Protein 8BYK (pdb70)

Organism: NCBI:txid1196322

Structure (mmCIF, N/CA/C/O backbone):
data_8BYK
#
_entry.id   8BYK
#
_cell.length_a   54.140
_cell.length_b   66.119
_cell.length_c   117.258
_cell.angle_alpha   90.000
_cell.angle_beta   90.000
_cell.angle_gamma   90.000
#
_symmetry.space_group_name_H-M   'P 21 21 21'
#
loop_
_entity.id
_entity.type
_entity.pdbx_description
1 polymer 'Lanthionine synthetase C-like protein'
2 non-polymer 'ZINC ION'
3 non-polymer 'SODIUM ION'
4 non-polymer (4S)-2-METHYL-2,4-PENTANEDIOL
5 non-polymer 'ACETATE ION'
6 non-polymer 'CHLORIDE ION'
7 water water
#
loop_
_atom_site.group_PDB
_atom_site.id
_atom_site.type_symbol
_atom_site.label_atom_id
_atom_site.label_alt_id
_atom_site.label_comp_id
_atom_site.label_asym_id
_atom_site.label_entity_id
_atom_site.label_seq_id
_atom_site.pdbx_PDB_ins_code
_atom_site.Cartn_x
_atom_site.Cartn_y
_atom_site.Cartn_z
_atom_site.occupancy
_atom_site.B_iso_or_equiv
_atom_site.auth_seq_id
_atom_site.auth_comp_id
_atom_site.auth_asym_id
_atom_site.auth_atom_id
_atom_site.pdbx_PDB_model_num
ATOM 1 N N . SER A 1 1 ? -15.93600 -7.57500 3.77400 1.000 63.77080 -2 SER A N 1
ATOM 2 C CA . SER A 1 1 ? -15.68000 -8.78700 4.60200 1.000 55.21978 -2 SER A CA 1
ATOM 3 C C . SER A 1 1 ? -14.42700 -8.51900 5.42300 1.000 64.34719 -2 SER A C 1
ATOM 4 O O . SER A 1 1 ? -13.35600 -8.11700 4.86900 1.000 54.20387 -2 SER A O 1
ATOM 6 N N . HIS A 1 2 ? -14.54900 -8.71800 6.74700 1.000 67.71601 -1 HIS A N 1
ATOM 7 C CA . HIS A 1 2 ? -13.33200 -8.80600 7.62500 1.000 40.33642 -1 HIS A CA 1
ATOM 8 C C . HIS A 1 2 ? -12.41000 -9.92200 6.99800 1.000 53.93541 -1 HIS A C 1
ATOM 9 O O . HIS A 1 2 ? -11.16200 -9.79300 6.98100 1.000 52.34049 -1 HIS A O 1
ATOM 11 N N . MET A 1 3 ? -13.04700 -10.97000 6.44100 1.000 58.07538 0 MET A N 1
ATOM 12 C CA . MET A 1 3 ? -12.37600 -12.14800 5.73600 1.000 55.64615 0 MET A CA 1
ATOM 13 C C . MET A 1 3 ? -11.63800 -11.89400 4.36600 1.000 64.83146 0 MET A C 1
ATOM 14 O O . MET A 1 3 ? -10.61200 -12.49800 4.14000 1.000 77.14346 0 MET A O 1
ATOM 16 N N . MET A 1 4 ? -12.12400 -11.03500 3.45900 1.000 63.68658 1 MET A N 1
ATOM 17 C CA . MET A 1 4 ? -11.41800 -10.77200 2.19300 1.000 57.40951 1 MET A CA 1
ATOM 18 C C . MET A 1 4 ? -10.17200 -9.93400 2.58900 1.000 57.72271 1 MET A C 1
ATOM 19 O O . MET A 1 4 ? -9.07600 -10.07600 1.99800 1.000 47.01880 1 MET A O 1
ATOM 21 N N . ARG A 1 5 ? -10.31700 -9.10900 3.64700 1.000 52.56157 2 ARG A N 1
ATOM 22 C CA . ARG A 1 5 ? -9.23500 -8.22800 4.06000 1.000 49.14010 2 ARG A CA 1
ATOM 23 C C . ARG A 1 5 ? -8.14500 -9.14700 4.56000 1.000 50.47447 2 ARG A C 1
ATOM 24 O O . ARG A 1 5 ? -6.92600 -9.00500 4.19100 1.000 44.13950 2 ARG A O 1
ATOM 32 N N . ASN A 1 6 ? -8.56400 -10.10400 5.39500 1.000 44.41848 3 ASN A N 1
ATOM 33 C CA . ASN A 1 6 ? -7.53700 -10.94900 6.00300 1.000 39.42315 3 ASN A CA 1
ATOM 34 C C . ASN A 1 6 ? -6.71900 -11.70600 4.98100 1.000 39.96795 3 ASN A C 1
ATOM 35 O O . ASN A 1 6 ? -5.46900 -11.85500 5.11600 1.000 37.64925 3 ASN A O 1
ATOM 40 N N . ARG A 1 7 ? -7.41900 -12.24100 3.99400 1.000 49.94283 4 ARG A N 1
ATOM 41 C CA . ARG A 1 7 ? -6.74800 -13.04100 2.97900 1.000 49.06115 4 ARG A CA 1
ATOM 42 C C . ARG A 1 7 ? -5.78900 -12.17600 2.13100 1.000 43.75261 4 ARG A C 1
ATOM 43 O O . ARG A 1 7 ? -4.69500 -12.59800 1.72000 1.000 42.18401 4 ARG A O 1
ATOM 51 N N . SER A 1 8 ? -6.20900 -10.95400 1.87000 1.000 34.71206 5 SER A N 1
ATOM 52 C CA . SER A 1 8 ? -5.40700 -10.09400 1.06500 1.000 38.87835 5 SER A CA 1
ATOM 53 C C . SER A 1 8 ? -4.14800 -9.73300 1.83000 1.000 39.91794 5 SER A C 1
ATOM 54 O O . SER A 1 8 ? -3.10800 -9.67900 1.25100 1.000 35.24107 5 SER A O 1
ATOM 57 N N . VAL A 1 9 ? -4.26100 -9.45400 3.13300 1.000 29.44564 6 VAL A N 1
ATOM 58 C CA . VAL A 1 9 ? -3.07200 -9.13700 3.92400 1.000 29.39563 6 VAL A CA 1
ATOM 59 C C . VAL A 1 9 ? -2.16800 -10.35900 3.83300 1.000 26.77426 6 VAL A C 1
ATOM 60 O O . VAL A 1 9 ? -0.95900 -10.21700 3.62000 1.000 31.15900 6 VAL A O 1
ATOM 64 N N . ARG A 1 10 ? -2.73600 -11.54500 4.03700 1.000 29.97728 7 ARG A N 1
ATOM 65 C CA . ARG A 1 10 ? -1.89200 -12.71000 4.10000 1.000 32.00384 7 ARG A CA 1
ATOM 66 C C . ARG A 1 10 ? -1.12500 -12.88900 2.80900 1.000 30.73526 7 ARG A C 1
ATOM 67 O O . ARG A 1 10 ? 0.02400 -13.11900 2.87200 1.000 32.37757 7 ARG A O 1
ATOM 75 N N . ASN A 1 11 ? -1.78200 -12.75000 1.65700 1.000 32.23018 8 ASN A N 1
ATOM 76 C CA . ASN A 1 11 ? -1.16500 -12.96900 0.29500 1.000 32.40389 8 ASN A CA 1
ATOM 77 C C . ASN A 1 11 ? -0.06800 -11.92700 0.04200 1.000 36.43595 8 ASN A C 1
ATOM 78 O O . ASN A 1 11 ? 0.98200 -12.23000 -0.54700 1.000 35.67270 8 ASN A O 1
ATOM 83 N N . ILE A 1 12 ? -0.33100 -10.68200 0.44600 1.000 32.87499 9 ILE A N 1
ATOM 84 C CA . ILE A 1 12 ? 0.63100 -9.62400 0.25200 1.000 33.15924 9 ILE A CA 1
ATOM 85 C C . ILE A 1 12 ? 1.87300 -9.88800 1.06800 1.000 30.95898 9 ILE A C 1
ATOM 86 O O . ILE A 1 12 ? 2.92500 -9.78800 0.51900 1.000 30.13519 9 ILE A O 1
ATOM 91 N N . VAL A 1 13 ? 1.72900 -10.19400 2.39300 1.000 23.71863 10 VAL A N 1
ATOM 92 C CA . VAL A 1 13 ? 2.89500 -10.33800 3.23500 1.000 30.48260 10 VAL A CA 1
ATOM 93 C C . VAL A 1 13 ? 3.69200 -11.55100 2.83000 1.000 27.99809 10 VAL A C 1
ATOM 94 O O . VAL A 1 13 ? 4.89400 -11.54200 2.88000 1.000 31.63274 10 VAL A O 1
ATOM 98 N N . TRP A 1 14 ? 3.00400 -12.57700 2.39200 1.000 30.92213 11 TRP A N 1
ATOM 99 C CA . TRP A 1 14 ? 3.66900 -13.77200 1.91500 1.000 30.45628 11 TRP A CA 1
ATOM 100 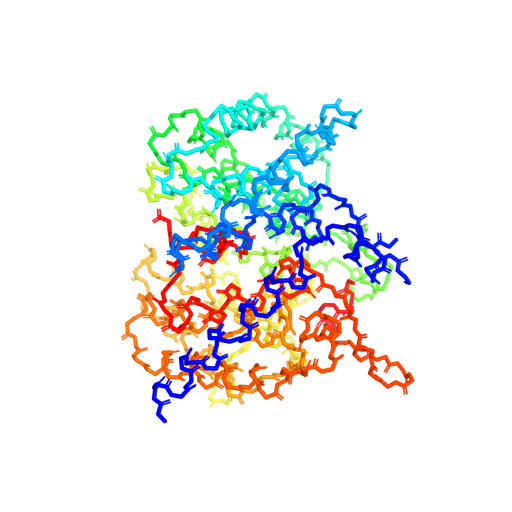C C . TRP A 1 14 ? 4.49700 -13.47900 0.69600 1.000 31.21953 11 TRP A C 1
ATOM 101 O O . TRP A 1 14 ? 5.65300 -13.88200 0.62500 1.000 37.80453 11 TRP A O 1
ATOM 112 N N . ASP A 1 15 ? 3.95500 -12.69700 -0.20500 1.000 35.94115 12 ASP A N 1
ATOM 113 C CA . ASP A 1 15 ? 4.64300 -12.40000 -1.43400 1.000 37.35711 12 ASP A CA 1
ATOM 114 C C . ASP A 1 15 ? 5.89200 -11.54500 -1.18300 1.000 40.06007 12 ASP A C 1
ATOM 115 O O . ASP A 1 15 ? 6.97200 -11.81700 -1.72700 1.000 38.76517 12 ASP A O 1
ATOM 120 N N . ILE A 1 16 ? 5.74100 -10.54300 -0.31100 1.000 32.23281 13 ILE A N 1
ATOM 121 C CA . ILE A 1 16 ? 6.88400 -9.68200 0.02400 1.000 30.64315 13 ILE A CA 1
ATOM 122 C C . ILE A 1 16 ? 7.90600 -10.46800 0.85000 1.000 28.90083 13 ILE A C 1
ATOM 123 O O . ILE A 1 16 ? 9.09700 -10.31000 0.64100 1.000 29.74567 13 ILE A O 1
ATOM 128 N N . GLY A 1 17 ? 7.44500 -11.28200 1.78300 1.000 25.58201 14 GLY A N 1
ATOM 129 C CA . GLY A 1 17 ? 8.34600 -12.18400 2.52200 1.000 27.39539 14 GLY A CA 1
ATOM 130 C C . GLY A 1 17 ? 9.26400 -12.98100 1.58200 1.000 29.33510 14 GLY A C 1
ATOM 131 O O . GLY A 1 17 ? 10.52100 -13.15900 1.84300 1.000 28.94031 14 GLY A O 1
ATOM 132 N N . GLU A 1 18 ? 8.68000 -13.48600 0.48500 1.000 32.87236 15 GLU A N 1
ATOM 133 C CA . GLU A 1 18 ? 9.39300 -14.23300 -0.54900 1.000 34.25411 15 GLU A CA 1
ATOM 134 C C . GLU A 1 18 ? 10.35200 -13.32600 -1.24700 1.000 36.39121 15 GLU A C 1
ATOM 135 O O . GLU A 1 18 ? 11.50700 -13.66500 -1.43300 1.000 39.25997 15 GLU A O 1
ATOM 141 N N . LYS A 1 19 ? 9.88400 -12.15900 -1.62700 1.000 34.64363 16 LYS A N 1
ATOM 142 C CA . LYS A 1 19 ? 10.72200 -11.25700 -2.38600 1.000 36.38857 16 LYS A CA 1
ATOM 143 C C . LYS A 1 19 ? 11.96200 -10.79400 -1.61800 1.000 40.88911 16 LYS A C 1
ATOM 144 O O . LYS A 1 19 ? 13.00400 -10.58700 -2.23200 1.000 48.14788 16 LYS A O 1
ATOM 150 N N . LEU A 1 20 ? 11.84400 -10.65900 -0.28600 1.000 32.21439 17 LEU A N 1
ATOM 151 C CA . LEU A 1 20 ? 12.95900 -10.23100 0.58100 1.000 26.79795 17 LEU A CA 1
ATOM 152 C C . LEU A 1 20 ? 13.89800 -11.36700 1.03800 1.000 31.73275 17 LEU A C 1
ATOM 153 O O . LEU A 1 20 ? 14.85100 -11.09000 1.77600 1.000 35.12790 17 LEU A O 1
ATOM 158 N N . SER A 1 21 ? 13.64700 -12.60200 0.64600 1.000 26.40843 18 SER A N 1
ATOM 159 C CA . SER A 1 21 ? 14.33600 -13.73900 1.19500 1.000 34.96472 18 SER A CA 1
ATOM 160 C C . SER A 1 21 ? 15.80000 -13.90300 0.67600 1.000 37.59135 18 SER A C 1
ATOM 161 O O . SER A 1 21 ? 16.68100 -14.48000 1.36600 1.000 50.17707 18 SER A O 1
ATOM 164 N N . ASP A 1 22 ? 16.06800 -13.36000 -0.49100 1.000 30.20362 19 ASP A N 1
ATOM 165 C CA . ASP A 1 22 ? 17.36300 -13.47000 -1.21300 1.000 42.91830 19 ASP A CA 1
ATOM 166 C C . ASP A 1 22 ? 18.09300 -12.14400 -1.02300 1.000 41.62341 19 ASP A C 1
ATOM 167 O O . ASP A 1 22 ? 17.85300 -11.18600 -1.77400 1.000 40.00216 19 ASP A O 1
ATOM 172 N N . TYR A 1 23 ? 18.99000 -12.10800 -0.02400 1.000 38.47303 20 TYR A N 1
ATOM 173 C CA . TYR A 1 23 ? 19.74700 -10.88500 0.32000 1.000 33.76194 20 TYR A CA 1
ATOM 174 C C . TYR A 1 23 ? 20.50300 -10.29700 -0.93500 1.000 32.49863 20 TYR A C 1
ATOM 175 O O . TYR A 1 23 ? 20.51700 -9.10200 -1.12600 1.000 37.18341 20 TYR A O 1
ATOM 184 N N . GLU A 1 24 ? 21.13100 -11.12000 -1.79100 1.000 42.06820 21 GLU A N 1
ATOM 185 C CA . GLU A 1 24 ? 21.80300 -10.56700 -2.99300 1.000 41.40233 21 GLU A CA 1
ATOM 186 C C . GLU A 1 24 ? 20.80200 -9.77200 -3.94700 1.000 49.68490 21 GLU A C 1
ATOM 187 O O . GLU A 1 24 ? 21.15700 -8.68000 -4.38400 1.000 50.10864 21 GLU A O 1
ATOM 193 N N . LYS A 1 25 ? 19.57300 -10.27400 -4.20400 1.000 51.22719 22 LYS A N 1
ATOM 194 C CA . LYS A 1 25 ? 18.54500 -9.54000 -5.03600 1.000 55.54613 22 LYS A CA 1
ATOM 195 C C . LYS A 1 25 ? 18.06700 -8.24900 -4.31800 1.000 39.37577 22 LYS A C 1
ATOM 196 O O . LYS A 1 25 ? 17.81500 -7.19500 -4.93100 1.000 48.27684 22 LYS A O 1
ATOM 198 N N . VAL A 1 26 ? 17.92800 -8.35400 -2.99100 1.000 36.03327 23 VAL A N 1
ATOM 199 C CA . VAL A 1 26 ? 17.53400 -7.22800 -2.13300 1.000 38.56515 23 VAL A CA 1
ATOM 200 C C . VAL A 1 26 ? 18.60000 -6.16100 -2.27600 1.000 43.77367 23 VAL A C 1
ATOM 201 O O . VAL A 1 26 ? 18.29900 -5.01400 -2.55200 1.000 44.16319 23 VAL A O 1
ATOM 205 N N . LYS A 1 27 ? 19.85900 -6.54100 -2.09300 1.000 44.97908 24 LYS A N 1
ATOM 206 C CA . LYS A 1 27 ? 20.92800 -5.57200 -2.25300 1.000 45.45808 24 LYS A CA 1
ATOM 207 C C . LYS A 1 27 ? 20.92300 -4.90300 -3.61400 1.000 41.81291 24 LYS A C 1
ATOM 208 O O . LYS A 1 27 ? 21.13100 -3.70700 -3.65400 1.000 43.08411 24 LYS A O 1
ATOM 214 N N . GLU A 1 28 ? 20.70400 -5.67000 -4.68400 1.000 42.87356 25 GLU A N 1
ATOM 215 C CA . GLU A 1 28 ? 20.67500 -5.15900 -6.10900 1.000 44.93433 25 GLU A CA 1
ATOM 216 C C . GLU A 1 28 ? 19.60000 -4.06000 -6.19800 1.000 58.52281 25 GLU A C 1
ATOM 217 O O . GLU A 1 28 ? 19.84300 -2.95800 -6.71400 1.000 63.89713 25 GLU A O 1
ATOM 219 N N . ILE A 1 29 ? 18.43600 -4.33300 -5.63900 1.000 54.49864 26 ILE A N 1
ATOM 220 C CA . ILE A 1 29 ? 17.34100 -3.37700 -5.71300 1.000 54.11438 26 ILE A CA 1
ATOM 221 C C . ILE A 1 29 ? 17.69500 -2.10500 -4.88300 1.000 47.05301 26 ILE A C 1
ATOM 222 O O . ILE A 1 29 ? 17.74100 -0.95900 -5.39900 1.000 49.01640 26 ILE A O 1
ATOM 227 N N . VAL A 1 30 ? 17.95900 -2.34400 -3.59500 1.000 38.69674 27 VAL A N 1
ATOM 228 C CA . VAL A 1 30 ? 18.18900 -1.30300 -2.57800 1.000 42.15769 27 VAL A CA 1
ATOM 229 C C . VAL A 1 30 ? 19.40100 -0.39500 -2.90600 1.000 59.83875 27 VAL A C 1
ATOM 230 O O . VAL A 1 30 ? 19.27800 0.82200 -2.79200 1.000 57.50426 27 VAL A O 1
ATOM 234 N N . ASN A 1 31 ? 20.56400 -0.95600 -3.26600 1.000 72.30077 28 ASN A N 1
ATOM 235 C CA . ASN A 1 31 ? 21.76400 -0.09300 -3.50400 1.000 69.37674 28 ASN A CA 1
ATOM 236 C C . ASN A 1 31 ? 21.85300 0.52000 -4.92600 1.000 73.51671 28 ASN A C 1
ATOM 237 O O . ASN A 1 31 ? 22.89000 1.04800 -5.33000 1.000 94.24025 28 ASN A O 1
ATOM 242 N N . ASN A 1 32 ? 20.74700 0.48600 -5.65200 1.000 78.72523 29 ASN A N 1
ATOM 243 C CA . ASN A 1 32 ? 20.68000 0.96900 -7.00800 1.000 81.32291 29 ASN A CA 1
ATOM 244 C C . ASN A 1 32 ? 20.43600 2.52300 -7.21600 1.000 87.76842 29 ASN A C 1
ATOM 245 O O . ASN A 1 32 ? 20.15100 3.31700 -6.30100 1.000 88.73959 29 ASN A O 1
ATOM 250 N N . ASN A 1 45 ? 24.36900 5.29300 0.27200 1.000 102.15435 42 ASN A N 1
ATOM 251 C CA . ASN A 1 45 ? 22.96200 5.49200 0.54700 1.000 69.53728 42 ASN A CA 1
ATOM 252 C C . ASN A 1 45 ? 22.66100 5.04400 2.01200 1.000 55.02239 42 ASN A C 1
ATOM 253 O O . ASN A 1 45 ? 23.58900 4.53600 2.69600 1.000 77.85670 42 ASN A O 1
ATOM 258 N N . PRO A 1 46 ? 21.39000 5.23000 2.50000 1.000 71.67702 43 PRO A N 1
ATOM 259 C CA . PRO A 1 46 ? 20.96600 4.91900 3.94200 1.000 63.25758 43 PRO A CA 1
ATOM 260 C C . PRO A 1 46 ? 21.30300 3.47500 4.53600 1.000 72.63766 43 PRO A C 1
ATOM 261 O O . PRO A 1 46 ? 21.29100 3.24100 5.81300 1.000 59.92824 43 PRO A O 1
ATOM 265 N N . PHE A 1 47 ? 21.59200 2.54500 3.61100 1.000 69.30568 44 PHE A N 1
ATOM 266 C CA . PHE A 1 47 ? 21.90800 1.11900 3.92000 1.000 61.66792 44 PHE A CA 1
ATOM 267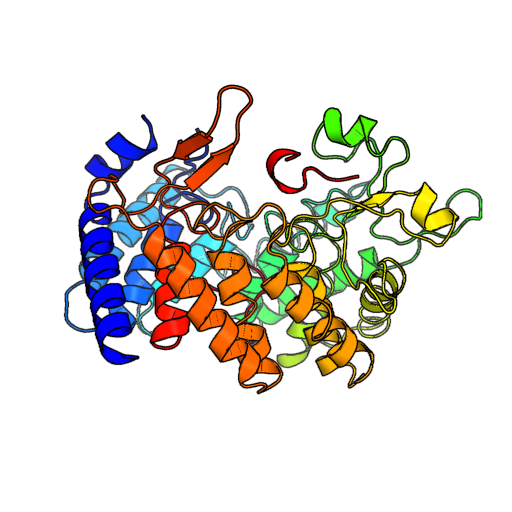 C C . PHE A 1 47 ? 23.22500 0.97900 4.75500 1.000 69.68993 44 PHE A C 1
ATOM 268 O O . PHE A 1 47 ? 24.33500 0.84900 4.21100 1.000 83.70740 44 PHE A O 1
ATOM 276 N N . ASN A 1 48 ? 23.07300 1.06900 6.08100 1.000 56.26201 45 ASN A N 1
ATOM 277 C CA . ASN A 1 48 ? 24.04500 0.53200 7.04400 1.000 44.39216 45 ASN A CA 1
ATOM 278 C C . ASN A 1 48 ? 23.42100 -0.83700 7.26000 1.000 31.28796 45 ASN A C 1
ATOM 279 O O . ASN A 1 48 ? 22.28800 -0.97400 7.76200 1.000 29.84305 45 ASN A O 1
ATOM 284 N N . GLU A 1 49 ? 24.14300 -1.86300 6.86900 1.000 34.08040 46 GLU A N 1
ATOM 285 C CA . GLU A 1 49 ? 23.61600 -3.21100 6.95700 1.000 28.50342 46 GLU A CA 1
ATOM 286 C C . GLU A 1 49 ? 23.29300 -3.68000 8.36400 1.000 23.21068 46 GLU A C 1
ATOM 287 O O . GLU A 1 49 ? 22.56700 -4.67300 8.53200 1.000 28.49815 46 GLU A O 1
ATOM 293 N N . LEU A 1 50 ? 23.88500 -3.04700 9.36900 1.000 23.71600 47 LEU A N 1
ATOM 294 C CA . LEU A 1 50 ? 23.59900 -3.41800 10.75000 1.000 21.05779 47 LEU A CA 1
ATOM 295 C C . LEU A 1 50 ? 22.59800 -2.50000 11.42200 1.000 20.69722 47 LEU A C 1
ATOM 296 O O . LEU A 1 50 ? 22.40700 -2.56600 12.67800 1.000 21.24202 47 LEU A O 1
ATOM 301 N N . SER A 1 51 ? 21.95600 -1.62400 10.66200 1.000 18.95754 48 SER A N 1
ATOM 302 C CA . SER A 1 51 ? 20.90000 -0.71700 11.24700 1.000 18.82857 48 SER A CA 1
ATOM 303 C C . SER A 1 51 ? 19.55600 -1.35900 11.22000 1.000 17.99163 48 SER A C 1
ATOM 304 O O . SER A 1 51 ? 19.12500 -1.96600 10.23600 1.000 18.07585 48 SER A O 1
ATOM 307 N N . LEU A 1 52 ? 18.86500 -1.20400 12.32700 1.000 15.59661 49 LEU A N 1
ATOM 308 C CA . LEU A 1 52 ? 17.43100 -1.55600 12.33000 1.000 16.53093 49 LEU A CA 1
ATOM 309 C C . LEU A 1 52 ? 16.68900 -0.65000 11.38200 1.000 16.32827 49 LEU A C 1
ATOM 310 O O . LEU A 1 52 ? 15.64600 -1.02400 10.82400 1.000 17.76792 49 LEU A O 1
ATOM 315 N N . SER A 1 53 ? 17.10300 0.61600 11.28500 1.000 15.97034 50 SER A N 1
ATOM 316 C CA . SER A 1 53 ? 16.38500 1.55000 10.42900 1.000 17.61790 50 SER A CA 1
ATOM 317 C C . SER A 1 53 ? 16.20900 1.07200 8.96300 1.000 22.00264 50 SER A C 1
ATOM 318 O O . SER A 1 53 ? 15.11300 1.07000 8.41800 1.000 22.44216 50 SER A O 1
ATOM 321 N N . HIS A 1 54 ? 17.31200 0.50000 8.39000 1.000 18.79962 51 HIS A N 1
ATOM 322 C CA . HIS A 1 54 ? 17.42100 0.20000 6.97000 1.000 21.49995 51 HIS A CA 1
ATOM 323 C C . HIS A 1 54 ? 18.01100 -1.15300 6.59700 1.000 24.34239 51 HIS A C 1
ATOM 324 O O . HIS A 1 54 ? 18.02400 -1.46200 5.40200 1.000 30.19836 51 HIS A O 1
ATOM 331 N N . GLY A 1 55 ? 18.55100 -1.89400 7.53500 1.000 22.06054 52 GLY A N 1
ATOM 332 C CA . GLY A 1 55 ? 19.40800 -3.00900 7.24700 1.000 22.62377 52 GLY A CA 1
ATOM 333 C C . GLY A 1 55 ? 18.91500 -4.34600 7.68700 1.000 21.41046 52 GLY A C 1
ATOM 334 O O . GLY A 1 55 ? 17.72400 -4.58500 7.89600 1.000 21.43152 52 GLY A O 1
ATOM 335 N N . ILE A 1 56 ? 19.85600 -5.24800 7.89200 1.000 22.77115 53 ILE A N 1
ATOM 336 C CA . ILE A 1 56 ? 19.52200 -6.64500 8.16800 1.000 21.92368 53 ILE A CA 1
ATOM 337 C C . ILE A 1 56 ? 18.69600 -6.86200 9.46500 1.000 18.94438 53 ILE A C 1
ATOM 338 O O . ILE 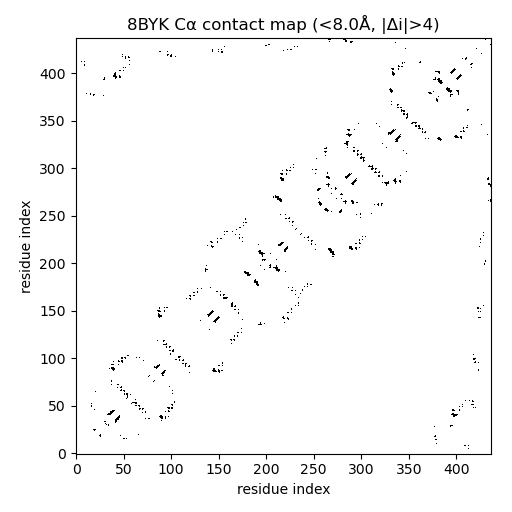A 1 56 ? 17.78500 -7.70000 9.47500 1.000 17.92583 53 ILE A O 1
ATOM 343 N N . PRO A 1 57 ? 18.91400 -6.06200 10.52700 1.000 16.93624 54 PRO A N 1
ATOM 344 C CA . PRO A 1 57 ? 18.06300 -6.25800 11.69100 1.000 15.67820 54 PRO A CA 1
ATOM 345 C C . PRO A 1 57 ? 16.54600 -6.06800 11.36000 1.000 16.04140 54 PRO A C 1
ATOM 346 O O . PRO A 1 57 ? 15.74600 -6.82200 11.92100 1.000 16.65463 54 PRO A O 1
ATOM 350 N N . ALA A 1 58 ? 16.21800 -5.18400 10.41100 1.000 15.56502 55 ALA A N 1
ATOM 351 C CA . ALA A 1 58 ? 14.79900 -5.01400 10.06600 1.000 15.99665 55 ALA A CA 1
ATOM 352 C C . ALA A 1 58 ? 14.29800 -6.30600 9.45900 1.000 17.30207 55 ALA A C 1
ATOM 353 O O . ALA A 1 58 ? 13.12200 -6.72000 9.71800 1.000 16.90466 55 ALA A O 1
ATOM 355 N N . LEU A 1 59 ? 15.09900 -6.94400 8.60500 1.000 17.68896 56 LEU A N 1
ATOM 356 C CA . LEU A 1 59 ? 14.67700 -8.21900 8.03300 1.000 20.63932 56 LEU A CA 1
ATOM 357 C C . LEU A 1 59 ? 14.55100 -9.35500 9.03600 1.000 21.21044 56 LEU A C 1
ATOM 358 O O . LEU A 1 59 ? 13.61700 -10.14400 8.92700 1.000 19.43391 56 LEU A O 1
ATOM 363 N N . CYS A 1 60 ? 15.38800 -9.36700 10.09200 1.000 16.89150 57 CYS A N 1
ATOM 364 C CA . CYS A 1 60 ? 15.25400 -10.31800 11.14100 1.000 16.98362 57 CYS A CA 1
ATOM 365 C C . CYS A 1 60 ? 13.90100 -10.11000 11.88200 1.000 17.93373 57 CYS A C 1
ATOM 366 O O . CYS A 1 60 ? 13.21400 -11.11500 12.18200 1.000 17.24154 57 CYS A O 1
ATOM 369 N N . VAL A 1 61 ? 13.57800 -8.86400 12.14900 1.000 15.62029 58 VAL A N 1
ATOM 370 C CA . VAL A 1 61 ? 12.27000 -8.58300 12.75000 1.000 14.73598 58 VAL A CA 1
ATOM 371 C C . VAL A 1 61 ? 11.10800 -9.10700 11.84200 1.000 14.82020 58 VAL A C 1
ATOM 372 O O . VAL A 1 61 ? 10.15600 -9.78400 12.33900 1.000 17.14153 58 VAL A O 1
ATOM 376 N N . LEU A 1 62 ? 11.19900 -8.81800 10.57500 1.000 16.20984 59 LEU A N 1
ATOM 377 C CA . LEU A 1 62 ? 10.23200 -9.26400 9.64900 1.000 17.40735 59 LEU A CA 1
ATOM 378 C C . LEU A 1 62 ? 9.98000 -10.75800 9.72600 1.000 17.24944 59 LEU A C 1
ATOM 379 O O . LEU A 1 62 ? 8.79400 -11.22800 9.84600 1.000 19.02597 59 LEU A O 1
ATOM 384 N N . TYR A 1 63 ? 11.05200 -11.49800 9.56300 1.000 17.49420 60 TYR A N 1
ATOM 385 C CA . TYR A 1 63 ? 10.86300 -12.93700 9.53500 1.000 17.23891 60 TYR A CA 1
ATOM 386 C C . TYR A 1 63 ? 10.44900 -13.53200 10.82100 1.000 16.51251 60 TYR A C 1
ATOM 387 O O . TYR A 1 63 ? 9.78700 -14.58100 10.84100 1.000 20.62879 60 TYR A O 1
ATOM 396 N N . GLY A 1 64 ? 10.80400 -12.93400 11.92900 1.000 16.02297 61 GLY A N 1
ATOM 397 C CA . GLY A 1 64 ? 10.35100 -13.32800 13.26100 1.000 16.28090 61 GLY A CA 1
ATOM 398 C C . GLY A 1 64 ? 8.82000 -13.16800 13.37200 1.000 15.19656 61 GLY A C 1
ATOM 399 O O . GLY A 1 64 ? 8.13600 -14.11000 13.77800 1.000 16.94677 61 GLY A O 1
ATOM 400 N N . GLU A 1 65 ? 8.39800 -11.98100 12.99600 1.000 16.60462 62 GLU A N 1
ATOM 401 C CA . GLU A 1 65 ? 6.92300 -11.74200 13.01000 1.000 16.08088 62 GLU A CA 1
ATOM 402 C C . GLU A 1 65 ? 6.22600 -12.74800 12.10600 1.000 16.07298 62 GLU A C 1
ATOM 403 O O . GLU A 1 65 ? 5.19400 -13.34700 12.46600 1.000 17.13890 62 GLU A O 1
ATOM 409 N N . LEU A 1 66 ? 6.69200 -12.91800 10.86600 1.000 18.74435 63 LEU A N 1
ATOM 410 C CA . LEU A 1 66 ? 6.12200 -13.88300 9.96500 1.000 20.60773 63 LEU A CA 1
ATOM 411 C C . LEU A 1 66 ? 6.10200 -15.28500 10.47800 1.000 20.28138 63 LEU A C 1
ATOM 412 O O . LEU A 1 66 ? 5.07000 -15.98700 10.35500 1.000 23.26858 63 LEU A O 1
ATOM 417 N N . ASN A 1 67 ? 7.17900 -15.73800 11.10400 1.000 19.78132 64 ASN A N 1
ATOM 418 C CA . ASN A 1 67 ? 7.19700 -17.09100 11.65200 1.000 21.49468 64 ASN A CA 1
ATOM 419 C C . ASN A 1 67 ? 6.16700 -17.24400 12.77500 1.000 22.64219 64 ASN A C 1
ATOM 420 O O . ASN A 1 67 ? 5.60900 -18.35000 12.92400 1.000 25.68729 64 ASN A O 1
ATOM 425 N N . GLU A 1 68 ? 6.00300 -16.21500 13.59200 1.000 20.04977 65 GLU A N 1
ATOM 426 C CA . GLU A 1 68 ? 5.03000 -16.32100 14.67500 1.000 17.93110 65 GLU A CA 1
ATOM 427 C C . GLU A 1 68 ? 3.60500 -16.21900 14.17600 1.000 21.58153 65 GLU A C 1
ATOM 428 O O . GLU A 1 68 ? 2.70800 -16.84900 14.74400 1.000 21.88683 65 GLU A O 1
ATOM 434 N N . GLN A 1 69 ? 3.39800 -15.42000 13.14300 1.000 19.32863 66 GLN A N 1
ATOM 435 C CA . GLN A 1 69 ? 2.06000 -15.29000 12.62000 1.000 20.07083 66 GLN A CA 1
ATOM 436 C C . GLN A 1 69 ? 1.69400 -16.56100 11.87900 1.000 24.51610 66 GLN A C 1
ATOM 437 O O . GLN A 1 69 ? 0.51200 -16.95400 11.89200 1.000 25.35567 66 GLN A O 1
ATOM 443 N N . TYR A 1 70 ? 2.65600 -17.16400 11.18600 1.000 25.12406 67 TYR A N 1
ATOM 444 C CA . TYR A 1 70 ? 2.44200 -18.28000 10.21300 1.000 28.70344 67 TYR A CA 1
ATOM 445 C C . TYR A 1 70 ? 3.40600 -19.36300 10.47200 1.000 28.40341 67 TYR A C 1
ATOM 446 O O . TYR A 1 70 ? 4.31300 -19.53300 9.66400 1.000 25.78204 67 TYR A O 1
ATOM 455 N N . PRO A 1 71 ? 3.28700 -20.02700 11.66600 1.000 26.77953 68 PRO A N 1
ATOM 456 C CA . PRO A 1 71 ? 4.25800 -21.05100 12.03800 1.000 30.00360 68 PRO A CA 1
ATOM 457 C C . PRO A 1 71 ? 4.32400 -22.23300 11.04400 1.000 30.06939 68 PRO A C 1
ATOM 458 O O . PRO A 1 71 ? 3.35400 -22.55600 10.33600 1.000 34.67521 68 PRO A O 1
ATOM 462 N N . GLU A 1 72 ? 5.44600 -22.91400 11.07200 1.000 32.87763 69 GLU A N 1
ATOM 463 C CA . GLU A 1 72 ? 5.60900 -24.12500 10.28300 1.000 31.68538 69 GLU A CA 1
ATOM 464 C C . GLU A 1 72 ? 5.60000 -23.91600 8.77900 1.000 34.82523 69 GLU A C 1
ATOM 465 O O . GLU A 1 72 ? 5.40600 -24.88800 8.06000 1.000 41.09703 69 GLU A O 1
ATOM 471 N N . GLN A 1 73 ? 5.96500 -22.72600 8.33800 1.000 32.90395 70 GLN A N 1
ATOM 472 C CA . GLN A 1 73 ? 5.97000 -22.42800 6.92300 1.000 39.22839 70 GLN A CA 1
ATOM 473 C C . GLN A 1 73 ? 7.38400 -22.12800 6.46900 1.000 34.59889 70 GLN A C 1
ATOM 474 O O . GLN A 1 73 ? 7.56500 -21.89300 5.30600 1.000 36.43332 70 GLN A O 1
ATOM 480 N N . GLY A 1 74 ? 8.38800 -22.13600 7.36600 1.000 36.49648 71 GLY A N 1
ATOM 481 C CA . GLY A 1 74 ? 9.78200 -21.92300 6.96400 1.000 33.67772 71 GLY A CA 1
ATOM 482 C C . GLY A 1 74 ? 10.22700 -20.49900 7.06100 1.000 30.40891 71 GLY A C 1
ATOM 483 O O . GLY A 1 74 ? 11.35900 -20.21500 6.64900 1.000 30.69842 71 GLY A O 1
ATOM 484 N N . TRP A 1 75 ? 9.39800 -19.58200 7.58500 1.000 26.67688 72 TRP A N 1
ATOM 485 C CA . TRP A 1 75 ? 9.88000 -18.18200 7.69000 1.000 22.40269 72 TRP A CA 1
ATOM 486 C C . TRP A 1 75 ? 11.08500 -18.07300 8.65700 1.000 23.95550 72 TRP A C 1
ATOM 487 O O . TRP A 1 75 ? 11.93700 -17.20100 8.48200 1.000 21.96053 72 TRP A O 1
ATOM 498 N N . ASP A 1 76 ? 11.09800 -18.90300 9.71800 1.000 24.14237 73 ASP A N 1
ATOM 499 C CA . ASP A 1 76 ? 12.23600 -18.94600 10.58800 1.000 22.41321 73 ASP A CA 1
ATOM 500 C C . ASP A 1 76 ? 13.55400 -19.41400 9.93500 1.000 21.85788 73 ASP A C 1
ATOM 501 O O . ASP A 1 76 ? 14.64000 -18.98100 10.36000 1.000 24.72402 73 ASP A O 1
ATOM 506 N N . VAL A 1 77 ? 13.45100 -20.23900 8.89000 1.000 24.54768 74 VAL A N 1
ATOM 507 C CA . VAL A 1 77 ? 14.61500 -20.66100 8.14700 1.000 25.21881 74 VAL A CA 1
ATOM 508 C C . VAL A 1 77 ? 15.23800 -19.46700 7.39800 1.000 26.95060 74 VAL A C 1
ATOM 509 O O . VAL A 1 77 ? 16.47400 -19.27100 7.40300 1.000 27.09009 74 VAL A O 1
ATOM 513 N N . ILE A 1 78 ? 14.39600 -18.66400 6.76100 1.000 25.36357 75 ILE A N 1
ATOM 514 C CA . ILE A 1 78 ? 14.88300 -17.45400 6.11100 1.000 27.70069 75 ILE A CA 1
ATOM 515 C C . ILE A 1 78 ? 15.42800 -16.48600 7.16800 1.000 22.89748 75 ILE A C 1
ATOM 516 O O . ILE A 1 78 ? 16.49700 -15.90700 6.99600 1.000 25.60833 75 ILE A O 1
ATOM 521 N N . GLY A 1 79 ? 14.74500 -16.29800 8.26800 1.000 22.45006 76 GLY A N 1
ATOM 522 C CA . GLY A 1 79 ? 15.26900 -15.44800 9.29100 1.000 24.06078 76 GLY A CA 1
ATOM 523 C C . GLY A 1 79 ? 16.64500 -15.86900 9.77300 1.000 21.81577 76 GLY A C 1
ATOM 524 O O . GLY A 1 79 ? 17.49000 -15.03400 10.04200 1.000 23.79759 76 GLY A O 1
ATOM 525 N N . HIS A 1 80 ? 16.84500 -17.16400 9.89300 1.000 24.70296 77 HIS A N 1
ATOM 526 C CA . HIS A 1 80 ? 18.08900 -17.65900 10.37400 1.000 22.11055 77 HIS A CA 1
ATOM 527 C C . HIS A 1 80 ? 19.22400 -17.36900 9.43700 1.000 22.15529 77 HIS A C 1
ATOM 528 O O . HIS A 1 80 ? 20.35200 -17.03500 9.90900 1.000 24.61611 77 HIS A O 1
ATOM 535 N N . GLU A 1 81 ? 18.99500 -17.38200 8.13600 1.000 26.37685 78 GLU A N 1
ATOM 536 C CA . GLU A 1 81 ? 19.95900 -16.88000 7.15800 1.000 29.87463 78 GLU A CA 1
ATOM 537 C C . GLU A 1 81 ? 20.44800 -15.46900 7.43000 1.000 25.46621 78 GLU A C 1
ATOM 538 O O . GLU A 1 81 ? 21.66700 -15.19500 7.49800 1.000 27.11641 78 GLU A O 1
ATOM 544 N N . TYR A 1 82 ? 19.46600 -14.59700 7.73900 1.000 23.28437 79 TYR A N 1
ATOM 545 C CA . TYR A 1 82 ? 19.78300 -13.24200 8.10400 1.000 25.66360 79 TYR A CA 1
ATOM 546 C C . TYR A 1 82 ? 20.51800 -13.11200 9.40600 1.000 22.50270 79 TYR A C 1
ATOM 547 O O . TYR A 1 82 ? 21.41800 -12.28100 9.51800 1.000 23.15804 79 TYR A O 1
ATOM 556 N N . MET A 1 83 ? 20.09900 -13.85100 10.42700 1.000 24.48188 80 MET A N 1
ATOM 557 C CA . MET A 1 83 ? 20.80700 -13.88300 11.74300 1.000 25.11617 80 MET A CA 1
ATOM 558 C C . MET A 1 83 ? 22.29900 -14.24500 11.49600 1.000 22.47375 80 MET A C 1
ATOM 559 O O . MET A 1 83 ? 23.17600 -13.60200 12.02000 1.000 24.22659 80 MET A O 1
ATOM 564 N N . LYS A 1 84 ? 22.54500 -15.32800 10.81800 1.000 25.12143 81 LYS A N 1
ATOM 565 C CA . LYS A 1 84 ? 23.92400 -15.71100 10.46100 1.000 24.96352 81 LYS A CA 1
ATOM 566 C C . LYS A 1 84 ? 24.72700 -14.60300 9.83700 1.000 28.19285 81 LYS A C 1
ATOM 567 O O . LYS A 1 84 ? 25.84300 -14.32900 10.25000 1.000 29.94306 81 LYS A O 1
ATOM 573 N N . ARG A 1 85 ? 24.19300 -14.01500 8.79700 1.000 28.38761 82 ARG A N 1
ATOM 574 C CA . ARG A 1 85 ? 24.83500 -12.88800 8.13800 1.000 31.58537 82 ARG A CA 1
ATOM 575 C C . ARG A 1 85 ? 25.09500 -11.68000 9.08400 1.000 30.06939 82 ARG A C 1
ATOM 576 O O . ARG A 1 85 ? 26.15800 -11.15300 9.13700 1.000 35.64375 82 ARG A O 1
ATOM 584 N N . MET A 1 86 ? 24.12300 -11.28000 9.88800 1.000 31.46693 83 MET A N 1
ATOM 585 C CA . MET A 1 86 ? 24.31300 -10.23200 10.88100 1.000 26.98481 83 MET A CA 1
ATOM 586 C C . MET A 1 86 ? 25.50100 -10.63400 11.81400 1.000 27.87966 83 MET A C 1
ATOM 587 O O . MET A 1 86 ? 26.36100 -9.82300 12.17700 1.000 26.32684 83 MET A O 1
ATOM 592 N N . GLY A 1 87 ? 25.56000 -11.89200 12.27300 1.000 27.01113 84 GLY A N 1
ATOM 593 C CA . GLY A 1 87 ? 26.59500 -12.25800 13.23400 1.000 30.74579 84 GLY A CA 1
ATOM 594 C C . GLY A 1 87 ? 27.98100 -12.14300 12.59600 1.000 31.16953 84 GLY A C 1
ATOM 595 O O . GLY A 1 87 ? 28.95000 -11.65300 13.23100 1.000 36.27803 84 GLY A O 1
ATOM 596 N N . GLU A 1 88 ? 28.04500 -12.54900 11.32200 1.000 30.76948 85 GLU A N 1
ATOM 597 C CA . GLU A 1 88 ? 29.28800 -12.45500 10.52900 1.000 35.55163 85 GLU A CA 1
ATOM 598 C C . GLU A 1 88 ? 29.74300 -10.99600 10.38800 1.000 35.75165 85 GLU A C 1
ATOM 599 O O . GLU A 1 88 ? 30.90900 -10.62800 10.62400 1.000 42.16821 85 GLU A O 1
ATOM 605 N N . TYR A 1 89 ? 28.79300 -10.13900 10.08900 1.000 37.53608 86 TYR A N 1
ATOM 606 C CA . TYR A 1 89 ? 29.09500 -8.74300 9.91700 1.000 37.71242 86 TYR A CA 1
ATOM 607 C C . TYR A 1 89 ? 29.60100 -8.12000 11.24100 1.000 31.03793 86 TYR A C 1
ATOM 608 O O . TYR A 1 89 ? 30.55800 -7.31900 11.31300 1.000 34.29622 86 TYR A O 1
ATOM 617 N N . ILE A 1 90 ? 28.95000 -8.47300 12.32600 1.000 30.04308 87 ILE A N 1
ATOM 618 C CA . ILE A 1 90 ? 29.36800 -7.97600 13.67100 1.000 33.41716 87 ILE A CA 1
ATOM 619 C C . ILE A 1 90 ? 30.82000 -8.47200 13.96200 1.000 35.40688 87 ILE A C 1
ATOM 620 O O . ILE A 1 90 ? 31.62300 -7.72900 14.45000 1.000 37.66504 87 ILE A O 1
ATOM 625 N N . GLU A 1 91 ? 31.10300 -9.75000 13.75600 1.000 35.40161 88 GLU A N 1
ATOM 626 C CA . GLU A 1 91 ? 32.46200 -10.31100 13.96900 1.000 39.94953 88 GLU A CA 1
ATOM 627 C C . GLU A 1 91 ? 33.50800 -9.54400 13.05800 1.000 41.59972 88 GLU A C 1
ATOM 628 O O . GLU A 1 91 ? 34.65200 -9.23100 13.50500 1.000 50.19549 88 GLU A O 1
ATOM 634 N N . GLU A 1 92 ? 33.11100 -9.14900 11.83900 1.000 39.92584 89 GLU A N 1
ATOM 635 C CA . GLU A 1 92 ? 34.05300 -8.51800 10.89800 1.000 45.42124 89 GLU A CA 1
ATOM 636 C C . GLU A 1 92 ? 34.30200 -7.00600 11.20800 1.000 47.46095 89 GLU A C 1
ATOM 637 O O . GLU A 1 92 ? 35.44500 -6.51000 11.24900 1.000 60.83098 89 GLU A O 1
ATOM 643 N N . LYS A 1 93 ? 33.20400 -6.29800 11.42000 1.000 42.32086 90 LYS A N 1
ATOM 644 C CA . LYS A 1 93 ? 33.13000 -4.81500 11.41200 1.000 45.82392 90 LYS A CA 1
ATOM 645 C C . LYS A 1 93 ? 33.04400 -4.24000 12.85400 1.000 42.54457 90 LYS A C 1
ATOM 646 O O . LYS A 1 93 ? 33.38200 -3.07900 13.10100 1.000 55.44612 90 LYS A O 1
ATOM 648 N N . GLY A 1 94 ? 32.63100 -5.06000 13.81300 1.000 41.20231 91 GLY A N 1
ATOM 649 C CA . GLY A 1 94 ? 32.39000 -4.67900 15.19000 1.000 33.36453 91 GLY A CA 1
ATOM 650 C C . GLY A 1 94 ? 31.06900 -3.87400 15.29600 1.000 35.90694 91 GLY A C 1
ATOM 651 O O . GLY A 1 94 ? 30.33300 -3.69000 14.33500 1.000 40.10481 91 GLY A O 1
ATOM 652 N N . ILE A 1 95 ? 30.80900 -3.33800 16.46900 1.000 35.14106 92 ILE A N 1
ATOM 653 C CA . ILE A 1 95 ? 29.73000 -2.34000 16.62500 1.000 37.73084 92 ILE A CA 1
ATOM 654 C C . ILE A 1 95 ? 30.08000 -1.43000 17.88000 1.000 39.95742 92 ILE A C 1
ATOM 655 O O . ILE A 1 95 ? 30.38800 -2.03800 18.89000 1.000 65.85526 92 ILE A O 1
ATOM 660 N N . THR A 1 96 ? 30.04900 -0.09600 17.99100 1.000 43.06832 93 THR A N 1
ATOM 661 C CA . THR A 1 96 ? 29.99400 1.09700 17.04900 1.000 59.32553 93 THR A CA 1
ATOM 662 C C . THR A 1 96 ? 29.02400 2.13400 17.61100 1.000 48.86902 93 THR A C 1
ATOM 663 O O . THR A 1 96 ? 29.21100 3.32400 17.50800 1.000 52.37996 93 THR A O 1
ATOM 667 N N . SER A 1 97 ? 27.90900 1.62600 18.13100 1.000 24.16342 94 SER A N 1
ATOM 668 C CA . SER A 1 97 ? 26.75700 2.42000 18.67500 1.000 18.03637 94 SER A CA 1
ATOM 669 C C . SER A 1 97 ? 25.90500 1.50700 19.55100 1.000 15.17550 94 SER A C 1
ATOM 670 O O . SER A 1 97 ? 25.76100 0.34400 19.24000 1.000 15.68609 94 SER A O 1
ATOM 673 N N . LEU A 1 98 ? 25.33200 2.09200 20.60300 1.000 15.05707 95 LEU A N 1
ATOM 674 C CA . LEU A 1 98 ? 24.36500 1.39900 21.42700 1.000 12.71205 95 LEU A CA 1
ATOM 675 C C . LEU A 1 98 ? 22.89400 1.57500 20.94800 1.000 11.96459 95 LEU A C 1
ATOM 676 O O . LEU A 1 98 ? 21.97300 0.97400 21.50900 1.000 12.56993 95 LEU A O 1
ATOM 681 N N . SER A 1 99 ? 22.66900 2.41600 19.91600 1.000 12.24094 96 SER A N 1
ATOM 682 C CA . SER A 1 99 ? 21.34000 2.93700 19.71200 1.000 11.41716 96 SER A CA 1
ATOM 683 C C . SER A 1 99 ? 20.36000 1.89000 19.11300 1.000 10.71444 96 SER A C 1
ATOM 684 O O . SER A 1 99 ? 20.70400 0.85200 18.55700 1.000 11.87511 96 SER A O 1
ATOM 687 N N . MET A 1 100 ? 19.05900 2.29300 19.28900 1.000 10.48284 97 MET A N 1
ATOM 688 C CA . MET A 1 100 ? 17.99800 1.49200 18.73400 1.000 10.33808 97 MET A CA 1
ATOM 689 C C . MET A 1 100 ? 18.00900 1.40800 17.20500 1.000 10.68812 97 MET A C 1
ATOM 690 O O . MET A 1 100 ? 17.83500 0.35500 16.61700 1.000 14.18854 97 MET A O 1
ATOM 695 N N . PHE A 1 101 ? 18.23500 2.53700 16.52100 1.000 11.49875 98 PHE A N 1
ATOM 696 C CA . PHE A 1 101 ? 18.08300 2.52800 15.08800 1.000 12.76469 98 PHE A CA 1
ATOM 697 C C . PHE A 1 101 ? 19.35200 2.17200 14.32400 1.000 13.21737 98 PHE A C 1
ATOM 698 O O . PHE A 1 101 ? 19.28600 1.82300 13.11000 1.000 15.91507 98 PHE A O 1
ATOM 706 N N . SER A 1 102 ? 20.54300 2.40000 14.98500 1.000 14.68334 99 SER A N 1
ATOM 707 C CA . SER A 1 102 ? 21.83600 2.18800 14.31500 1.000 17.04415 99 SER A CA 1
ATOM 708 C C . SER A 1 102 ? 22.79100 1.22600 15.00400 1.000 15.30447 99 SER A C 1
ATOM 709 O O . SER A 1 102 ? 23.84300 0.94300 14.45800 1.000 19.76816 99 SER A O 1
ATOM 712 N N . GLY A 1 103 ? 22.45200 0.78100 16.21900 1.000 13.14368 100 GLY A N 1
ATOM 713 C CA . GLY A 1 103 ? 23.35200 0.06100 17.05700 1.000 15.01233 100 GLY A CA 1
ATOM 714 C C . GLY A 1 103 ? 22.81700 -1.14000 17.76700 1.000 13.27001 100 GLY A C 1
ATOM 715 O O . GLY A 1 103 ? 21.89100 -1.82000 17.30100 1.000 12.89628 100 GLY A O 1
ATOM 716 N N . VAL A 1 104 ? 23.44000 -1.44500 18.93200 1.000 12.90418 101 VAL A N 1
ATOM 717 C CA . VAL A 1 104 ? 23.22100 -2.71100 19.59200 1.000 12.88312 101 VAL A CA 1
ATOM 718 C C . VAL A 1 104 ? 21.77200 -2.86900 19.98400 1.000 12.24094 101 VAL A C 1
ATOM 719 O O . VAL A 1 104 ? 21.30500 -4.00400 20.05600 1.000 12.96998 101 VAL A O 1
ATOM 723 N N . SER A 1 105 ? 21.14100 -1.81600 20.48700 1.000 11.23819 102 SER A N 1
ATOM 724 C CA . SER A 1 105 ? 19.73200 -1.99200 20.96100 1.000 11.18292 102 SER A CA 1
ATOM 725 C C . SER A 1 105 ? 18.86000 -2.52100 19.79600 1.000 10.22754 102 SER A C 1
ATOM 726 O O . SER A 1 105 ? 17.99000 -3.36100 20.04200 1.000 12.99893 102 SER A O 1
ATOM 729 N N . GLY A 1 106 ? 19.02500 -2.00100 18.56600 1.000 10.64338 103 GLY A N 1
ATOM 730 C CA . GLY A 1 106 ? 18.23900 -2.49300 17.44800 1.000 13.19895 103 GLY A CA 1
ATOM 731 C C . GLY A 1 106 ? 18.57100 -3.88900 16.98800 1.000 11.80141 103 GLY A C 1
ATOM 732 O O . GLY A 1 106 ? 17.73400 -4.69800 16.67100 1.000 13.97799 103 GLY A O 1
ATOM 733 N N . ILE A 1 107 ? 19.90200 -4.19300 17.10900 1.000 11.94880 104 ILE A N 1
ATOM 734 C CA . ILE A 1 107 ? 20.30500 -5.54900 16.76900 1.000 13.10947 104 ILE A CA 1
ATOM 735 C C . ILE A 1 107 ? 19.70500 -6.54500 17.76200 1.000 12.06460 104 ILE A C 1
ATOM 736 O O . ILE A 1 107 ? 19.18600 -7.61500 17.41400 1.000 13.45424 104 ILE A O 1
ATOM 741 N N . GLY A 1 108 ? 19.80500 -6.18600 19.08500 1.000 10.22754 105 GLY A N 1
ATOM 742 C CA . GLY A 1 108 ? 19.19900 -7.01200 20.15500 1.000 12.11198 105 GLY A CA 1
ATOM 743 C C . GLY A 1 108 ? 17.68100 -7.16800 19.97300 1.000 9.98014 105 GLY A C 1
ATOM 744 O O . GLY A 1 108 ? 17.14300 -8.26000 20.08100 1.000 12.19094 105 GLY A O 1
ATOM 745 N N . LEU A 1 109 ? 17.02300 -6.05200 19.65400 1.000 10.73287 106 LEU A N 1
ATOM 746 C CA . LEU A 1 109 ? 15.56200 -6.10900 19.46900 1.000 10.90131 106 LEU A CA 1
ATOM 747 C C . LEU A 1 109 ? 15.31700 -7.12300 18.34900 1.000 12.30147 106 LEU A C 1
ATOM 748 O O . LEU A 1 109 ? 14.34900 -7.95700 18.43900 1.000 12.31463 106 LEU A O 1
ATOM 753 N N . SER A 1 110 ? 16.05100 -7.07300 17.23400 1.000 13.53847 107 SER A N 1
ATOM 754 C CA . SER A 1 110 ? 15.79100 -7.92000 16.11400 1.000 13.55689 107 SER A CA 1
ATOM 755 C C . SER A 1 110 ? 15.95100 -9.39900 16.52400 1.000 12.91471 107 SER A C 1
ATOM 756 O O . SER A 1 110 ? 15.16700 -10.26100 16.08300 1.000 14.17538 107 SER A O 1
ATOM 759 N N . ALA A 1 111 ? 16.96900 -9.70500 17.35100 1.000 13.24633 108 ALA A N 1
ATOM 760 C CA . ALA A 1 111 ? 17.10900 -11.09700 17.85500 1.000 13.76744 108 ALA A CA 1
ATOM 761 C C . ALA A 1 111 ? 15.97100 -11.50400 18.72500 1.000 12.43307 108 ALA A C 1
ATOM 762 O O . ALA A 1 111 ? 15.50900 -12.63100 18.61800 1.000 13.32265 108 ALA A O 1
ATOM 764 N N . VAL A 1 112 ? 15.51000 -10.60600 19.62100 1.000 11.03553 109 VAL A N 1
ATOM 765 C CA . VAL A 1 112 ? 14.32400 -10.93500 20.42100 1.000 11.10659 109 VAL A CA 1
ATOM 766 C C . VAL A 1 112 ? 13.09900 -11.19600 19.52200 1.000 11.42769 109 VAL A C 1
ATOM 767 O O . VAL A 1 112 ? 12.36700 -12.16900 19.73800 1.000 11.46190 109 VAL A O 1
ATOM 771 N N . CYS A 1 113 ? 12.94200 -10.41300 18.46100 1.000 11.21187 110 CYS A N 1
ATOM 772 C CA . CYS A 1 113 ? 11.82200 -10.65300 17.52800 1.000 12.61993 110 CYS A CA 1
ATOM 773 C C . CYS A 1 113 ? 11.95500 -11.91700 16.71300 1.000 14.08590 110 CYS A C 1
ATOM 774 O O . CYS A 1 113 ? 10.91700 -12.41400 16.27500 1.000 15.98086 110 CYS A O 1
ATOM 777 N N . LEU A 1 114 ? 13.16400 -12.48000 16.58400 1.000 12.75416 111 LEU A N 1
ATOM 778 C CA . LEU A 1 114 ? 13.37800 -13.73700 15.92500 1.000 13.87272 111 LEU A CA 1
ATOM 779 C C . LEU A 1 114 ? 13.56400 -14.89200 16.92600 1.000 12.20146 111 LEU A C 1
ATOM 780 O O . LEU A 1 114 ? 13.83000 -16.04400 16.48500 1.000 16.29143 111 LEU A O 1
ATOM 785 N N . SER A 1 115 ? 13.32300 -14.62800 18.21000 1.000 12.14356 112 SER A N 1
ATOM 786 C CA . SER A 1 115 ? 13.60100 -15.64200 19.22100 1.000 14.09643 112 SER A CA 1
ATOM 787 C C . SER A 1 115 ? 12.59400 -16.71700 19.35700 1.000 12.09882 112 SER A C 1
ATOM 788 O O . SER A 1 115 ? 12.74800 -17.63500 20.14700 1.000 13.98589 112 SER A O 1
ATOM 791 N N . ASN A 1 116 ? 11.45700 -16.58400 18.63600 1.000 13.29107 113 ASN A N 1
ATOM 792 C CA . ASN A 1 116 ? 10.36800 -17.56800 18.72000 1.000 15.10181 113 ASN A CA 1
ATOM 793 C C . ASN A 1 116 ? 9.92500 -17.68300 20.17900 1.000 14.14643 113 ASN A C 1
ATOM 794 O O . ASN A 1 116 ? 9.98600 -18.71500 20.82800 1.000 16.13351 113 ASN A O 1
ATOM 799 N N . ASN A 1 117 ? 9.41100 -16.55900 20.67600 1.000 16.17036 114 ASN A N 1
ATOM 800 C CA . ASN A 1 117 ? 8.94700 -16.50900 22.09500 1.000 16.98625 114 ASN A CA 1
ATOM 801 C C . ASN A 1 117 ? 10.00600 -16.93200 23.07300 1.000 16.93887 114 ASN A C 1
ATOM 802 O O . ASN A 1 117 ? 9.76600 -17.64400 23.99600 1.000 18.15218 114 ASN A O 1
ATOM 807 N N . ARG A 1 118 ? 11.21600 -16.37600 22.81500 1.000 16.07298 115 ARG A N 1
ATOM 808 C CA . ARG A 1 118 ? 12.32900 -16.47100 23.71900 1.000 18.88384 115 ARG A CA 1
ATOM 809 C C . ARG A 1 118 ? 12.69300 -17.97500 23.93200 1.000 15.60977 115 ARG A C 1
ATOM 810 O O . ARG A 1 118 ? 13.12500 -18.32700 25.02400 0.970 23.00539 115 ARG A O 1
ATOM 818 N N . SER A 1 119 ? 12.86500 -18.63100 22.77900 1.000 17.85740 116 SER A N 1
ATOM 819 C CA . SER A 1 119 ? 13.34100 -19.99500 22.77300 1.000 18.91806 116 SER A CA 1
ATOM 820 C C . SER A 1 119 ? 14.64400 -20.14300 21.97300 1.000 17.70739 116 SER A C 1
ATOM 821 O O . SER A 1 119 ? 15.25500 -21.19700 22.03700 1.000 25.44779 116 SER A O 1
ATOM 824 N N . ARG A 1 120 ? 15.01600 -19.13900 21.15800 1.000 17.38103 117 ARG A N 1
ATOM 825 C CA . ARG A 1 120 ? 16.15500 -19.23200 20.26100 1.000 16.42565 117 ARG A CA 1
ATOM 826 C C . ARG A 1 120 ? 17.01200 -17.98600 20.41700 1.000 16.11246 117 ARG A C 1
ATOM 827 O O . ARG A 1 120 ? 16.54300 -16.92700 20.85200 1.000 16.04929 117 ARG A O 1
ATOM 835 N N . TYR A 1 121 ? 18.26700 -18.12300 20.08600 1.000 16.45724 118 TYR A N 1
ATOM 836 C CA . TYR A 1 121 ? 19.20000 -16.99700 20.05100 1.000 16.28090 118 TYR A CA 1
ATOM 837 C C . TYR A 1 121 ? 19.48900 -16.40600 21.39300 1.000 14.91495 118 TYR A C 1
ATOM 838 O O . TYR A 1 121 ? 19.94700 -15.27200 21.49400 1.000 15.34921 118 TYR A O 1
ATOM 847 N N . GLY A 1 122 ? 19.37400 -17.20100 22.43800 1.000 15.21235 119 GLY A N 1
ATOM 848 C CA . GLY A 1 122 ? 19.62300 -16.77300 23.76200 1.000 16.35459 119 GLY A CA 1
ATOM 849 C C . GLY A 1 122 ? 21.09700 -16.27200 23.95900 1.000 16.24932 119 GLY A C 1
ATOM 850 O O . GLY A 1 122 ? 21.33600 -15.28500 24.65700 1.000 16.94940 119 GLY A O 1
ATOM 851 N N . ASN A 1 123 ? 22.03500 -17.00200 23.35300 1.000 16.51251 120 ASN A N 1
ATOM 852 C CA . ASN A 1 123 ? 23.41900 -16.59900 23.51700 1.000 15.94665 120 ASN A CA 1
ATOM 853 C C . ASN A 1 123 ? 23.62600 -15.20900 22.88900 1.000 15.91243 120 ASN A C 1
ATOM 854 O O . ASN A 1 123 ? 24.32900 -14.35200 23.48200 1.000 17.48894 120 ASN A O 1
ATOM 859 N N . PHE A 1 124 ? 23.12600 -15.01800 21.68500 1.000 16.24932 121 PHE A N 1
ATOM 860 C CA . PHE A 1 124 ? 23.23500 -13.71200 20.98300 1.000 15.00443 121 PHE A CA 1
ATOM 861 C C . PHE A 1 124 ? 22.62900 -12.59900 21.77000 1.000 12.39359 121 PHE A C 1
ATOM 862 O O . PHE A 1 124 ? 23.22100 -11.53700 21.92100 1.000 14.12801 121 PHE A O 1
ATOM 870 N N . ILE A 1 125 ? 21.40000 -12.81600 22.22000 1.000 13.71743 122 ILE A N 1
ATOM 871 C CA . ILE A 1 125 ? 20.73000 -11.80000 23.03400 1.000 11.28556 122 ILE A CA 1
ATOM 872 C C . ILE A 1 125 ? 21.47300 -11.47800 24.30900 1.000 11.65666 122 ILE A C 1
ATOM 873 O O . ILE A 1 125 ? 21.64600 -10.30000 24.65800 1.000 13.11999 122 ILE A O 1
ATOM 878 N N A SER A 1 126 ? 22.02900 -12.52300 24.99000 0.490 11.25661 123 SER A N 1
ATOM 879 N N B SER A 1 126 ? 22.05000 -12.50200 24.99000 0.380 11.82773 123 SER A N 1
ATOM 880 C CA A SER A 1 126 ? 22.82700 -12.38400 26.13300 0.490 13.07788 123 SER A CA 1
ATOM 881 C CA B SER A 1 126 ? 22.78700 -12.25400 26.17200 0.380 13.10947 123 SER A CA 1
ATOM 882 C CA C SER A 1 126 ? 22.77900 -12.05400 26.98400 0.130 9.50114 123 SER A CA 1
ATOM 883 C C A SER A 1 126 ? 24.06800 -11.45000 25.90200 0.490 11.73035 123 SER A C 1
ATOM 884 C C B SER A 1 126 ? 24.07000 -11.42000 25.89800 0.380 12.14093 123 SER A C 1
ATOM 885 O O A SER A 1 126 ? 24.34500 -10.56100 26.68800 0.490 12.12514 123 SER A O 1
ATOM 886 O O B SER A 1 126 ? 24.45800 -10.59400 26.69400 0.380 12.50939 123 SER A O 1
ATOM 893 N N . SER A 1 127 ? 24.64900 -11.67200 24.72800 1.000 13.65427 124 SER A N 1
ATOM 894 C CA . SER A 1 127 ? 25.85300 -10.88300 24.33100 1.000 13.33581 124 SER A CA 1
ATOM 895 C C . SER A 1 127 ? 25.47600 -9.39800 24.13200 1.000 12.33569 124 SER A C 1
ATOM 896 O O . SER A 1 127 ? 26.24100 -8.49200 24.52000 1.000 15.76768 124 SER A O 1
ATOM 899 N N . MET A 1 128 ? 24.34300 -9.19300 23.50700 1.000 14.02010 125 MET A N 1
ATOM 900 C CA . MET A 1 128 ? 23.92100 -7.80600 23.29600 1.000 13.87008 125 MET A CA 1
ATOM 901 C C . MET A 1 128 ? 23.62500 -7.12000 24.60800 1.000 12.95682 125 MET A C 1
ATOM 902 O O . MET A 1 128 ? 23.97100 -5.97000 24.85400 1.000 12.70415 125 MET A O 1
ATOM 907 N N . ASN A 1 129 ? 22.91400 -7.83300 25.46300 1.000 11.80668 126 ASN A N 1
ATOM 908 C CA . ASN A 1 129 ? 22.62400 -7.32000 26.80500 1.000 11.75141 126 ASN A CA 1
ATOM 909 C C . ASN A 1 129 ? 23.89500 -6.98400 27.61500 1.000 11.57770 126 ASN A C 1
ATOM 910 O O . ASN A 1 129 ? 23.97200 -5.94200 28.21900 1.000 12.25673 126 ASN A O 1
ATOM 915 N N A SER A 1 130 ? 24.84500 -7.93200 27.58400 0.540 12.13567 127 SER A N 1
ATOM 916 N N B SER A 1 130 ? 24.86000 -7.89600 27.65300 0.250 12.64099 127 SER A N 1
ATOM 917 N N C SER A 1 130 ? 24.85900 -7.90500 27.59300 0.210 11.41453 127 SER A N 1
ATOM 918 C CA A SER A 1 130 ? 26.10300 -7.70700 28.26000 0.540 11.70930 127 SER A CA 1
ATOM 919 C CA B SER A 1 130 ? 26.09700 -7.58500 28.36300 0.250 11.85668 127 SER A CA 1
ATOM 920 C CA C SER A 1 130 ? 26.14800 -7.65100 28.22000 0.210 10.00120 127 SER A CA 1
ATOM 921 C C A SER A 1 130 ? 26.81500 -6.39700 27.74400 0.540 11.25661 127 SER A C 1
ATOM 922 C C B SER A 1 130 ? 26.79500 -6.32800 27.77600 0.250 12.60414 127 SER A C 1
ATOM 923 C C C SER A 1 130 ? 26.78700 -6.35600 27.75600 0.210 11.33820 127 SER A C 1
ATOM 924 O O A SER A 1 130 ? 27.35400 -5.60600 28.51500 0.540 13.96746 127 SER A O 1
ATOM 925 O O B SER A 1 130 ? 27.32600 -5.50600 28.55300 0.250 16.54935 127 SER A O 1
ATOM 926 O O C SER A 1 130 ? 27.26700 -5.55200 28.57600 0.210 14.23855 127 SER A O 1
ATOM 933 N N . PHE A 1 131 ? 26.77100 -6.16000 26.43500 1.000 13.05683 128 PHE A N 1
ATOM 934 C CA . PHE A 1 131 ? 27.37800 -5.00700 25.87500 1.000 14.40436 128 PHE A CA 1
ATOM 935 C C . PHE A 1 131 ? 26.68500 -3.74400 26.35300 1.000 13.76744 128 PHE A C 1
ATOM 936 O O . PHE A 1 131 ? 27.30400 -2.76100 26.74900 1.000 15.19656 128 PHE A O 1
ATOM 944 N N A ILE A 1 132 ? 25.34400 -3.75900 26.36800 0.670 12.19883 129 ILE A N 1
ATOM 945 N N B ILE A 1 132 ? 25.35800 -3.73300 26.37400 0.330 13.54110 129 ILE A N 1
ATOM 946 C CA A ILE A 1 132 ? 24.64000 -2.60200 26.91000 0.670 11.75141 129 ILE A CA 1
ATOM 947 C CA B ILE A 1 132 ? 24.66500 -2.56600 26.91500 0.330 12.48044 129 ILE A CA 1
ATOM 948 C C A ILE A 1 132 ? 24.92600 -2.33800 28.35900 0.670 11.06448 129 ILE A C 1
ATOM 949 C C B ILE A 1 132 ? 24.90600 -2.32300 28.37400 0.330 11.36452 129 ILE A C 1
ATOM 950 O O A ILE A 1 132 ? 25.26700 -1.19500 28.80100 0.670 11.98302 129 ILE A O 1
ATOM 951 O O B ILE A 1 132 ? 25.17500 -1.18200 28.83200 0.330 13.02788 129 ILE A O 1
ATOM 960 N N . GLU A 1 133 ? 24.89300 -3.40700 29.10800 1.000 10.74076 130 GLU A N 1
ATOM 961 C CA . GLU A 1 133 ? 25.10300 -3.27500 30.56300 1.000 10.06700 130 GLU A CA 1
ATOM 962 C C . GLU A 1 133 ? 26.54000 -2.70800 30.87200 1.000 12.16988 130 GLU A C 1
ATOM 963 O O . GLU A 1 133 ? 26.71700 -1.86500 31.77200 1.000 13.70164 130 GLU A O 1
ATOM 969 N N . GLU A 1 134 ? 27.53400 -3.22400 30.13200 1.000 12.43307 131 GLU A N 1
ATOM 970 C CA . GLU A 1 134 ? 28.91900 -2.80300 30.33100 1.000 12.65941 131 GLU A CA 1
ATOM 971 C C . GLU A 1 134 ? 29.19400 -1.39900 29.86100 1.000 12.85680 131 GLU A C 1
ATOM 972 O O . GLU A 1 134 ? 30.02200 -0.69200 30.47400 1.000 14.30171 131 GLU A O 1
ATOM 978 N N . ASN A 1 135 ? 28.52700 -0.98500 28.75500 1.000 12.15146 132 ASN A N 1
ATOM 979 C CA . ASN A 1 135 ? 28.82600 0.26600 28.07300 1.000 11.21977 132 ASN A CA 1
ATOM 980 C C . ASN A 1 135 ? 28.01900 1.44300 28.61800 1.000 13.11210 132 ASN A C 1
ATOM 981 O O . ASN A 1 135 ? 28.45900 2.58400 28.49600 1.000 13.62269 132 ASN A O 1
ATOM 986 N N A ILE A 1 136 ? 26.82000 1.17400 29.10900 0.540 12.30937 133 ILE A N 1
ATOM 987 N N B ILE A 1 136 ? 26.79900 1.18400 29.09500 0.460 12.56203 133 ILE A N 1
ATOM 988 C CA A ILE A 1 136 ? 25.95400 2.30800 29.43000 0.540 11.99354 133 ILE A CA 1
ATOM 989 C CA B ILE A 1 136 ? 25.92900 2.30700 29.50600 0.460 12.40938 133 ILE A CA 1
ATOM 990 C C A ILE A 1 136 ? 26.51900 3.24400 30.48700 0.540 11.55665 133 ILE A C 1
ATOM 991 C C B ILE A 1 136 ? 26.53600 3.25000 30.52400 0.460 12.31200 133 ILE A C 1
ATOM 992 O O A ILE A 1 136 ? 26.31400 4.44500 30.34400 0.540 14.24908 133 ILE A O 1
ATOM 993 O O B ILE A 1 136 ? 26.40200 4.44100 30.39300 0.460 16.62568 133 ILE A O 1
ATOM 1002 N N . PRO A 1 137 ? 27.19100 2.73700 31.58300 1.000 13.08052 134 PRO A N 1
ATOM 1003 C CA . PRO A 1 137 ? 27.69300 3.68400 32.56800 1.000 16.92571 134 PRO A CA 1
ATOM 1004 C C . PRO A 1 137 ? 28.62200 4.72300 31.96300 1.000 14.22802 134 PRO A C 1
ATOM 1005 O O . PRO A 1 137 ? 28.44900 5.93900 32.20800 1.000 17.08100 134 PRO A O 1
ATOM 1009 N N . GLY A 1 138 ? 29.58600 4.28100 31.18500 1.000 16.67832 135 GLY A N 1
ATOM 1010 C CA . GLY A 1 138 ? 30.51900 5.25500 30.59700 1.000 17.47841 135 GLY A CA 1
ATOM 1011 C C . GLY A 1 138 ? 29.89100 6.09200 29.47300 1.000 15.77821 135 GLY A C 1
ATOM 1012 O O . GLY A 1 138 ? 30.33800 7.20800 29.26700 1.000 17.16258 135 GLY A O 1
ATOM 1013 N N . PHE A 1 139 ? 28.87300 5.56100 28.84100 1.000 15.02285 136 PHE A N 1
ATOM 1014 C CA . PHE A 1 139 ? 28.20500 6.32500 27.79300 1.000 14.29382 136 PHE A CA 1
ATOM 1015 C C . PHE A 1 139 ? 27.41600 7.48900 28.43800 1.000 12.14356 136 PHE A C 1
ATOM 1016 O O . PHE A 1 139 ? 27.54100 8.65000 27.97000 1.000 13.73323 136 PHE A O 1
ATOM 1024 N N A ILE A 1 140 ? 26.73000 7.20000 29.54500 0.460 12.53835 137 ILE A N 1
ATOM 1025 N N B ILE A 1 140 ? 26.72300 7.17100 29.55000 0.540 12.83575 137 ILE A N 1
ATOM 1026 C CA A ILE A 1 140 ? 26.03600 8.27600 30.24000 0.460 12.41728 137 ILE A CA 1
ATOM 1027 C CA B ILE A 1 140 ? 25.99800 8.21900 30.30800 0.540 13.17263 137 ILE A CA 1
ATOM 1028 C C A ILE A 1 140 ? 27.03000 9.28400 30.82400 0.460 13.68059 137 ILE A C 1
ATOM 1029 C C B ILE A 1 140 ? 27.03100 9.26900 30.81600 0.540 13.30423 137 ILE A C 1
ATOM 1030 O O A ILE A 1 140 ? 26.76600 10.48500 30.74900 0.460 14.72545 137 ILE A O 1
ATOM 1031 O O B ILE A 1 140 ? 26.79000 10.48700 30.70400 0.540 13.58058 137 ILE A O 1
ATOM 1040 N N . GLU A 1 141 ? 28.16000 8.81300 31.32800 1.000 13.85166 138 GLU A N 1
ATOM 1041 C CA . GLU A 1 141 ? 29.18200 9.81900 31.81100 1.000 13.82534 138 GLU A CA 1
ATOM 1042 C C . GLU A 1 141 ? 29.65300 10.70000 30.64900 1.000 15.79400 138 GLU A C 1
ATOM 1043 O O . GLU A 1 141 ? 29.80000 11.93400 30.91200 1.000 21.83683 138 GLU A O 1
ATOM 1049 N N . ILE A 1 142 ? 29.88400 10.21900 29.43900 1.000 15.26499 139 ILE A N 1
ATOM 1050 C CA . ILE A 1 142 ? 30.21900 11.03200 28.29700 1.000 15.77031 139 ILE A CA 1
ATOM 1051 C C . ILE A 1 142 ? 29.11100 12.05600 28.04200 1.000 13.59110 139 ILE A C 1
ATOM 1052 O O . ILE A 1 142 ? 29.36200 13.22200 27.86100 1.000 15.95191 139 ILE A O 1
ATOM 1057 N N . LEU A 1 143 ? 27.86300 11.59500 28.06700 1.000 13.83587 140 LEU A N 1
ATOM 1058 C CA . LEU A 1 143 ? 26.75700 12.53300 27.84000 1.000 13.35423 140 LEU A CA 1
ATOM 1059 C C . LEU A 1 143 ? 26.71600 13.63000 28.88400 1.000 14.07537 140 LEU A C 1
ATOM 1060 O O . LEU A 1 143 ? 26.38900 14.80600 28.57300 1.000 16.29932 140 LEU A O 1
ATOM 1065 N N . ARG A 1 144 ? 26.95400 13.27600 30.10900 1.000 14.76756 141 ARG A N 1
ATOM 1066 C CA . ARG A 1 144 ? 27.00100 14.25200 31.21100 1.000 19.98134 141 ARG A CA 1
ATOM 1067 C C . ARG A 1 144 ? 28.14700 15.20600 31.19000 1.000 21.40783 141 ARG A C 1
ATOM 1068 O O . ARG A 1 144 ? 28.04100 16.34300 31.71300 1.000 31.11952 141 ARG A O 1
ATOM 1076 N N . ASN A 1 145 ? 29.21600 14.80100 30.57000 1.000 20.71564 142 ASN A N 1
ATOM 1077 C CA . ASN A 1 145 ? 30.44400 15.68500 30.42400 1.000 19.27073 142 ASN A CA 1
ATOM 1078 C C . ASN A 1 145 ? 30.27600 16.62600 29.27000 1.000 19.87870 142 ASN A C 1
ATOM 1079 O O . ASN A 1 145 ? 31.02000 17.56300 29.15900 1.000 20.58142 142 ASN A O 1
ATOM 1084 N N . LYS A 1 146 ? 29.19800 16.48900 28.45200 1.000 18.14691 143 LYS A N 1
ATOM 1085 C CA A LYS A 1 146 ? 28.96200 17.41600 27.35200 0.500 16.00192 143 LYS A CA 1
ATOM 1086 C CA B LYS A 1 146 ? 28.97300 17.40800 27.36200 0.500 16.04929 143 LYS A CA 1
ATOM 1087 C C . LYS A 1 146 ? 28.49700 18.75500 27.90600 1.000 16.58620 143 LYS A C 1
ATOM 1088 O O . LYS A 1 146 ? 27.77300 18.79200 28.86200 1.000 18.43379 143 LYS A O 1
ATOM 1099 N N . GLU A 1 147 ? 28.87700 19.86100 27.24800 1.000 14.87020 144 GLU A N 1
ATOM 1100 C CA . GLU A 1 147 ? 28.54800 21.15900 27.72800 1.000 12.98577 144 GLU A CA 1
ATOM 1101 C C . GLU A 1 147 ? 27.24100 21.69800 27.13800 1.000 14.75177 144 GLU A C 1
ATOM 1102 O O . GLU A 1 147 ? 26.83000 22.77400 27.52700 1.000 18.58644 144 GLU A O 1
ATOM 1108 N N . SER A 1 148 ? 26.71400 21.00100 26.13600 1.000 15.00443 145 SER A N 1
ATOM 1109 C CA . SER A 1 148 ? 25.42200 21.38600 25.58700 1.000 14.68071 145 SER A CA 1
ATOM 1110 C C . SER A 1 148 ? 24.69400 20.10900 25.15000 1.000 13.89114 145 SER A C 1
ATOM 1111 O O . SER A 1 148 ? 25.33100 19.12600 24.81300 1.000 16.75727 145 SER A O 1
ATOM 1114 N N . LEU A 1 149 ? 23.34500 20.18700 25.14600 1.000 13.09368 146 LEU A N 1
ATOM 1115 C CA . LEU A 1 149 ? 22.51800 19.05200 24.86200 1.000 11.52243 146 LEU A CA 1
ATOM 1116 C C . LEU A 1 149 ? 22.32800 18.88600 23.34300 1.000 10.96184 146 LEU A C 1
ATOM 1117 O O . LEU A 1 149 ? 21.96900 19.84900 22.60200 1.000 14.36225 146 LEU A O 1
ATOM 1122 N N . ASN A 1 150 ? 22.50900 17.65100 22.85100 1.000 12.19094 147 ASN A N 1
ATOM 1123 C CA . ASN A 1 150 ? 22.15500 17.30600 21.46400 1.000 12.39096 147 ASN A CA 1
ATOM 1124 C C . ASN A 1 150 ? 20.91900 16.34700 21.52000 1.000 12.67520 147 ASN A C 1
ATOM 1125 O O . ASN A 1 150 ? 20.80500 15.57200 22.46300 1.000 11.81457 147 ASN A O 1
ATOM 1130 N N . MET A 1 151 ? 20.09300 16.48000 20.50300 1.000 11.96722 148 MET A N 1
ATOM 1131 C CA . MET A 1 151 ? 18.86900 15.60600 20.46200 1.000 10.81445 148 MET A CA 1
ATOM 1132 C C . MET A 1 151 ? 19.27700 14.14300 20.42100 1.000 12.04881 148 MET A C 1
ATOM 1133 O O . MET A 1 151 ? 18.65400 13.31200 21.11100 1.000 11.35399 148 MET A O 1
ATOM 1138 N N A SER A 1 152 ? 20.38200 13.81500 19.73500 0.700 11.48822 149 SER A N 1
ATOM 1139 N N B SER A 1 152 ? 20.35900 13.82200 19.72000 0.300 11.68035 149 SER A N 1
ATOM 1140 C CA A SER A 1 152 ? 20.83100 12.47400 19.68300 0.700 12.14619 149 SER A CA 1
ATOM 1141 C CA B SER A 1 152 ? 20.81300 12.47300 19.63800 0.300 11.98302 149 SER A CA 1
ATOM 1142 C C A SER A 1 152 ? 21.30500 11.90600 20.98300 0.700 11.79615 149 SER A C 1
ATOM 1143 C C B SER A 1 152 ? 21.27700 11.87200 20.96700 0.300 11.33820 149 SER A C 1
ATOM 1144 O O A SER A 1 152 ? 21.51900 10.68000 21.09200 0.700 13.64374 149 SER A O 1
ATOM 1145 O O B SER A 1 152 ? 21.41000 10.60900 21.06400 0.300 13.38055 149 SER A O 1
ATOM 1150 N N . ASP A 1 153 ? 21.54200 12.73700 21.96000 1.000 11.08291 150 ASP A N 1
ATOM 1151 C CA . ASP A 1 153 ? 21.88700 12.28800 23.31500 1.000 11.01711 150 ASP A CA 1
ATOM 1152 C C . ASP A 1 153 ? 20.76600 11.48300 23.95000 1.000 10.41967 150 ASP A C 1
ATOM 1153 O O . ASP A 1 153 ? 20.98500 10.46200 24.58600 1.000 12.33306 150 ASP A O 1
ATOM 1158 N N . TYR A 1 154 ? 19.53900 12.02200 23.80300 1.000 10.58285 151 TYR A N 1
ATOM 1159 C CA . TYR A 1 154 ? 18.42000 11.49900 24.53400 1.000 10.42230 151 TYR A CA 1
ATOM 1160 C C . TYR A 1 154 ? 17.34600 10.80900 23.71000 1.000 8.60630 151 TYR A C 1
ATOM 1161 O O . TYR A 1 154 ? 16.54500 10.03800 24.32400 1.000 9.43534 151 TYR A O 1
ATOM 1170 N N . ASP A 1 155 ? 17.32900 11.01100 22.37400 1.000 8.71157 152 ASP A N 1
ATOM 1171 C CA . ASP A 1 155 ? 16.08700 10.67700 21.64200 1.000 9.44061 152 ASP A CA 1
ATOM 1172 C C . ASP A 1 155 ? 15.92700 9.19200 21.35900 1.000 8.87738 152 ASP A C 1
ATOM 1173 O O . ASP A 1 155 ? 16.73800 8.34300 21.79600 1.000 9.43797 152 ASP A O 1
ATOM 1178 N N . VAL A 1 156 ? 14.73900 8.85100 20.81400 1.000 9.34059 153 VAL A N 1
ATOM 1179 C CA . VAL A 1 156 ? 14.38400 7.47000 20.56300 1.000 10.46441 153 VAL A CA 1
ATOM 1180 C C . VAL A 1 156 ? 15.12000 6.83300 19.38900 1.000 11.91985 153 VAL A C 1
ATOM 1181 O O . VAL A 1 156 ? 15.10600 5.62100 19.26300 1.000 13.93851 153 VAL A O 1
ATOM 1185 N N . ILE A 1 157 ? 15.75900 7.67800 18.55500 1.000 10.98553 154 ILE A N 1
ATOM 1186 C CA . ILE A 1 157 ? 16.40800 7.20500 17.33800 1.000 11.40137 154 ILE A CA 1
ATOM 1187 C C . ILE A 1 157 ? 17.85100 6.74000 17.69500 1.000 13.03314 154 ILE A C 1
ATOM 1188 O O . ILE A 1 157 ? 18.22900 5.58100 17.60400 1.000 13.44109 154 ILE A O 1
ATOM 1193 N N . GLU A 1 158 ? 18.67200 7.74100 18.10100 1.000 12.44886 155 GLU A N 1
ATOM 1194 C CA . GLU A 1 158 ? 20.10500 7.50600 18.40600 1.000 10.96184 155 GLU A CA 1
ATOM 1195 C C . GLU A 1 158 ? 20.39700 7.57900 19.91600 1.000 10.02225 155 GLU A C 1
ATOM 1196 O O . GLU A 1 158 ? 21.53600 7.22800 20.35000 1.000 14.13854 155 GLU A O 1
ATOM 1202 N N . GLY A 1 159 ? 19.51500 8.10900 20.73400 1.000 9.62484 156 GLY A N 1
ATOM 1203 C CA . GLY A 1 159 ? 19.78900 8.39900 22.10600 1.000 10.04857 156 GLY A CA 1
ATOM 1204 C C . GLY A 1 159 ? 19.36500 7.41700 23.14300 1.000 9.34059 156 GLY A C 1
ATOM 1205 O O . GLY A 1 159 ? 18.95400 6.27700 22.85500 1.000 10.38546 156 GLY A O 1
ATOM 1206 N N . VAL A 1 160 ? 19.41300 7.85600 24.36900 1.000 9.67748 157 VAL A N 1
ATOM 1207 C CA . VAL A 1 160 ? 19.22800 6.93900 25.46800 1.000 9.99594 157 VAL A CA 1
ATOM 1208 C C . VAL A 1 160 ? 17.77200 6.42200 25.56900 1.000 8.82474 157 VAL A C 1
ATOM 1209 O O . VAL A 1 160 ? 17.55700 5.34000 26.08600 1.000 9.31164 157 VAL A O 1
ATOM 1213 N N . CYS A 1 161 ? 16.79000 7.19100 25.10600 1.000 8.59314 158 CYS A N 1
ATOM 1214 C CA . CYS A 1 161 ? 15.40200 6.67800 25.13400 1.000 8.66683 158 CYS A CA 1
ATOM 1215 C C . CYS A 1 161 ? 15.29100 5.42000 24.30100 1.000 8.34311 158 CYS A C 1
ATOM 1216 O O . CYS A 1 161 ? 14.59100 4.46900 24.70200 1.000 9.24585 158 CYS A O 1
ATOM 1219 N N . GLY A 1 162 ? 15.94500 5.33800 23.15400 1.000 8.90370 159 GLY A N 1
ATOM 1220 C CA . GLY A 1 162 ? 15.92200 4.12000 22.42800 1.000 9.49588 159 GLY A CA 1
ATOM 1221 C C . GLY A 1 162 ? 16.55100 2.93800 23.07800 1.000 8.49576 159 GLY A C 1
ATOM 1222 O O . GLY A 1 162 ? 16.08400 1.80900 23.01700 1.000 9.56167 159 GLY A O 1
ATOM 1223 N N . ILE A 1 163 ? 17.69600 3.21900 23.74600 1.000 8.94581 160 ILE A N 1
ATOM 1224 C CA . ILE A 1 163 ? 18.32400 2.15700 24.57200 1.000 8.84580 160 ILE A CA 1
ATOM 1225 C C . ILE A 1 163 ? 17.36800 1.65000 25.65100 1.000 8.19835 160 ILE A C 1
ATOM 1226 O O . ILE A 1 163 ? 17.22700 0.46300 25.87400 1.000 10.30124 160 ILE A O 1
ATOM 1231 N N . ALA A 1 164 ? 16.69300 2.60500 26.30600 1.000 8.92475 161 ALA A N 1
ATOM 1232 C CA . ALA A 1 16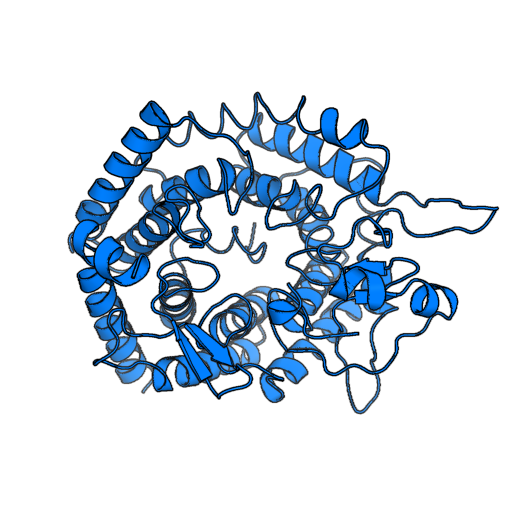4 ? 15.74100 2.25300 27.31300 1.000 9.19058 161 ALA A CA 1
ATOM 1233 C C . ALA A 1 164 ? 14.57100 1.39000 26.80700 1.000 8.38522 161 ALA A C 1
ATOM 1234 O O . ALA A 1 164 ? 14.17200 0.48500 27.50500 1.000 9.06951 161 ALA A O 1
ATOM 1236 N N . ASN A 1 165 ? 14.19400 1.68900 25.53900 1.000 8.49312 162 ASN A N 1
ATOM 1237 C CA . ASN A 1 165 ? 13.09000 0.89200 24.93900 1.000 7.98254 162 ASN A CA 1
ATOM 1238 C C . ASN A 1 165 ? 13.52200 -0.57200 24.77400 1.000 9.35902 162 ASN A C 1
ATOM 1239 O O . ASN A 1 165 ? 12.69300 -1.46200 24.93900 1.000 13.17000 162 ASN A O 1
ATOM 1244 N N . TYR A 1 166 ? 14.79400 -0.80600 24.50400 1.000 8.15361 163 TYR A N 1
ATOM 1245 C CA . TYR A 1 166 ? 15.30000 -2.20900 24.48700 1.000 8.97213 163 TYR A CA 1
ATOM 1246 C C . TYR A 1 166 ? 15.39300 -2.76800 25.89500 1.000 9.11425 163 TYR A C 1
ATOM 1247 O O . TYR A 1 166 ? 14.96700 -3.90100 26.16600 1.000 9.73275 163 TYR A O 1
ATOM 1256 N N . CYS A 1 167 ? 15.93900 -1.99100 26.83600 1.000 9.14583 164 CYS A N 1
ATOM 1257 C CA . CYS A 1 167 ? 16.05100 -2.46800 28.14700 1.000 8.34047 164 CYS A CA 1
ATOM 1258 C C . CYS A 1 167 ? 14.73200 -2.95600 28.78400 1.000 8.32995 164 CYS A C 1
ATOM 1259 O O . CYS A 1 167 ? 14.69500 -3.88200 29.58500 1.000 9.74064 164 CYS A O 1
ATOM 1262 N N . MET A 1 168 ? 13.65400 -2.20300 28.42800 1.000 8.98792 165 MET A N 1
ATOM 1263 C CA . MET A 1 168 ? 12.31700 -2.52200 29.01300 1.000 8.79842 165 MET A CA 1
ATOM 1264 C C . MET A 1 168 ? 11.74900 -3.81000 28.57400 1.000 9.52746 165 MET A C 1
ATOM 1265 O O . MET A 1 168 ? 10.71000 -4.24100 29.07500 1.000 10.61706 165 MET A O 1
ATOM 1270 N N . LEU A 1 169 ? 12.37300 -4.48300 27.60500 1.000 9.78012 166 LEU A N 1
ATOM 1271 C CA . LEU A 1 169 ? 12.00700 -5.84200 27.20800 1.000 10.36177 166 LEU A CA 1
ATOM 1272 C C . LEU A 1 169 ? 12.36700 -6.86600 28.21300 1.000 10.77761 166 LEU A C 1
ATOM 1273 O O . LEU A 1 169 ? 11.92700 -8.02100 28.11900 1.000 13.54636 166 LEU A O 1
ATOM 1278 N N . PHE A 1 170 ? 13.18200 -6.50900 29.23700 1.000 9.61168 167 PHE A N 1
ATOM 1279 C CA . PHE A 1 170 ? 13.74100 -7.48300 30.16900 1.000 9.64326 167 PHE A CA 1
ATOM 1280 C C . PHE A 1 170 ? 13.48600 -7.07900 31.60100 1.000 9.94067 167 PHE A C 1
ATOM 1281 O O . PHE A 1 170 ? 14.36700 -6.85900 32.40900 1.000 10.97237 167 PHE A O 1
ATOM 1289 N N . PRO A 1 171 ? 12.14200 -6.95300 31.97400 1.000 11.50401 168 PRO A N 1
ATOM 1290 C CA . PRO A 1 171 ? 11.84300 -6.51200 33.32600 1.000 11.70667 168 PRO A CA 1
ATOM 1291 C C . PRO A 1 171 ? 12.28600 -7.35600 34.47000 1.000 10.94079 168 PRO A C 1
ATOM 1292 O O . PRO A 1 171 ? 12.32000 -6.86500 35.60700 1.000 13.56742 168 PRO A O 1
ATOM 1296 N N . ASN A 1 172 ? 12.53400 -8.64500 34.21800 1.000 10.99869 169 ASN A N 1
ATOM 1297 C CA . ASN A 1 172 ? 12.95400 -9.53200 35.25100 1.000 12.07513 169 ASN A CA 1
ATOM 1298 C C . ASN A 1 172 ? 14.53500 -9.59200 35.37800 1.000 13.15158 169 ASN A C 1
ATOM 1299 O O . ASN A 1 172 ? 14.99100 -10.34200 36.23100 1.000 17.08889 169 ASN A O 1
ATOM 1304 N N . ASN A 1 173 ? 15.23000 -8.83600 34.54400 1.000 11.70667 170 ASN A N 1
ATOM 1305 C CA . ASN A 1 173 ? 16.69500 -8.90500 34.45600 1.000 10.91183 170 ASN A CA 1
ATOM 1306 C C . ASN A 1 173 ? 17.22100 -7.68900 35.22700 1.000 10.97237 170 ASN A C 1
ATOM 1307 O O . ASN A 1 173 ? 17.09900 -6.57500 34.82200 1.000 11.93564 170 ASN A O 1
ATOM 1312 N N . GLU A 1 174 ? 17.81600 -7.98700 36.40100 1.000 12.46465 171 GLU A N 1
ATOM 1313 C CA A GLU A 1 174 ? 18.32600 -6.96700 37.35800 0.490 12.75416 171 GLU A CA 1
ATOM 1314 C CA B GLU A 1 174 ? 18.25300 -6.90600 37.35000 0.510 14.21749 171 GLU A CA 1
ATOM 1315 C C . GLU A 1 174 ? 19.30900 -6.00200 36.66700 1.000 12.58309 171 GLU A C 1
ATOM 1316 O O . GLU A 1 174 ? 19.38700 -4.82200 36.94000 1.000 12.85417 171 GLU A O 1
ATOM 1327 N N . GLU A 1 175 ? 20.17100 -6.62300 35.80900 1.000 11.63297 172 GLU A N 1
ATOM 1328 C CA . GLU A 1 175 ? 21.25100 -5.82300 35.18000 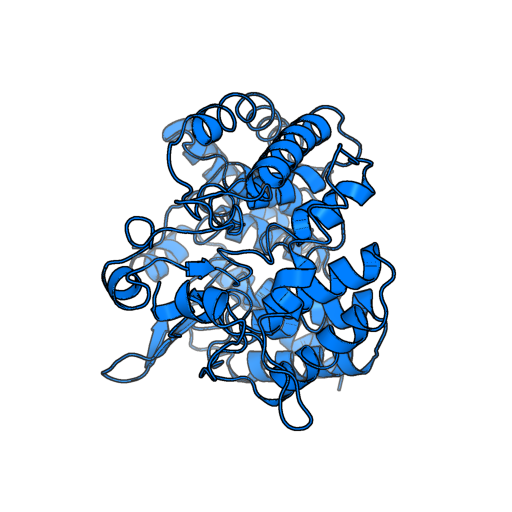1.000 11.92775 172 GLU A CA 1
ATOM 1329 C C . GLU A 1 175 ? 20.73600 -4.94500 34.04300 1.000 11.38031 172 GLU A C 1
ATOM 1330 O O . GLU A 1 175 ? 21.17800 -3.83400 33.88000 1.000 11.91459 172 GLU A O 1
ATOM 1336 N N . MET A 1 176 ? 19.75700 -5.42900 33.27500 1.000 10.56969 173 MET A N 1
ATOM 1337 C CA . MET A 1 176 ? 19.15200 -4.54500 32.27000 1.000 10.02225 173 MET A CA 1
ATOM 1338 C C . MET A 1 176 ? 18.30900 -3.47000 32.92700 1.000 9.82486 173 MET A C 1
ATOM 1339 O O . MET A 1 176 ? 18.29100 -2.32600 32.45200 1.000 10.28018 173 MET A O 1
ATOM 1344 N N . LYS A 1 177 ? 17.73100 -3.81800 34.09700 1.000 9.58273 174 LYS A N 1
ATOM 1345 C CA . LYS A 1 177 ? 16.93400 -2.82800 34.81100 1.000 10.44336 174 LYS A CA 1
ATOM 1346 C C . LYS A 1 177 ? 17.86900 -1.69600 35.40200 1.000 10.87762 174 LYS A C 1
ATOM 1347 O O . LYS A 1 177 ? 17.53200 -0.57400 35.46100 1.000 11.33557 174 LYS A O 1
ATOM 1353 N N . GLN A 1 178 ? 19.08800 -2.11900 35.81600 1.000 11.56454 175 GLN A N 1
ATOM 1354 C CA . GLN A 1 178 ? 20.11400 -1.10400 36.30700 1.000 13.02788 175 GLN A CA 1
ATOM 1355 C C . GLN A 1 178 ? 20.54100 -0.21100 35.15400 1.000 11.47769 175 GLN A C 1
ATOM 1356 O O . GLN A 1 178 ? 20.69200 1.01000 35.34700 1.000 12.19094 175 GLN A O 1
ATOM 1362 N N . ALA A 1 179 ? 20.73000 -0.75500 33.94700 1.000 10.87236 176 ALA A N 1
ATOM 1363 C CA . ALA A 1 179 ? 21.04600 0.09500 32.76200 1.000 11.17239 176 ALA A CA 1
ATOM 1364 C C . ALA A 1 179 ? 19.89300 1.09900 32.56600 1.000 10.10911 176 ALA A C 1
ATOM 1365 O O . ALA A 1 179 ? 20.10600 2.31300 32.33300 1.000 11.24345 176 ALA A O 1
ATOM 1367 N N . LEU A 1 180 ? 18.63200 0.61400 32.64600 1.000 9.66168 177 LEU A N 1
ATOM 1368 C CA . LEU A 1 180 ? 17.50300 1.48600 32.53800 1.000 9.29848 177 LEU A CA 1
ATOM 1369 C C . LEU A 1 180 ? 17.51400 2.53200 33.60500 1.000 8.79316 177 LEU A C 1
ATOM 1370 O O . LEU A 1 180 ? 17.19400 3.72100 33.34100 1.000 10.40651 177 LEU A O 1
ATOM 1375 N N . ARG A 1 181 ? 17.79600 2.12700 34.86700 1.000 10.28018 178 ARG A N 1
ATOM 1376 C CA . ARG A 1 181 ? 17.83000 3.05700 35.99600 1.000 10.64601 178 ARG A CA 1
ATOM 1377 C C . ARG A 1 181 ? 18.81600 4.22700 35.72500 1.000 10.66444 178 ARG A C 1
ATOM 1378 O O . ARG A 1 181 ? 18.50100 5.39700 35.99500 1.000 11.48032 178 ARG A O 1
ATOM 1386 N N . LEU A 1 182 ? 19.97300 3.89400 35.21400 1.000 10.64075 179 LEU A N 1
ATOM 1387 C CA . LEU A 1 182 ? 20.96300 4.94000 34.83400 1.000 11.18555 179 LEU A CA 1
ATOM 1388 C C . LEU A 1 182 ? 20.43600 5.90300 33.79900 1.000 9.56957 179 LEU A C 1
ATOM 1389 O O . LEU A 1 182 ? 20.60800 7.10800 33.92100 1.000 11.36978 179 LEU A O 1
ATOM 1394 N N . ILE A 1 183 ? 19.76600 5.34200 32.80000 1.000 10.10911 180 ILE A N 1
ATOM 1395 C CA . ILE A 1 183 ? 19.17100 6.15400 31.72300 1.000 9.66958 180 ILE A CA 1
ATOM 1396 C C . ILE A 1 183 ? 18.09800 7.13800 32.32700 1.000 8.93265 180 ILE A C 1
ATOM 1397 O O . ILE A 1 183 ? 18.08000 8.29200 31.95500 1.000 10.18543 180 ILE A O 1
ATOM 1402 N N . VAL A 1 184 ? 17.22300 6.51600 33.12000 1.000 9.10109 181 VAL A N 1
ATOM 1403 C CA . VAL A 1 184 ? 16.14000 7.33200 33.74000 1.000 9.31427 181 VAL A CA 1
ATOM 1404 C C . VAL A 1 184 ? 16.72400 8.49000 34.59900 1.000 8.48523 181 VAL A C 1
ATOM 1405 O O . VAL A 1 184 ? 16.27700 9.61900 34.53400 1.000 9.41692 181 VAL A O 1
ATOM 1409 N N . GLY A 1 185 ? 17.76800 8.14800 35.36500 1.000 10.11963 182 GLY A N 1
ATOM 1410 C CA . GLY A 1 185 ? 18.39000 9.21200 36.14600 1.000 10.70655 182 GLY A CA 1
ATOM 1411 C C . GLY A 1 185 ? 18.93700 10.36100 35.33600 1.000 10.17754 182 GLY A C 1
ATOM 1412 O O . GLY A 1 185 ? 18.82300 11.53200 35.64900 1.000 11.08291 182 GLY A O 1
ATOM 1413 N N . TYR A 1 186 ? 19.51200 9.98800 34.19100 1.000 10.34598 183 TYR A N 1
ATOM 1414 C CA . TYR A 1 186 ? 20.03800 10.98800 33.21100 1.000 10.28544 183 TYR A CA 1
ATOM 1415 C C . TYR A 1 186 ? 18.90600 11.85500 32.62100 1.000 9.18268 183 TYR A C 1
ATOM 1416 O O . TYR A 1 186 ? 19.00700 13.04800 32.51400 1.000 10.24597 183 TYR A O 1
ATOM 1425 N N . ILE A 1 187 ? 17.82500 11.17000 32.21800 1.000 8.57208 184 ILE A N 1
ATOM 1426 C CA . ILE A 1 187 ? 16.69200 11.92600 31.61300 1.000 8.98266 184 ILE A CA 1
ATOM 1427 C C . ILE A 1 187 ? 16.13700 12.88600 32.67600 1.000 8.16150 184 ILE A C 1
ATOM 1428 O O . ILE A 1 187 ? 15.80500 14.04500 32.37100 1.000 9.92487 184 ILE A O 1
ATOM 1433 N N . ILE A 1 188 ? 16.06700 12.43700 33.95100 1.000 8.95634 185 ILE A N 1
ATOM 1434 C CA . ILE A 1 188 ? 15.60200 13.33700 35.02700 1.000 10.44336 185 ILE A CA 1
ATOM 1435 C C . ILE A 1 188 ? 16.51500 14.56300 35.17000 1.000 10.18017 185 ILE A C 1
ATOM 1436 O O . ILE A 1 188 ? 16.05800 15.70000 35.33800 1.000 11.35136 185 ILE A O 1
ATOM 1441 N N . GLU A 1 189 ? 17.83900 14.34600 35.01900 1.000 11.14607 186 GLU A N 1
ATOM 1442 C CA . GLU A 1 189 ? 18.73900 15.52400 35.08000 1.000 12.07513 186 GLU A CA 1
ATOM 1443 C C . GLU A 1 189 ? 18.44900 16.45300 33.91500 1.000 11.72246 186 GLU A C 1
ATOM 1444 O O . GLU A 1 189 ? 18.55100 17.68400 34.10600 0.910 11.40663 186 GLU A O 1
ATOM 1450 N N . LEU A 1 190 ? 18.13800 15.95800 32.71600 1.000 11.66982 187 LEU A N 1
ATOM 1451 C CA . LEU A 1 190 ? 17.80600 16.80700 31.57500 1.000 11.41979 187 LEU A CA 1
ATOM 1452 C C . LEU A 1 190 ? 16.45600 17.58400 31.80600 1.000 13.34897 187 LEU A C 1
ATOM 1453 O O . LEU A 1 190 ? 16.25800 18.60900 31.18300 1.000 15.47028 187 LEU A O 1
ATOM 1458 N N . CYS A 1 191 ? 15.65200 17.07100 32.69300 1.000 11.01448 188 CYS A N 1
ATOM 1459 C CA . CYS A 1 191 ? 14.39600 17.77900 32.98800 1.000 11.88300 188 CYS A CA 1
ATOM 1460 C C . CYS A 1 191 ? 14.52300 18.82500 34.03200 1.000 13.11999 188 CYS A C 1
ATOM 1461 O O . CYS A 1 191 ? 13.58500 19.61400 34.25200 1.000 14.70439 188 CYS A O 1
ATOM 1464 N N . LYS A 1 192 ? 15.72100 19.01300 34.61400 1.000 12.83312 189 LYS A N 1
ATOM 1465 C CA . LYS A 1 192 ? 15.91500 20.08200 35.58600 1.000 13.22264 189 LYS A CA 1
ATOM 1466 C C . LYS A 1 192 ? 15.99600 21.46200 34.82700 1.000 13.13579 189 LYS A C 1
ATOM 1467 O O . LYS A 1 192 ? 16.48400 21.55000 33.68700 1.000 14.61754 189 LYS A O 1
ATOM 1473 N N . ASP A 1 193 ? 15.37400 22.45900 35.44000 1.000 13.15158 190 ASP A N 1
ATOM 1474 C CA . ASP A 1 193 ? 15.36600 23.80700 34.92200 1.000 12.78574 190 ASP A CA 1
ATOM 1475 C C . ASP A 1 193 ? 16.78900 24.33600 34.74500 1.000 13.25685 190 ASP A C 1
ATOM 1476 O O . ASP A 1 193 ? 17.70000 24.05500 35.54000 1.000 16.25721 190 ASP A O 1
ATOM 1481 N N . LYS A 1 194 ? 16.96900 25.10700 33.71500 1.000 14.20433 191 LYS A N 1
ATOM 1482 C CA . LYS A 1 194 ? 18.17900 25.87000 33.49900 1.000 14.07274 191 LYS A CA 1
ATOM 1483 C C . LYS A 1 194 ? 17.89300 27.32800 33.78400 1.000 14.64123 191 LYS A C 1
ATOM 1484 O O . LYS A 1 194 ? 16.75000 27.77600 33.65400 1.000 15.60977 191 LYS A O 1
ATOM 1490 N N . THR A 1 195 ? 18.91600 28.10400 34.10900 1.000 15.16234 192 THR A N 1
ATOM 1491 C CA . THR A 1 195 ? 18.79700 29.56300 34.30800 1.000 14.37541 192 THR A CA 1
ATOM 1492 C C . THR A 1 195 ? 19.81100 30.26200 33.47800 1.000 15.54923 192 THR A C 1
ATOM 1493 O O . THR A 1 195 ? 21.03400 29.95600 33.57500 1.000 20.67616 192 THR A O 1
ATOM 1497 N N . ILE A 1 196 ? 19.40100 31.23100 32.68000 1.000 16.36249 193 ILE A N 1
ATOM 1498 C CA . ILE A 1 196 ? 20.30400 32.02500 31.85600 1.000 15.04391 193 ILE A CA 1
ATOM 1499 C C . ILE A 1 196 ? 19.95800 33.47600 32.10300 1.000 16.84939 193 ILE A C 1
ATOM 1500 O O . ILE A 1 196 ? 18.81100 33.92000 31.84500 1.000 17.41788 193 ILE A O 1
ATOM 1505 N N . ASN A 1 197 ? 20.93800 34.26300 32.57600 1.000 19.03912 194 ASN A N 1
ATOM 1506 C CA . ASN A 1 197 ? 20.72700 35.64500 33.01000 1.000 19.51023 194 ASN A CA 1
ATOM 1507 C C . ASN A 1 197 ? 19.46200 35.84500 33.81500 1.000 17.68633 194 ASN A C 1
ATOM 1508 O O . ASN A 1 197 ? 18.71600 36.79700 33.65500 1.000 19.67078 194 ASN A O 1
ATOM 1513 N N . GLY A 1 198 ? 19.29200 34.94600 34.76700 1.000 16.35196 195 GLY A N 1
ATOM 1514 C CA . GLY A 1 198 ? 18.21900 35.08500 35.70500 1.000 17.17574 195 GLY A CA 1
ATOM 1515 C C . GLY A 1 198 ? 16.84600 34.60100 35.22800 1.000 15.30973 195 GLY A C 1
ATOM 1516 O O . GLY A 1 198 ? 15.84800 34.72200 35.99000 1.000 17.32313 195 GLY A O 1
ATOM 1517 N N . LEU A 1 199 ? 16.78600 34.03600 33.98700 1.000 14.42278 196 LEU A N 1
ATOM 1518 C CA . LEU A 1 199 ? 15.55800 33.58200 33.34200 1.000 13.98852 196 LEU A CA 1
ATOM 1519 C C . LEU A 1 199 ? 15.56900 32.02500 33.29700 1.000 14.28592 196 LEU A C 1
ATOM 1520 O O . LEU A 1 199 ? 16.55700 31.44100 32.89100 1.000 16.17036 196 LEU A O 1
ATOM 1525 N N . VAL A 1 200 ? 14.46600 31.44400 33.68400 1.000 13.50425 197 VAL A N 1
ATOM 1526 C CA A VAL A 1 200 ? 14.37500 30.00200 33.75400 0.510 13.15947 197 VAL A CA 1
ATOM 1527 C CA B VAL A 1 200 ? 14.40900 30.02700 33.73800 0.490 13.51215 197 VAL A CA 1
ATOM 1528 C C . VAL A 1 200 ? 13.92600 29.45600 32.39700 1.000 13.36476 197 VAL A C 1
ATOM 1529 O O . VAL A 1 200 ? 13.02300 30.04900 31.71800 1.000 15.64135 197 VAL A O 1
ATOM 1536 N N . LEU A 1 201 ? 14.44000 28.30300 31.98300 1.000 13.24369 198 LEU A N 1
ATOM 1537 C CA . LEU A 1 201 ? 14.03100 27.63700 30.81600 1.000 16.53883 198 LEU A CA 1
ATOM 1538 C C . LEU A 1 201 ? 14.16400 26.13500 30.99300 1.000 12.24621 198 LEU A C 1
ATOM 1539 O O . LEU A 1 201 ? 14.92100 25.64000 31.81900 1.000 12.89102 198 LEU A O 1
ATOM 1544 N N . PRO A 1 202 ? 13.37000 25.35100 30.23900 1.000 11.89616 199 PRO A N 1
ATOM 1545 C CA . PRO A 1 202 ? 13.43700 23.93800 30.37600 1.000 11.33294 199 PRO A CA 1
ATOM 1546 C C . PRO A 1 202 ? 14.82600 23.34100 30.02800 1.000 10.06173 199 PRO A C 1
ATOM 1547 O O . PRO A 1 202 ? 15.47200 23.82300 29.07400 1.000 11.52770 199 PRO A O 1
ATOM 1551 N N . GLY A 1 203 ? 15.11400 22.24400 30.73200 1.000 10.53284 200 GLY A N 1
ATOM 1552 C CA . GLY A 1 203 ? 16.43500 21.58500 30.58600 1.000 10.68549 200 GLY A CA 1
ATOM 1553 C C . GLY A 1 203 ? 16.55400 20.98200 29.21000 1.000 11.70667 200 GLY A C 1
ATOM 1554 O O . GLY A 1 203 ? 17.70600 20.66000 28.78400 1.000 11.54086 200 GLY A O 1
ATOM 1555 N N . TRP A 1 204 ? 15.50500 20.69900 28.45700 1.000 10.63022 201 TRP A N 1
ATOM 1556 C CA . TRP A 1 204 ? 15.55800 20.12800 27.14400 1.000 10.14069 201 TRP A CA 1
ATOM 1557 C C . TRP A 1 204 ? 15.68700 21.09300 25.95800 1.000 10.58811 201 TRP A C 1
ATOM 1558 O O . TRP A 1 204 ? 15.57500 20.73200 24.81400 1.000 12.20146 201 TRP A O 1
ATOM 1569 N N . TYR A 1 205 ? 16.07500 22.34800 26.29400 1.000 11.08291 202 TYR A N 1
ATOM 1570 C CA . TYR A 1 205 ? 16.40800 23.30300 25.26500 1.000 11.46716 202 TYR A CA 1
ATOM 1571 C C . TYR A 1 205 ? 17.48000 22.81600 24.33000 1.000 11.15134 202 TYR A C 1
ATOM 1572 O O . TYR A 1 205 ? 18.55900 22.29500 24.79400 1.000 13.97010 202 TYR A O 1
ATOM 1581 N N . ILE A 1 206 ? 17.28700 23.07400 23.03400 1.000 11.21977 203 I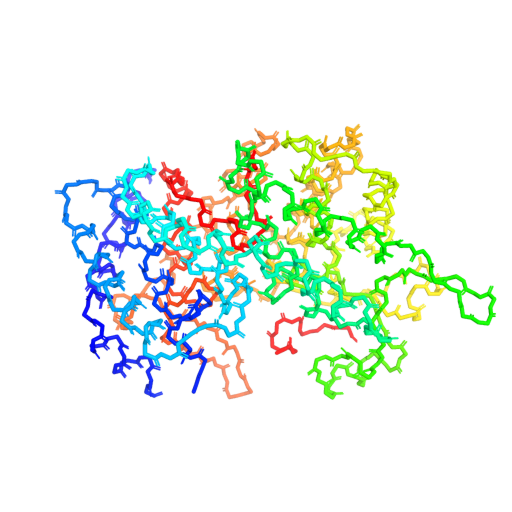LE A N 1
ATOM 1582 C CA . ILE A 1 206 ? 18.28900 22.74800 22.03500 1.000 12.84365 203 ILE A CA 1
ATOM 1583 C C . ILE A 1 206 ? 18.71100 24.06700 21.38600 1.000 13.04367 203 ILE A C 1
ATOM 1584 O O . ILE A 1 206 ? 17.90300 24.82000 20.81900 1.000 14.12538 203 ILE A O 1
ATOM 1589 N N . SER A 1 207 ? 19.97700 24.37500 21.50900 1.000 14.04905 204 SER A N 1
ATOM 1590 C CA . SER A 1 207 ? 20.45900 25.64200 20.99200 1.000 15.26762 204 SER A CA 1
ATOM 1591 C C . SER A 1 207 ? 20.40500 25.67800 19.44100 1.000 15.27815 204 SER A C 1
ATOM 1592 O O . SER A 1 207 ? 20.29400 24.66300 18.72800 1.000 18.28640 204 SER A O 1
ATOM 1595 N N . ALA A 1 208 ? 20.58000 26.90200 18.88000 1.000 17.58895 205 ALA A N 1
ATOM 1596 C CA . ALA A 1 208 ? 20.58300 27.07400 17.46600 1.000 17.23628 205 ALA A CA 1
ATOM 1597 C C . ALA A 1 208 ? 21.76600 26.21600 16.88800 1.000 20.41561 205 ALA A C 1
ATOM 1598 O O . ALA A 1 208 ? 21.66200 25.61300 15.80000 1.000 23.05803 205 ALA A O 1
ATOM 1600 N N . GLU A 1 209 ? 22.93300 26.23500 17.55400 1.000 21.13411 206 GLU A N 1
ATOM 1601 C CA . GLU A 1 209 ? 24.12800 25.54300 17.03200 1.000 23.77390 206 GLU A CA 1
ATOM 1602 C C . GLU A 1 209 ? 23.91100 24.01900 17.02100 1.000 21.12885 206 GLU A C 1
ATOM 1603 O O . GLU A 1 209 ? 24.65200 23.29000 16.35900 1.000 25.00826 206 GLU A O 1
ATOM 1609 N N . ASN A 1 210 ? 22.97200 23.50800 17.84000 1.000 18.28903 207 ASN A N 1
ATOM 1610 C CA . ASN A 1 210 ? 22.74900 22.09700 17.94700 1.000 17.56790 207 ASN A CA 1
ATOM 1611 C C . ASN A 1 210 ? 21.51000 21.61800 17.23100 1.000 16.36249 207 ASN A C 1
ATOM 1612 O O . ASN A 1 210 ? 21.07900 20.47800 17.37500 1.000 18.54170 207 ASN A O 1
ATOM 1617 N N . GLN A 1 211 ? 21.06000 22.41300 16.31100 1.000 17.68633 208 GLN A N 1
ATOM 1618 C CA . GLN A 1 211 ? 20.03300 21.93500 15.36100 1.000 17.87846 208 GLN A CA 1
ATOM 1619 C C . GLN A 1 211 ? 20.73300 20.91000 14.41700 1.000 17.38893 208 GLN A C 1
ATOM 1620 O O . GLN A 1 211 ? 21.95000 20.82600 14.28300 1.000 22.81853 208 GLN A O 1
ATOM 1626 N N . PHE A 1 212 ? 19.89100 20.10000 13.75600 1.000 19.05755 209 PHE A N 1
ATOM 1627 C CA . PHE A 1 212 ? 20.43200 19.08500 12.83700 1.000 22.72115 209 PHE A CA 1
ATOM 1628 C C . PHE A 1 212 ? 20.96200 19.60000 11.54200 1.000 25.19513 209 PHE A C 1
ATOM 1629 O O . PHE A 1 212 ? 21.80600 18.89500 10.87000 1.000 30.72210 209 PHE A O 1
ATOM 1637 N N . SER A 1 213 ? 20.59500 20.78900 11.16900 1.000 26.04786 210 SER A N 1
ATOM 1638 C CA . SER A 1 213 ? 20.90500 21.31900 9.85000 1.000 30.10624 210 SER A CA 1
ATOM 1639 C C . SER A 1 213 ? 20.97100 22.85000 9.91600 1.000 29.92990 210 SER A C 1
ATOM 1640 O O . SER A 1 213 ? 20.45100 23.47700 10.79300 1.000 28.79819 210 SER A O 1
ATOM 1643 N N . LYS A 1 214 ? 21.67800 23.40000 8.94700 1.000 37.11761 211 LYS A N 1
ATOM 1644 C CA . LYS A 1 214 ? 21.64500 24.84800 8.67300 1.000 34.73838 211 LYS A CA 1
ATOM 1645 C C . LYS A 1 214 ? 20.26200 25.44400 8.45400 1.000 42.38403 211 LYS A C 1
ATOM 1646 O O . LYS A 1 214 ? 19.97400 26.55200 8.99300 1.000 41.92082 211 LYS A O 1
ATOM 1652 N N . VAL A 1 215 ? 19.42300 24.71300 7.67800 1.000 41.65236 212 VAL A N 1
ATOM 1653 C CA . VAL A 1 215 ? 18.03400 25.09900 7.44100 1.000 40.93649 212 VAL A CA 1
ATOM 1654 C C . VAL A 1 215 ? 17.37700 25.26600 8.81900 1.000 35.13053 212 VAL A C 1
ATOM 1655 O O . VAL A 1 215 ? 16.76000 26.27300 9.08500 1.000 37.00444 212 VAL A O 1
ATOM 1659 N N . ASP A 1 216 ? 17.50400 24.24800 9.68300 1.000 33.54086 213 ASP A N 1
ATOM 1660 C CA . ASP A 1 216 ? 16.86000 24.30500 10.98900 1.000 26.17945 213 ASP A CA 1
ATOM 1661 C C . ASP A 1 216 ? 17.44900 25.41700 11.85300 1.000 29.57197 213 ASP A C 1
ATOM 1662 O O . ASP A 1 216 ? 16.74800 25.99700 12.63500 1.000 26.87164 213 ASP A O 1
ATOM 1667 N N . GLN A 1 217 ? 18.73600 25.69500 11.76300 1.000 27.40329 214 GLN A N 1
ATOM 1668 C CA . GLN A 1 217 ? 19.37700 26.75000 12.49900 1.000 30.91160 214 GLN A CA 1
ATOM 1669 C C . GLN A 1 217 ? 18.79300 28.14200 12.14200 1.000 31.36692 214 GLN A C 1
ATOM 1670 O O . GLN A 1 217 ? 18.69100 29.00200 13.02500 1.000 37.06760 214 GLN A O 1
ATOM 1676 N N . LYS A 1 218 ? 18.42200 28.33200 10.86200 1.000 34.99104 215 LYS A N 1
ATOM 1677 C CA . LYS A 1 218 ? 17.72500 29.54000 10.40500 1.000 39.42578 215 LYS A CA 1
ATOM 1678 C C . LYS A 1 218 ? 16.24200 29.59300 10.79900 1.000 36.42805 215 LYS A C 1
ATOM 1679 O O . LYS A 1 218 ? 15.69700 30.69100 10.96600 1.000 42.57616 215 LYS A O 1
ATOM 1685 N N . LEU A 1 219 ? 15.59200 28.42800 10.95900 1.000 34.26727 216 LEU A N 1
ATOM 1686 C CA . LEU A 1 219 ? 14.24300 28.38700 11.46600 1.000 29.55618 216 LEU A CA 1
ATOM 1687 C C . LEU A 1 219 ? 14.19500 28.72600 12.94900 1.000 28.11127 216 LEU A C 1
ATOM 1688 O O . LEU A 1 219 ? 13.18500 29.30700 13.40700 1.000 27.82439 216 LEU A O 1
ATOM 1693 N N . TRP A 1 220 ? 15.19400 28.25600 13.71100 1.000 24.45556 217 TRP A N 1
ATOM 1694 C CA . TRP A 1 220 ? 15.21800 28.42300 15.15500 1.000 22.54218 217 TRP A CA 1
ATOM 1695 C C . TRP A 1 220 ? 16.57400 29.12600 15.55500 1.000 22.37900 217 TRP A C 1
ATOM 1696 O O . TRP A 1 220 ? 17.37400 28.48800 16.23500 1.000 21.42362 217 TRP A O 1
ATOM 1707 N N . PRO A 1 221 ? 16.72000 30.42200 15.20800 1.000 22.70535 218 PRO A N 1
ATOM 1708 C CA . PRO A 1 221 ? 17.97400 31.06600 15.44600 1.000 24.52926 218 PRO A CA 1
ATOM 1709 C C . PRO A 1 221 ? 18.34600 31.32500 16.92500 1.000 23.09751 218 PRO A C 1
ATOM 1710 O O . PRO A 1 221 ? 19.52200 31.63300 17.22500 1.000 26.87427 218 PRO A O 1
ATOM 1714 N N . GLU A 1 222 ? 17.35900 31.20700 17.77500 1.000 20.44719 219 GLU A N 1
ATOM 1715 C CA . GLU A 1 222 ? 17.49600 31.25400 19.21200 1.000 22.82642 219 GLU A CA 1
ATOM 1716 C C . GLU A 1 222 ? 17.30300 29.87800 19.85800 1.000 19.58656 219 GLU A C 1
ATOM 1717 O O . GLU A 1 222 ? 17.20500 29.82100 21.09000 1.000 21.35782 219 GLU A O 1
ATOM 1723 N N . GLY A 1 223 ? 17.30100 28.83800 19.05700 1.000 18.13639 220 GLY A N 1
ATOM 1724 C CA . GLY A 1 223 ? 17.08400 27.46800 19.56800 1.000 17.52842 220 GLY A CA 1
ATOM 1725 C C . GLY A 1 223 ? 15.56200 27.16700 19.78900 1.000 14.82809 220 GLY A C 1
ATOM 1726 O O . GLY A 1 223 ? 14.68300 28.03900 19.51100 1.000 16.90466 220 GLY A O 1
ATOM 1727 N N . CYS A 1 224 ? 15.29800 25.99600 20.32200 1.000 14.82546 221 CYS A N 1
ATOM 1728 C CA . CYS A 1 224 ? 13.91500 25.51400 20.38900 1.000 12.76206 221 CYS A CA 1
ATOM 1729 C C . CYS A 1 224 ? 13.89100 24.34200 21.35100 1.000 13.12789 221 CYS A C 1
ATOM 1730 O O . CYS A 1 224 ? 14.87700 23.87600 21.86700 1.000 13.11473 221 CYS A O 1
ATOM 1733 N N . PHE A 1 225 ? 12.62700 23.86800 21.51300 1.000 11.19082 222 PHE A N 1
ATOM 1734 C CA . PHE A 1 225 ? 12.35000 22.65900 22.22000 1.000 11.43558 222 PHE A CA 1
ATOM 1735 C C . PHE A 1 225 ? 11.68900 21.68500 21.22100 1.000 9.79591 222 PHE A C 1
ATOM 1736 O O . PHE A 1 225 ? 10.64900 22.03800 20.64400 1.000 12.64625 222 PHE A O 1
ATOM 1744 N N . ASN A 1 226 ? 12.27400 20.52800 20.99800 1.000 10.37493 223 ASN A N 1
ATOM 1745 C CA . ASN A 1 226 ? 11.73700 19.58600 19.99300 1.000 10.06173 223 ASN A CA 1
ATOM 1746 C C . ASN A 1 226 ? 10.63200 18.77700 20.64600 1.000 10.36177 223 ASN A C 1
ATOM 1747 O O . ASN A 1 226 ? 10.80400 18.27600 21.78000 1.000 9.96435 223 ASN A O 1
ATOM 1752 N N . ILE A 1 227 ? 9.44400 18.75000 20.01600 1.000 9.96435 224 ILE A N 1
ATOM 1753 C CA . ILE A 1 227 ? 8.29700 18.04100 20.51900 1.000 9.56694 224 ILE A CA 1
ATOM 1754 C C . ILE A 1 227 ? 7.88900 16.93100 19.65200 1.000 10.02489 224 ILE A C 1
ATOM 1755 O O . ILE A 1 227 ? 6.72000 16.41800 19.85300 1.000 11.68035 224 ILE A O 1
ATOM 1760 N N . GLY A 1 228 ? 8.66300 16.42100 18.69100 1.000 10.77498 225 GLY A N 1
ATOM 1761 C CA . GLY A 1 228 ? 8.40000 15.20200 17.96700 1.000 11.74878 225 GLY A CA 1
ATOM 1762 C C . GLY A 1 228 ? 8.70100 13.99900 18.80000 1.000 10.89078 225 GLY A C 1
ATOM 1763 O O . GLY A 1 228 ? 9.62900 14.00500 19.63400 1.000 11.01711 225 GLY A O 1
ATOM 1764 N N . LEU A 1 229 ? 7.98200 12.89100 18.59600 1.000 10.06436 226 LEU A N 1
ATOM 1765 C CA . LEU A 1 229 ? 8.38000 11.63700 19.26700 1.000 9.98278 226 LEU A CA 1
ATOM 1766 C C . LEU A 1 229 ? 9.80200 11.17400 18.77500 1.000 10.03278 226 LEU A C 1
ATOM 1767 O O . LEU A 1 229 ? 10.53900 10.62200 19.60700 1.000 11.06185 226 LEU A O 1
ATOM 1772 N N . SER A 1 230 ? 10.11100 11.38400 17.49300 1.000 9.92751 227 SER A N 1
ATOM 1773 C CA . SER A 1 230 ? 11.42600 10.94200 17.03900 1.000 10.06700 227 SER A CA 1
ATOM 1774 C C . SER A 1 230 ? 12.60900 11.55500 17.82900 1.000 10.83551 227 SER A C 1
ATOM 1775 O O . SER A 1 230 ? 13.57900 10.85600 18.14100 1.000 11.77246 227 SER A O 1
ATOM 1778 N N . HIS A 1 231 ? 12.52000 12.85000 18.07200 1.000 9.30901 228 HIS A N 1
ATOM 1779 C CA . HIS A 1 231 ? 13.66800 13.66100 18.44000 1.000 9.32480 228 HIS A CA 1
ATOM 1780 C C . HIS A 1 231 ? 13.47900 14.53800 19.66000 1.000 9.41165 228 HIS A C 1
ATOM 1781 O O . HIS A 1 231 ? 14.32100 15.34300 19.98500 1.000 11.74351 228 HIS A O 1
ATOM 1788 N N . GLY A 1 232 ? 12.31400 14.36700 20.34100 1.000 10.62233 229 GLY A N 1
ATOM 1789 C CA . GLY A 1 232 ? 11.86200 15.32100 21.29100 1.000 10.33808 229 GLY A CA 1
ATOM 1790 C C . GLY A 1 232 ? 11.18900 14.80300 22.52700 1.000 9.31164 229 GLY A C 1
ATOM 1791 O O . GLY A 1 232 ? 11.29700 13.66500 22.87700 1.000 10.05910 229 GLY A O 1
ATOM 1792 N N . VAL A 1 233 ? 10.51100 15.72700 23.19400 1.000 9.00897 230 VAL A N 1
ATOM 1793 C CA . VAL A 1 233 ? 9.90100 15.53400 24.54300 1.000 9.11951 230 VAL A CA 1
ATOM 1794 C C . VAL A 1 233 ? 9.10000 14.26800 24.65400 1.000 8.15887 230 VAL A C 1
ATOM 1795 O O . VAL A 1 233 ? 9.16900 13.60700 25.68200 1.000 8.59314 230 VAL A O 1
ATOM 1799 N N . PRO A 1 234 ? 8.22500 13.94400 23.63900 1.000 8.77210 231 PRO A N 1
ATOM 1800 C CA . PRO A 1 234 ? 7.35800 12.73700 23.81500 1.000 8.28784 231 PRO A CA 1
ATOM 1801 C C . PRO A 1 234 ? 8.15000 11.50200 24.13800 1.000 8.40364 231 PRO A C 1
ATOM 1802 O O . PRO A 1 234 ? 7.70100 10.66100 24.88800 1.000 8.01938 231 PRO A O 1
ATOM 1806 N N . GLY A 1 235 ? 9.36600 11.34500 23.54300 1.000 8.69052 232 GLY A N 1
ATOM 1807 C CA . GLY A 1 235 ? 10.15500 10.12900 23.75900 1.000 8.78526 232 GLY A CA 1
ATOM 1808 C C . GLY A 1 235 ? 10.57000 10.02400 25.22700 1.000 7.04032 232 GLY A C 1
ATOM 1809 O O . GLY A 1 235 ? 10.57200 9.01100 25.89200 1.000 8.34837 232 GLY A O 1
ATOM 1810 N N . MET A 1 236 ? 11.05800 11.16200 25.76300 1.000 8.34311 233 MET A N 1
ATOM 1811 C CA A MET A 1 236 ? 11.42900 11.24500 27.19100 0.710 9.02213 233 MET A CA 1
ATOM 1812 C CA B MET A 1 236 ? 11.47600 11.28200 27.18700 0.290 8.94318 233 MET A CA 1
ATOM 1813 C C . MET A 1 236 ? 10.30900 10.94000 28.14500 1.000 7.95622 233 MET A C 1
ATOM 1814 O O . MET A 1 236 ? 10.41600 10.25100 29.12900 1.000 8.16677 233 MET A O 1
ATOM 1823 N N . LEU A 1 237 ? 9.14200 11.56200 27.80800 1.000 7.94306 234 LEU A N 1
ATOM 1824 C CA . LEU A 1 237 ? 7.92100 11.34200 28.62100 1.000 8.88001 234 LEU A CA 1
ATOM 1825 C C . LEU A 1 237 ? 7.53000 9.87500 28.63300 1.000 7.35615 234 LEU A C 1
ATOM 1826 O O . LEU A 1 237 ? 7.27200 9.33100 29.73100 1.000 8.08781 234 LEU A O 1
ATOM 1831 N N . LEU A 1 238 ? 7.58200 9.24300 27.49300 1.000 7.12454 235 LEU A N 1
ATOM 1832 C CA . LEU A 1 238 ? 7.28200 7.80400 27.40800 1.000 6.97978 235 LEU A CA 1
ATOM 1833 C C . LEU A 1 238 ? 8.18100 6.93200 28.23400 1.000 7.47721 235 LEU A C 1
ATOM 1834 O O . LEU A 1 238 ? 7.78500 6.03400 28.93300 1.000 8.82737 235 LEU A O 1
ATOM 1839 N N . VAL A 1 239 ? 9.50900 7.21500 28.08300 1.000 8.27731 236 VAL A N 1
ATOM 1840 C CA . VAL A 1 239 ? 10.43000 6.38100 28.87100 1.000 8.41417 236 VAL A CA 1
ATOM 1841 C C . VAL A 1 239 ? 10.28100 6.57700 30.33300 1.000 7.59828 236 VAL A C 1
ATOM 1842 O O . VAL A 1 239 ? 10.28300 5.66000 31.15100 1.000 8.44838 236 VAL A O 1
ATOM 1846 N N . LEU A 1 240 ? 10.09000 7.84400 30.78700 1.000 7.81409 237 LEU A N 1
ATOM 1847 C CA . LEU A 1 240 ? 9.94000 8.09900 32.21500 1.000 8.21941 237 LEU A CA 1
ATOM 1848 C C . LEU A 1 240 ? 8.68800 7.34100 32.73200 1.000 8.63788 237 LEU A C 1
ATOM 1849 O O . LEU A 1 240 ? 8.69500 6.78100 33.83100 1.000 10.31966 237 LEU A O 1
ATOM 1854 N N . CYS A 1 241 ? 7.54400 7.39300 32.01600 1.000 8.56945 238 CYS A N 1
ATOM 1855 C CA . CYS A 1 241 ? 6.34800 6.69900 32.41800 1.000 9.07214 238 CYS A CA 1
ATOM 1856 C C . CYS A 1 241 ? 6.50700 5.19800 32.35400 1.000 7.84041 238 CYS A C 1
ATOM 1857 O O . CYS A 1 241 ? 6.16700 4.48300 33.31000 1.000 10.50915 238 CYS A O 1
ATOM 1860 N N . ASN A 1 242 ? 6.94500 4.70100 31.19400 1.000 7.84831 239 ASN A N 1
ATOM 1861 C CA . ASN A 1 242 ? 7.04800 3.26600 30.98600 1.000 7.42194 239 ASN A CA 1
ATOM 1862 C C . ASN A 1 242 ? 7.97500 2.56200 31.93100 1.000 8.08255 239 ASN A C 1
ATOM 1863 O O . ASN A 1 242 ? 7.72900 1.43600 32.34700 1.000 9.35375 239 ASN A O 1
ATOM 1868 N N . SER A 1 243 ? 9.06800 3.27700 32.29400 1.000 9.08267 240 SER A N 1
ATOM 1869 C CA . SER A 1 243 ? 10.04600 2.66500 33.19700 1.000 9.66168 240 SER A CA 1
ATOM 1870 C C . SER A 1 243 ? 9.54400 2.33400 34.60800 1.000 9.39586 240 SER A C 1
ATOM 1871 O O . SER A 1 243 ? 10.08000 1.51800 35.32500 1.000 10.84077 240 SER A O 1
ATOM 1874 N N . THR A 1 244 ? 8.39900 2.99600 34.97800 1.000 10.47757 241 THR A N 1
ATOM 1875 C CA . THR A 1 244 ? 7.88000 2.77700 36.31500 1.000 11.54086 241 THR A CA 1
ATOM 1876 C C . THR A 1 244 ? 7.23200 1.35700 36.42800 1.000 11.01974 241 THR A C 1
ATOM 1877 O O . THR A 1 244 ? 7.14300 0.83400 37.52800 1.000 12.53571 241 THR A O 1
ATOM 1881 N N . LYS A 1 245 ? 6.85800 0.74700 35.27700 1.000 10.95394 242 LYS A N 1
ATOM 1882 C CA . LYS A 1 245 ? 6.07100 -0.55300 35.35200 1.000 12.10935 242 LYS A CA 1
ATOM 1883 C C . LYS A 1 245 ? 6.90900 -1.59600 36.03400 1.000 15.27288 242 LYS A C 1
ATOM 1884 O O . LYS A 1 245 ? 6.47300 -2.30700 36.98200 1.000 16.54935 242 LYS A O 1
ATOM 1890 N N . CYS A 1 246 ? 8.24700 -1.69300 35.67200 1.000 12.57256 243 CYS A N 1
ATOM 1891 C CA . CYS A 1 246 ? 9.15000 -2.66000 36.34000 1.000 12.95682 243 CYS A CA 1
ATOM 1892 C C . CYS A 1 246 ? 9.59700 -2.28700 37.70500 1.000 15.43343 243 CYS A C 1
ATOM 1893 O O . CYS A 1 246 ? 10.30700 -3.07300 38.33900 1.000 16.34670 243 CYS A O 1
ATOM 1896 N N . GLY A 1 247 ? 9.27100 -1.07100 38.17200 1.000 14.55964 244 GLY A N 1
ATOM 1897 C CA . GLY A 1 247 ? 9.61200 -0.63100 39.45600 1.000 15.08339 244 GLY A CA 1
ATOM 1898 C C . GLY A 1 247 ? 10.61700 0.52000 39.57100 1.000 16.93624 244 GLY A C 1
ATOM 1899 O O . GLY A 1 247 ? 10.97500 0.79700 40.71200 1.000 20.71038 244 GLY A O 1
ATOM 1900 N N . ILE A 1 248 ? 11.02400 1.15600 38.49300 1.000 13.70164 245 ILE A N 1
ATOM 1901 C CA . ILE A 1 248 ? 11.94600 2.30900 38.61900 1.000 14.40699 245 ILE A CA 1
ATOM 1902 C C . ILE A 1 248 ? 11.09800 3.52900 39.09400 1.000 13.96220 245 ILE A C 1
ATOM 1903 O O . ILE A 1 248 ? 10.09900 3.89400 38.46300 1.000 17.53631 245 ILE A O 1
ATOM 1908 N N . HIS A 1 249 ? 11.49700 4.10800 40.25500 1.000 14.69387 246 HIS A N 1
ATOM 1909 C CA . HIS A 1 249 ? 10.82400 5.22900 40.80000 1.000 14.59386 246 HIS A CA 1
ATOM 1910 C C . HIS A 1 249 ? 11.88200 6.11300 41.48700 1.000 15.13866 246 HIS A C 1
ATOM 1911 O O . HIS A 1 249 ? 12.12000 5.94500 42.70700 1.000 22.32110 246 HIS A O 1
ATOM 1918 N N . LEU A 1 250 ? 12.57400 6.90600 40.74000 1.000 13.21737 247 LEU A N 1
ATOM 1919 C CA . LEU A 1 250 ? 13.68900 7.69300 41.29000 1.000 15.00180 247 LEU A CA 1
ATOM 1920 C C . LEU A 1 250 ? 13.18800 9.02100 41.85800 1.000 14.38067 247 LEU A C 1
ATOM 1921 O O . LEU A 1 250 ? 12.09500 9.52100 41.46400 1.000 15.29131 247 LEU A O 1
ATOM 1926 N N . GLU A 1 251 ? 14.07200 9.64600 42.60900 1.000 16.12035 248 GLU A N 1
ATOM 1927 C CA . GLU A 1 251 ? 13.85200 11.00800 43.06200 1.000 16.23879 248 GLU A CA 1
ATOM 1928 C C . GLU A 1 251 ? 13.63400 11.88800 41.85900 1.000 15.28868 248 GLU A C 1
ATOM 1929 O O . GLU A 1 251 ? 14.35300 11.82200 40.87100 1.000 15.73083 248 GLU A O 1
ATOM 1935 N N . ASP A 1 252 ? 12.54300 12.67000 41.94200 1.000 15.83085 249 ASP A N 1
ATOM 1936 C CA . ASP A 1 252 ? 12.16800 13.64000 40.94600 1.000 14.01221 249 ASP A CA 1
ATOM 1937 C C . ASP A 1 252 ? 11.62800 13.08400 39.62900 1.000 11.91985 249 ASP A C 1
ATOM 1938 O O . ASP A 1 252 ? 11.40600 13.78200 38.62900 1.000 12.67520 249 ASP A O 1
ATOM 1943 N N . GLN A 1 253 ? 11.39000 11.77100 39.62300 1.000 12.87786 250 GLN A N 1
ATOM 1944 C CA . GLN A 1 253 ? 10.83800 11.12500 38.42300 1.000 11.95406 250 GLN A CA 1
ATOM 1945 C C . GLN A 1 253 ? 9.38000 11.61600 38.10600 1.000 11.96986 250 GLN A C 1
ATOM 1946 O O . GLN A 1 253 ? 9.11900 12.03300 36.98200 1.000 11.63824 250 GLN A O 1
ATOM 1952 N N . ASP A 1 254 ? 8.55500 11.64200 39.14000 1.000 12.53571 251 ASP A N 1
ATOM 1953 C CA . ASP A 1 254 ? 7.15000 12.10000 38.89600 1.000 12.66994 251 ASP A CA 1
ATOM 1954 C C . ASP A 1 254 ? 7.18100 13.57800 38.57100 1.000 12.84628 251 ASP A C 1
ATOM 1955 O O . ASP A 1 254 ? 6.43200 14.05600 37.70600 1.000 12.89365 251 ASP A O 1
ATOM 1960 N N . ASP A 1 255 ? 8.05600 14.34900 39.27300 1.000 13.08578 252 ASP A N 1
ATOM 1961 C CA A ASP A 1 255 ? 8.10400 15.77400 38.95200 0.500 13.80692 252 ASP A CA 1
ATOM 1962 C CA B ASP A 1 255 ? 8.15500 15.76300 38.95600 0.500 12.48571 252 ASP A CA 1
ATOM 1963 C C . ASP A 1 255 ? 8.47400 15.98400 37.47200 1.000 13.08578 252 ASP A C 1
ATOM 1964 O O . ASP A 1 255 ? 7.95500 16.87600 36.81000 1.000 12.90681 252 ASP A O 1
ATOM 1973 N N . SER A 1 256 ? 9.41500 15.16600 36.97500 1.000 11.91195 253 SER A N 1
ATOM 1974 C CA . SER A 1 256 ? 9.85400 15.28900 35.59900 1.000 11.30399 253 SER A CA 1
ATOM 1975 C C . SER A 1 256 ? 8.75500 14.91600 34.59600 1.000 9.81433 253 SER A C 1
ATOM 1976 O O . SER A 1 256 ? 8.59500 15.56300 33.57500 1.000 10.89341 253 SER A O 1
ATOM 1979 N N . ILE A 1 257 ? 8.02700 13.81200 34.91300 1.000 9.78275 254 ILE A N 1
ATOM 1980 C CA . ILE A 1 257 ? 6.86800 13.42100 34.07500 1.000 10.27755 254 ILE A CA 1
ATOM 1981 C C . ILE A 1 257 ? 5.85400 14.59000 34.00900 1.000 8.94581 254 ILE A C 1
ATOM 1982 O O . ILE A 1 257 ? 5.42400 14.95300 32.91700 1.000 10.00909 254 ILE A O 1
ATOM 1987 N N . ASN A 1 258 ? 5.58200 15.17200 35.17100 1.000 10.46441 255 ASN A N 1
ATOM 1988 C CA . ASN A 1 258 ? 4.68400 16.34800 35.18800 1.000 11.35926 255 ASN A CA 1
ATOM 1989 C C . ASN A 1 258 ? 5.12200 17.46300 34.39500 1.000 11.79352 255 ASN A C 1
ATOM 1990 O O . ASN A 1 258 ? 4.40900 18.10000 33.59100 1.000 12.15409 255 ASN A O 1
ATOM 1995 N N A LYS A 1 259 ? 6.43800 17.76000 34.49200 0.520 11.84353 256 LYS A N 1
ATOM 1996 N N B LYS A 1 259 ? 6.43900 17.77400 34.51400 0.480 11.85142 256 LYS A N 1
ATOM 1997 C CA A LYS A 1 259 ? 6.99400 18.90100 33.74300 0.520 11.76720 256 LYS A CA 1
ATOM 1998 C CA B LYS A 1 259 ? 7.02200 18.89500 33.74600 0.480 11.68561 256 LYS A CA 1
ATOM 1999 C C A LYS A 1 259 ? 6.88300 18.68600 32.23100 0.520 10.71971 256 LYS A C 1
ATOM 2000 C C B LYS A 1 259 ? 6.85800 18.66600 32.24700 0.480 10.00120 256 LYS A C 1
ATOM 2001 O O A LYS A 1 259 ? 6.55200 19.59700 31.41800 0.520 12.67784 256 LYS A O 1
ATOM 2002 O O B LYS A 1 259 ? 6.48600 19.54800 31.46200 0.480 12.13303 256 LYS A O 1
ATOM 2013 N N . LEU A 1 260 ? 7.19500 17.46500 31.80000 1.000 8.79316 257 LEU A N 1
ATOM 2014 C CA . LEU A 1 260 ? 7.19200 17.19200 30.35400 1.000 7.49300 257 LEU A CA 1
ATOM 2015 C C . LEU A 1 260 ? 5.73500 17.29000 29.72300 1.000 10.37756 257 LEU A C 1
ATOM 2016 O O . LEU A 1 260 ? 5.52900 17.76500 28.63900 1.000 13.64900 257 LEU A O 1
ATOM 2021 N N . VAL A 1 261 ? 4.83000 16.51100 30.42200 1.000 8.74842 258 VAL A N 1
ATOM 2022 C CA . VAL A 1 261 ? 3.45700 16.49800 29.95500 1.000 9.52219 258 VAL A CA 1
ATOM 2023 C C . VAL A 1 261 ? 2.82800 17.86100 30.03800 1.000 9.83802 258 VAL A C 1
ATOM 2024 O O . VAL A 1 261 ? 2.12800 18.29100 29.09300 1.000 10.34861 258 VAL A O 1
ATOM 2028 N N . ASP A 1 262 ? 3.12300 18.60200 31.11200 1.000 8.95107 259 ASP A N 1
ATOM 2029 C CA . ASP A 1 262 ? 2.60800 19.97300 31.25400 1.000 11.23029 259 ASP A CA 1
ATOM 2030 C C . ASP A 1 262 ? 3.08600 20.86500 30.12000 1.000 10.42230 259 ASP A C 1
ATOM 2031 O O . ASP A 1 262 ? 2.37100 21.73700 29.57300 1.000 12.25936 259 ASP A O 1
ATOM 2036 N N . PHE A 1 263 ? 4.36900 20.63500 29.73000 1.000 10.06963 260 PHE A N 1
ATOM 2037 C CA . PHE A 1 263 ? 4.88900 21.39800 28.62400 1.000 10.65391 260 PHE A CA 1
ATOM 2038 C C . PHE A 1 263 ? 4.14400 21.06200 27.31100 1.000 10.04331 260 PHE A C 1
ATOM 2039 O O . PHE A 1 263 ? 3.76900 21.99400 26.53000 1.000 11.00132 260 PHE A O 1
ATOM 2047 N N . LEU A 1 264 ? 3.91200 19.79400 27.03400 1.000 9.04056 261 LEU A N 1
ATOM 2048 C CA . LEU A 1 264 ? 3.17200 19.45100 25.83300 1.000 10.11700 261 LEU A CA 1
ATOM 2049 C C . LEU A 1 264 ? 1.73400 19.98700 25.87100 1.000 9.76696 261 LEU A C 1
ATOM 2050 O O . LEU A 1 264 ? 1.25200 20.46200 24.87800 1.000 10.27492 261 LEU A O 1
ATOM 2055 N N . ILE A 1 265 ? 1.12200 19.94000 27.03400 1.000 9.69853 262 ILE A N 1
ATOM 2056 C CA . ILE A 1 265 ? -0.28700 20.40100 27.12000 1.000 9.59589 262 ILE A CA 1
ATOM 2057 C C . ILE A 1 265 ? -0.29700 21.92200 26.88900 1.000 11.28030 262 ILE A C 1
ATOM 2058 O O . ILE A 1 265 ? -1.14800 22.43700 26.19600 1.000 13.42793 262 ILE A O 1
ATOM 2063 N N . LYS A 1 266 ? 0.62600 22.65500 27.50800 1.000 10.99079 263 LYS A N 1
ATOM 2064 C CA . LYS A 1 266 ? 0.64900 24.12600 27.33200 1.000 11.06712 263 LYS A CA 1
ATOM 2065 C C . LYS A 1 266 ? 0.88600 24.49200 25.90600 1.000 10.62496 263 LYS A C 1
ATOM 2066 O O . LYS A 1 266 ? 0.25000 25.40700 25.35800 1.000 11.88300 263 LYS A O 1
ATOM 2072 N N . PHE A 1 267 ? 1.90900 23.86300 25.28500 1.000 10.14069 264 PHE A N 1
ATOM 2073 C CA . PHE A 1 267 ? 2.33200 24.26200 23.99000 1.000 10.29597 264 PHE A CA 1
ATOM 2074 C C . PHE A 1 267 ? 1.74700 23.51100 22.81000 1.000 10.65654 264 PHE A C 1
ATOM 2075 O O . PHE A 1 267 ? 2.36800 22.89600 21.97000 1.000 12.75942 264 PHE A O 1
ATOM 2083 N N . HIS A 1 268 ? 0.39300 23.62300 22.78000 1.000 11.66982 265 HIS A N 1
ATOM 2084 C CA . HIS A 1 268 ? -0.31400 23.19800 21.59100 1.000 11.96986 265 HIS A CA 1
ATOM 2085 C C . HIS A 1 268 ? -1.65200 24.03100 21.47100 1.000 10.96974 265 HIS A C 1
ATOM 2086 O O . HIS A 1 268 ? -2.14100 24.48300 22.49100 1.000 15.71504 265 HIS A O 1
ATOM 2093 N N . ILE A 1 269 ? -2.10900 24.12400 20.24500 1.000 11.00658 266 ILE A N 1
ATOM 2094 C CA . ILE A 1 269 ? -3.38200 24.78900 19.99000 1.000 10.85920 266 ILE A CA 1
ATOM 2095 C C . ILE A 1 269 ? -4.52400 23.83700 20.29600 1.000 11.52243 266 ILE A C 1
ATOM 2096 O O . ILE A 1 269 ? -4.53200 22.71400 19.88500 1.000 12.65678 266 ILE A O 1
ATOM 2101 N N . SER A 1 270 ? -5.47400 24.31200 21.14600 1.000 10.98553 267 SER A N 1
ATOM 2102 C CA . SER A 1 270 ? -6.63400 23.45800 21.49900 1.000 11.44085 267 SER A CA 1
ATOM 2103 C C . SER A 1 270 ? -7.82200 24.43600 21.79400 1.000 13.19369 267 SER A C 1
ATOM 2104 O O . SER A 1 270 ? -7.88000 25.07900 22.82700 1.000 13.30423 267 SER A O 1
ATOM 2107 N N . ASN A 1 271 ? -8.77000 24.37400 20.87400 1.000 12.48571 268 ASN A N 1
ATOM 2108 C CA . ASN A 1 271 ? -9.97900 25.17100 21.00600 1.000 12.55677 268 ASN A CA 1
ATOM 2109 C C . ASN A 1 271 ? -11.15400 24.37400 20.41800 1.000 13.99905 268 ASN A C 1
ATOM 2110 O O . ASN A 1 271 ? -11.06100 23.15600 20.36300 1.000 16.98888 268 ASN A O 1
ATOM 2115 N N . ASP A 1 272 ? -12.26500 25.04800 20.07600 1.000 14.71755 269 ASP A N 1
ATOM 2116 C CA . ASP A 1 272 ? -13.45700 24.36900 19.60400 1.000 14.97811 269 ASP A CA 1
ATOM 2117 C C . ASP A 1 272 ? -13.32800 23.90200 18.14500 1.000 16.09140 269 ASP A C 1
ATOM 2118 O O . ASP A 1 272 ? -14.21800 23.17000 17.67800 1.000 23.32385 269 ASP A O 1
ATOM 2123 N N . LYS A 1 273 ? -12.30200 24.36300 17.42200 1.000 16.32827 270 LYS A N 1
ATOM 2124 C CA . LYS A 1 273 ? -12.10800 24.02900 16.00800 1.000 19.44180 270 LYS A CA 1
ATOM 2125 C C . LYS A 1 273 ? -10.94600 23.07800 15.78600 1.000 16.76254 270 LYS A C 1
ATOM 2126 O O . LYS A 1 273 ? -10.98100 22.35400 14.75600 1.000 20.78144 270 LYS A O 1
ATOM 2132 N N . GLU A 1 274 ? -9.86700 23.14800 16.61000 1.000 14.84915 271 GLU A N 1
ATOM 2133 C CA . GLU A 1 274 ? -8.67900 22.32200 16.39200 1.000 15.99402 271 GLU A CA 1
ATOM 2134 C C . GLU A 1 274 ? -8.01700 22.03100 17.68100 1.000 14.12538 271 GLU A C 1
ATOM 2135 O O . GLU A 1 274 ? -8.12700 22.74300 18.61600 1.000 15.22814 271 GLU A O 1
ATOM 2141 N N . ASN A 1 275 ? -7.22400 20.92900 17.63300 1.000 12.74100 272 ASN A N 1
ATOM 2142 C CA . ASN A 1 275 ? -6.52800 20.45600 18.83200 1.000 12.17251 272 ASN A CA 1
ATOM 2143 C C . ASN A 1 275 ? -5.39600 19.57400 18.28100 1.000 13.08052 272 ASN A C 1
ATOM 2144 O O . ASN A 1 275 ? -5.63900 18.44700 17.87900 1.000 13.13579 272 ASN A O 1
ATOM 2149 N N . TYR A 1 276 ? -4.20800 20.19200 18.16400 1.000 11.65666 273 TYR A N 1
ATOM 2150 C CA . TYR A 1 276 ? -3.09700 19.51000 17.43200 1.000 11.64877 273 TYR A CA 1
ATOM 2151 C C . TYR A 1 276 ? -1.75800 19.99900 17.96600 1.000 11.38821 273 TYR A C 1
ATOM 2152 O O . TYR A 1 276 ? -1.66600 21.11100 18.48400 1.000 11.56454 273 TYR A O 1
ATOM 2161 N N . TRP A 1 277 ? -0.74400 19.13700 17.79000 1.000 12.33043 274 TRP A N 1
ATOM 2162 C CA . TRP A 1 277 ? 0.66200 19.51500 18.12300 1.000 11.04343 274 TRP A CA 1
ATOM 2163 C C . TRP A 1 277 ? 1.40200 19.77900 16.82900 1.000 11.18292 274 TRP A C 1
ATOM 2164 O O . TRP A 1 277 ? 1.26300 19.07200 15.84200 1.000 12.01460 274 TRP A O 1
ATOM 2175 N N . GLY A 1 278 ? 2.31000 20.77200 16.95300 1.000 12.39886 275 GLY A N 1
ATOM 2176 C CA . GLY A 1 278 ? 3.35700 21.03400 15.98300 1.000 13.28054 275 GLY A CA 1
ATOM 2177 C C . GLY A 1 278 ? 4.61600 20.17600 16.24700 1.000 12.89628 275 GLY A C 1
ATOM 2178 O O . GLY A 1 278 ? 4.53300 19.22300 17.02000 1.000 14.67544 275 GLY A O 1
ATOM 2179 N N . SER A 1 279 ? 5.74900 20.54600 15.62100 1.000 14.63597 276 SER A N 1
ATOM 2180 C CA . SER A 1 279 ? 6.99000 19.78700 15.71800 1.000 13.16474 276 SER A CA 1
ATOM 2181 C C . SER A 1 279 ? 8.02400 20.34800 16.73400 1.000 12.14093 276 SER A C 1
ATOM 2182 O O . SER A 1 279 ? 8.78400 19.58600 17.27700 1.000 11.47506 276 SER A O 1
ATOM 2185 N N . HIS A 1 280 ? 8.01700 21.64300 16.88600 1.000 12.65678 277 HIS A N 1
ATOM 2186 C CA . HIS A 1 280 ? 9.03000 22.33300 17.59500 1.000 13.50951 277 HIS A CA 1
ATOM 2187 C C . HIS A 1 280 ? 8.41500 23.56400 18.22700 1.000 13.30686 277 HIS A C 1
ATOM 2188 O O . HIS A 1 280 ? 7.55200 24.22500 17.60800 1.000 19.93660 277 HIS A O 1
ATOM 2195 N N . ILE A 1 281 ? 8.86300 23.92300 19.44400 1.000 11.69614 278 ILE A N 1
ATOM 2196 C CA . ILE A 1 281 ? 8.45700 25.14300 20.10900 1.000 11.46716 278 ILE A CA 1
ATOM 2197 C C . ILE A 1 281 ? 9.70900 26.07000 20.09800 1.000 13.68848 278 ILE A C 1
ATOM 2198 O O . ILE A 1 281 ? 10.71500 25.75000 20.72200 1.000 13.05420 278 ILE A O 1
ATOM 2203 N N . SER A 1 282 ? 9.63100 27.20000 19.42100 1.000 13.08315 279 SER A N 1
ATOM 2204 C CA . SER A 1 282 ? 10.73700 28.11300 19.43800 1.000 13.72270 279 SER A CA 1
ATOM 2205 C C . SER A 1 282 ? 10.93300 28.72200 20.77900 1.000 13.27264 279 SER A C 1
ATOM 2206 O O . SER A 1 282 ? 10.05800 28.81900 21.63200 1.000 13.73059 279 SER A O 1
ATOM 2209 N N . LEU A 1 283 ? 12.15100 29.28200 21.01400 1.000 15.18340 280 LEU A N 1
ATOM 2210 C CA . LEU A 1 283 ? 12.38400 29.99700 22.29400 1.000 14.82809 280 LEU A CA 1
ATOM 2211 C C . LEU A 1 283 ? 11.37400 31.16700 22.38500 1.000 16.36775 280 LEU A C 1
ATOM 2212 O O . LEU A 1 283 ? 10.92700 31.48900 23.43700 1.000 16.01508 280 LEU A O 1
ATOM 2217 N N . GLU A 1 284 ? 11.10200 31.82900 21.27800 1.000 16.29932 281 GLU A N 1
ATOM 2218 C CA . GLU A 1 284 ? 10.15100 32.96100 21.29900 1.000 17.61527 281 GLU A CA 1
ATOM 2219 C C . GLU A 1 284 ? 8.71700 32.52600 21.71600 0.930 15.35447 281 GLU A C 1
ATOM 2220 O O . GLU A 1 284 ? 8.09000 33.17800 22.55800 0.910 17.71791 281 GLU A O 1
ATOM 2226 N N . GLU A 1 285 ? 8.27800 31.38800 21.17700 1.000 13.98326 282 GLU A N 1
ATOM 2227 C CA . GLU A 1 285 ? 6.96300 30.85800 21.56400 1.000 14.12801 282 GLU A CA 1
ATOM 2228 C C . GLU A 1 285 ? 6.96200 30.55400 23.06000 1.000 13.51741 282 GLU A C 1
ATOM 2229 O O . GLU A 1 285 ? 5.97300 30.83400 23.77900 1.000 15.08339 282 GLU A O 1
ATOM 2235 N N . TYR A 1 286 ? 8.06100 29.92700 23.51700 1.000 13.30159 283 TYR A N 1
ATOM 2236 C CA . TYR A 1 286 ? 8.19000 29.65200 24.93400 1.000 13.81745 283 TYR A CA 1
ATOM 2237 C C . TYR A 1 286 ? 8.08800 30.96500 25.73400 1.000 16.22563 283 TYR A C 1
ATOM 2238 O O . TYR A 1 286 ? 7.38700 31.07400 26.80500 1.000 16.38091 283 TYR A O 1
ATOM 2247 N N . ARG A 1 287 ? 8.85200 31.97800 25.32700 1.000 17.03889 284 ARG A N 1
ATOM 2248 C CA . ARG A 1 287 ? 8.79000 33.18600 26.08300 0.860 17.04415 284 ARG A CA 1
ATOM 2249 C C . ARG A 1 287 ? 7.42100 33.88000 26.08400 0.940 18.44432 284 ARG A C 1
ATOM 2250 O O . ARG A 1 287 ? 7.02600 34.47900 27.06600 1.000 20.21032 284 ARG A O 1
ATOM 2258 N N . GLU A 1 288 ? 6.71800 33.78700 24.94400 1.000 20.31559 285 GLU A N 1
ATOM 2259 C CA . GLU A 1 288 ? 5.36600 34.40700 24.83000 1.000 20.29717 285 GLU A CA 1
ATOM 2260 C C . GLU A 1 288 ? 4.32500 33.53200 25.49500 1.000 19.55498 285 GLU A C 1
ATOM 2261 O O . GLU A 1 288 ? 3.19300 33.99800 25.75100 1.000 22.26320 285 GLU A O 1
ATOM 2267 N N . GLY A 1 289 ? 4.57900 32.25900 25.78000 1.000 17.63896 286 GLY A N 1
ATOM 2268 C CA . GLY A 1 289 ? 3.59700 31.34300 26.39900 1.000 18.21797 286 GLY A CA 1
ATOM 2269 C C . GLY A 1 289 ? 2.55500 30.84100 25.41400 1.000 20.09451 286 GLY A C 1
ATOM 2270 O O . GLY A 1 289 ? 1.45900 30.33600 25.87400 1.000 28.76398 286 GLY A O 1
ATOM 2271 N N . LYS A 1 290 ? 2.83200 30.94500 24.09100 1.000 19.99977 287 LYS A N 1
ATOM 2272 C CA . LYS A 1 290 ? 1.81900 30.61500 23.13700 1.000 31.27480 287 LYS A CA 1
ATOM 2273 C C . LYS A 1 290 ? 2.46100 30.07200 21.89600 1.000 19.75500 287 LYS A C 1
ATOM 2274 O O . LYS A 1 290 ? 3.49400 30.60200 21.51500 1.000 20.28401 287 LYS A O 1
ATOM 2276 N N . VAL A 1 291 ? 1.84500 29.10800 21.24200 1.000 20.61037 288 VAL A N 1
ATOM 2277 C CA . VAL A 1 291 ? 2.30800 28.60000 20.03000 1.000 20.10767 288 VAL A CA 1
ATOM 2278 C C . VAL A 1 291 ? 1.72200 29.28600 18.88300 1.000 17.03099 288 VAL A C 1
ATOM 2279 O O . VAL A 1 291 ? 0.52400 29.68300 18.87400 1.000 20.93409 288 VAL A O 1
ATOM 2283 N N . ASN A 1 292 ? 2.46100 29.41100 17.84200 1.000 18.76804 289 ASN A N 1
ATOM 2284 C CA . ASN A 1 292 ? 1.93100 29.79100 16.53900 1.000 22.48427 289 ASN A CA 1
ATOM 2285 C C . ASN A 1 292 ? 1.15900 28.66800 15.85500 1.000 19.03912 289 ASN A C 1
ATOM 2286 O O . ASN A 1 292 ? 1.45800 27.47300 16.03200 1.000 18.69961 289 ASN A O 1
ATOM 2291 N N A SER A 1 293 ? 0.19700 29.04200 15.01000 0.610 19.86554 290 SER A N 1
ATOM 2292 N N B SER A 1 293 ? 0.20300 29.05200 15.01800 0.390 20.23400 290 SER A N 1
ATOM 2293 C CA A SER A 1 293 ? -0.43200 28.06400 14.09600 0.610 18.69435 290 SER A CA 1
ATOM 2294 C CA B SER A 1 293 ? -0.44000 28.09100 14.12300 0.390 20.82881 290 SER A CA 1
ATOM 2295 C C A SER A 1 293 ? 0.66300 27.54700 13.18300 0.610 20.31559 290 SER A C 1
ATOM 2296 C C B SER A 1 293 ? 0.62700 27.56600 13.14600 0.390 21.25255 290 SER A C 1
ATOM 2297 O O A SER A 1 293 ? 1.47600 28.32800 12.70000 0.610 20.11031 290 SER A O 1
ATOM 2298 O O B SER A 1 293 ? 1.44000 28.34400 12.64000 0.390 20.55510 290 SER A O 1
ATOM 2303 N N . THR A 1 294 ? 0.61400 26.26300 12.88700 1.000 19.15756 291 THR A N 1
ATOM 2304 C CA . THR A 1 294 ? 1.54900 25.61000 11.92700 1.000 21.23412 291 THR A CA 1
ATOM 2305 C C . THR A 1 294 ? 0.82700 24.59900 11.10600 1.000 18.66013 291 THR A C 1
ATOM 2306 O O . THR A 1 294 ? -0.28300 24.13400 11.53200 1.000 21.96053 291 THR A O 1
ATOM 2310 N N . ASN A 1 295 ? 1.40900 24.30300 9.92900 1.000 21.99474 292 ASN A N 1
ATOM 2311 C CA . ASN A 1 295 ? 0.95900 23.19500 9.06600 1.000 25.25303 292 ASN A CA 1
ATOM 2312 C C . ASN A 1 295 ? 1.68800 21.93300 9.55800 1.000 30.68263 292 ASN A C 1
ATOM 2313 O O . ASN A 1 295 ? 2.79500 21.57500 9.12600 1.000 47.42937 292 ASN A O 1
ATOM 2318 N N . SER A 1 296 ? 1.07700 21.25800 10.49100 1.000 21.48152 293 SER A N 1
ATOM 2319 C CA . SER A 1 296 ? 1.77100 20.20500 11.21400 1.000 17.89425 293 SER A CA 1
ATOM 2320 C C . SER A 1 296 ? 1.36000 18.84000 10.61800 1.000 17.58106 293 SER A C 1
ATOM 2321 O O . SER A 1 296 ? 0.18800 18.41800 10.74900 1.000 19.81027 293 SER A O 1
ATOM 2324 N N A ARG A 1 297 ? 2.30000 18.08400 10.05000 0.610 18.21271 294 ARG A N 1
ATOM 2325 N N B ARG A 1 297 ? 2.31000 18.10700 10.05600 0.390 18.19955 294 ARG A N 1
ATOM 2326 C CA A ARG A 1 297 ? 2.01200 16.75000 9.47100 0.610 19.06018 294 ARG A CA 1
ATOM 2327 C CA B ARG A 1 297 ? 2.08600 16.75700 9.54800 0.390 18.20218 294 ARG A CA 1
ATOM 2328 C C A ARG A 1 297 ? 1.60300 15.79500 10.60900 0.610 15.58345 294 ARG A C 1
ATOM 2329 C C B ARG A 1 297 ? 1.57900 15.79900 10.64300 0.390 16.38881 294 ARG A C 1
ATOM 2330 O O A ARG A 1 297 ? 2.13100 15.88000 11.72900 0.610 17.77318 294 ARG A O 1
ATOM 2331 O O B ARG A 1 297 ? 2.03500 15.89000 11.78100 0.390 18.69698 294 ARG A O 1
ATOM 2346 N N . ASP A 1 298 ? 0.65700 14.86400 10.29000 1.000 15.64135 295 ASP A N 1
ATOM 2347 C CA . ASP A 1 298 ? 0.08000 13.98300 11.24000 1.000 14.80441 295 ASP A CA 1
ATOM 2348 C C . ASP A 1 298 ? 0.82900 12.66000 11.27300 1.000 15.88085 295 ASP A C 1
ATOM 2349 O O . ASP A 1 298 ? 0.28600 11.63000 10.92500 1.000 15.04391 295 ASP A O 1
ATOM 2354 N N . ALA A 1 299 ? 2.07900 12.69700 11.80900 1.000 14.44647 296 ALA A N 1
ATOM 2355 C CA . ALA A 1 299 ? 2.99300 11.56800 11.71000 1.000 14.04379 296 ALA A CA 1
ATOM 2356 C C . ALA A 1 299 ? 3.38800 11.08000 13.11000 1.000 11.86195 296 ALA A C 1
ATOM 2357 O O . ALA 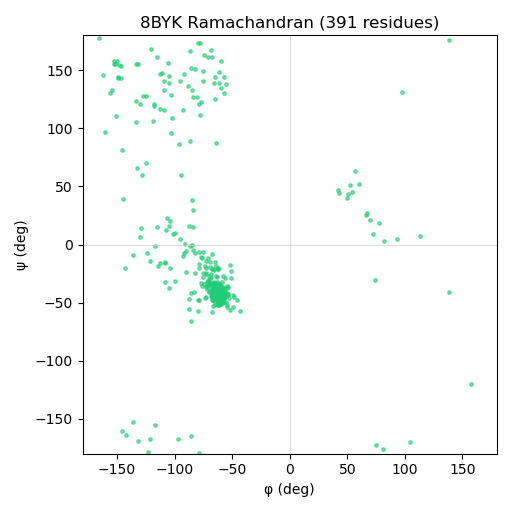A 1 299 ? 3.20600 11.70100 14.13200 1.000 13.42793 296 ALA A O 1
ATOM 2359 N N . TRP A 1 300 ? 4.04200 9.87400 13.08600 1.000 11.81984 297 TRP A N 1
ATOM 2360 C CA . TRP A 1 300 ? 4.78200 9.38800 14.23600 1.000 12.71468 297 TRP A CA 1
ATOM 2361 C C . TRP A 1 300 ? 5.99300 10.29200 14.54300 1.000 12.21725 297 TRP A C 1
ATOM 2362 O O . TRP A 1 300 ? 6.17000 10.66700 15.67100 1.000 11.56981 297 TRP A O 1
ATOM 2373 N N . CYS A 1 301 ? 6.81500 10.55700 13.54100 1.000 11.70667 298 CYS A N 1
ATOM 2374 C CA . CYS A 1 301 ? 8.10800 11.20300 13.86000 1.000 10.99869 298 CYS A CA 1
ATOM 2375 C C . CYS A 1 301 ? 7.97000 12.57400 14.40700 1.000 11.16186 298 CYS A C 1
ATOM 2376 O O . CYS A 1 301 ? 8.65500 12.98900 15.34400 1.000 10.97763 298 CYS A O 1
ATOM 2379 N N . TYR A 1 302 ? 7.00800 13.33400 13.85700 1.000 11.95143 299 TYR A N 1
ATOM 2380 C CA . TYR A 1 302 ? 6.64700 14.66000 14.29800 1.000 12.41465 299 TYR A CA 1
ATOM 2381 C C . TYR A 1 302 ? 5.13500 14.78500 14.05300 1.000 12.30147 299 TYR A C 1
ATOM 2382 O O . TYR A 1 302 ? 4.61600 14.44400 13.00900 1.000 15.00180 299 TYR A O 1
ATOM 2391 N N . GLY A 1 303 ? 4.56100 15.50500 15.03400 1.000 11.29872 300 GLY A N 1
ATOM 2392 C CA . GLY A 1 303 ? 3.14000 15.89400 14.94700 1.000 11.01711 300 GLY A CA 1
ATOM 2393 C C . GLY A 1 303 ? 2.24600 15.07600 15.85100 1.000 11.75141 300 GLY A C 1
ATOM 2394 O O . GLY A 1 303 ? 2.65200 14.36800 16.75600 1.000 10.72760 300 GLY A O 1
ATOM 2395 N N . THR A 1 304 ? 0.94900 15.29000 15.60300 1.000 12.23305 301 THR A N 1
ATOM 2396 C CA . THR A 1 304 ? -0.01800 14.97100 16.63100 1.000 11.24082 301 THR A CA 1
ATOM 2397 C C . THR A 1 304 ? -0.07100 13.48400 17.04900 1.000 9.84065 301 THR A C 1
ATOM 2398 O O . THR A 1 304 ? -0.13700 13.17200 18.23100 1.000 11.13028 301 THR A O 1
ATOM 2402 N N . PRO A 1 305 ? 0.01600 12.53800 16.07100 1.000 10.27755 302 PRO A N 1
ATOM 2403 C CA . PRO A 1 305 ? -0.08500 11.11500 16.59500 1.000 10.91447 302 PRO A CA 1
ATOM 2404 C C . PRO A 1 305 ? 0.96000 10.72200 17.59300 1.000 10.09332 302 PRO A C 1
ATOM 2405 O O . PRO A 1 305 ? 0.69000 10.17300 18.65800 1.000 9.79854 302 PRO A O 1
ATOM 2409 N N . GLY A 1 306 ? 2.29000 11.08000 17.32600 1.000 9.22216 303 GLY A N 1
ATOM 2410 C CA . GLY A 1 306 ? 3.32600 10.75400 18.28500 1.000 9.21953 303 GLY A CA 1
ATOM 2411 C C . GLY A 1 306 ? 3.22100 11.49400 19.59500 1.000 7.78251 303 GLY A C 1
ATOM 2412 O O . GLY A 1 306 ? 3.36300 10.97700 20.70400 1.000 9.27743 303 GLY A O 1
ATOM 2413 N N . ALA A 1 307 ? 2.93100 12.85000 19.46800 1.000 9.56694 304 ALA A N 1
ATOM 2414 C CA . ALA A 1 307 ? 2.84700 13.64700 20.67000 1.000 10.44862 304 ALA A CA 1
ATOM 2415 C C . ALA A 1 307 ? 1.63900 13.26000 21.52700 1.000 8.73263 304 ALA A C 1
ATOM 2416 O O . ALA A 1 307 ? 1.71300 13.12100 22.76200 1.000 8.86159 304 ALA A O 1
ATOM 2418 N N . ALA A 1 308 ? 0.47100 13.08500 20.87400 1.000 9.35112 305 ALA A N 1
ATOM 2419 C CA . ALA A 1 308 ? -0.74600 12.67700 21.56400 1.000 8.73789 305 ALA A CA 1
ATOM 2420 C C . ALA A 1 308 ? -0.60800 11.31300 22.23200 1.000 7.89042 305 ALA A C 1
ATOM 2421 O O . ALA A 1 308 ? -1.06900 11.16300 23.36900 1.000 9.41429 305 ALA A O 1
ATOM 2423 N N . TYR A 1 309 ? 0.10200 10.38100 21.55900 1.000 8.98529 306 TYR A N 1
ATOM 2424 C CA . TYR A 1 309 ? 0.32900 9.11200 22.19000 1.000 8.25099 306 TYR A CA 1
ATOM 2425 C C . TYR A 1 309 ? 1.04500 9.22100 23.53900 1.000 6.99031 306 TYR A C 1
ATOM 2426 O O . TYR A 1 309 ? 0.75200 8.66300 24.56500 1.000 7.63776 306 TYR A O 1
ATOM 2435 N N . SER A 1 310 ? 2.12900 10.13100 23.51900 1.000 7.36141 307 SER A N 1
ATOM 2436 C CA . SER A 1 310 ? 2.84500 10.29900 24.81000 1.000 8.35363 307 SER A CA 1
ATOM 2437 C C . SER A 1 310 ? 2.04000 10.93300 25.88300 1.000 6.73239 307 SER A C 1
ATOM 2438 O O . SER A 1 310 ? 2.10100 10.58100 27.07700 1.000 7.51669 307 SER A O 1
ATOM 2441 N N . VAL A 1 311 ? 1.12400 11.87900 25.46700 1.000 8.27204 308 VAL A N 1
ATOM 2442 C CA . VAL A 1 311 ? 0.23200 12.53200 26.44700 1.000 8.65893 308 VAL A CA 1
ATOM 2443 C C . VAL A 1 311 ? -0.83300 11.50300 26.96500 1.000 7.03769 308 VAL A C 1
ATOM 2444 O O . VAL A 1 311 ? -1.11800 11.51000 28.20800 1.000 8.10360 308 VAL A O 1
ATOM 2448 N N . LEU A 1 312 ? -1.24600 10.59100 26.10600 1.000 7.88779 309 LEU A N 1
ATOM 2449 C CA . LEU A 1 312 ? -2.18300 9.49600 26.50100 1.000 8.68525 309 LEU A CA 1
ATOM 2450 C C . LEU A 1 312 ? -1.57600 8.67200 27.57600 1.000 8.74315 309 LEU A C 1
ATOM 2451 O O . LEU A 1 312 ? -2.07100 8.37600 28.69600 1.000 8.72736 309 LEU A O 1
ATOM 2456 N N . ILE A 1 313 ? -0.27700 8.18300 27.35500 1.000 8.81948 310 ILE A N 1
ATOM 2457 C CA . ILE A 1 313 ? 0.38400 7.32800 28.32900 1.000 9.12478 310 ILE A CA 1
ATOM 2458 C C . ILE A 1 313 ? 0.62900 8.05600 29.64800 1.000 7.98780 310 ILE A C 1
ATOM 2459 O O . ILE A 1 313 ? 0.47900 7.51200 30.69800 1.000 9.35638 310 ILE A O 1
ATOM 2464 N N . ALA A 1 314 ? 1.07500 9.32500 29.53300 1.000 8.15887 311 ALA A N 1
ATOM 2465 C CA . ALA A 1 314 ? 1.27100 10.05800 30.70900 1.000 9.21163 311 ALA A CA 1
ATOM 2466 C C . ALA A 1 314 ? -0.04700 10.28600 31.52000 1.000 8.71157 311 ALA A C 1
ATOM 2467 O O . ALA A 1 314 ? -0.05400 10.25200 32.77600 1.000 10.30387 311 ALA A O 1
ATOM 2469 N N . GLY A 1 315 ? -1.13700 10.60800 30.79300 1.000 8.96686 312 GLY A N 1
ATOM 2470 C CA . GLY A 1 315 ? -2.42900 10.75100 31.41300 1.000 9.99330 312 GLY A CA 1
ATOM 2471 C C . GLY A 1 315 ? -2.88900 9.47200 32.17400 1.000 9.42745 312 GLY A C 1
ATOM 2472 O O . GLY A 1 315 ? -3.39000 9.54100 33.31100 1.000 11.17502 312 GLY A O 1
ATOM 2473 N N . LYS A 1 316 ? -2.60300 8.34400 31.52600 1.000 10.21175 313 LYS A N 1
ATOM 2474 C CA . LYS A 1 316 ? -2.85300 7.02800 32.19200 1.000 11.66719 313 LYS A CA 1
ATOM 2475 C C . LYS A 1 316 ? -2.05900 6.88200 33.47300 1.000 10.50389 313 LYS A C 1
ATOM 2476 O O . LYS A 1 316 ? -2.51200 6.49900 34.56000 1.000 13.22264 313 LYS A O 1
ATOM 2482 N N . TYR A 1 317 ? -0.75900 7.19900 33.31100 1.000 10.15911 314 TYR A N 1
ATOM 2483 C CA . TYR A 1 317 ? 0.11300 7.01700 34.49100 1.000 11.09870 314 TYR A CA 1
ATOM 2484 C C . TYR A 1 317 ? -0.27000 7.92000 35.67500 1.000 10.88552 314 TYR A C 1
ATOM 2485 O O . TYR A 1 317 ? -0.24100 7.56900 36.83300 1.000 12.59098 314 TYR A O 1
ATOM 2494 N N . LEU A 1 318 ? -0.59100 9.18200 35.34000 1.000 10.55390 315 LEU A N 1
ATOM 2495 C CA . LEU A 1 318 ? -0.94600 10.17800 36.32700 1.000 13.31212 315 LEU A CA 1
ATOM 2496 C C . LEU A 1 318 ? -2.42000 10.13800 36.76200 1.000 13.35423 315 LEU A C 1
ATOM 2497 O O . LEU A 1 318 ? -2.83000 10.88200 37.63700 1.000 17.23891 315 LEU A O 1
ATOM 2502 N N . ASN A 1 319 ? -3.20200 9.28800 36.14000 1.000 13.47004 316 ASN A N 1
ATOM 2503 C CA . ASN A 1 319 ? -4.65600 9.20400 36.33900 1.000 14.48332 316 ASN A CA 1
ATOM 2504 C C . ASN A 1 319 ? -5.28600 10.56600 36.15700 1.000 13.94115 316 ASN A C 1
ATOM 2505 O O . ASN A 1 319 ? -6.13900 11.02600 36.98300 1.000 16.28353 316 ASN A O 1
ATOM 2510 N N . ASN A 1 320 ? -4.94400 11.18900 35.02000 1.000 11.95670 317 ASN A N 1
ATOM 2511 C CA . ASN A 1 320 ? -5.47000 12.52100 34.70000 1.000 12.29621 317 ASN A CA 1
ATOM 2512 C C . ASN A 1 320 ? -6.35000 12.41900 33.47200 1.000 10.86183 317 ASN A C 1
ATOM 2513 O O . ASN A 1 320 ? -5.90900 12.29000 32.30100 1.000 11.43295 317 ASN A O 1
ATOM 2518 N N A MET A 1 321 ? -7.68400 12.40700 33.70900 0.540 11.91459 318 MET A N 1
ATOM 2519 N N B MET A 1 321 ? -7.67400 12.40100 33.71800 0.460 12.38833 318 MET A N 1
ATOM 2520 C CA A MET A 1 321 ? -8.65100 12.22600 32.63600 0.540 12.86207 318 MET A CA 1
ATOM 2521 C CA B MET A 1 321 ? -8.63400 12.20300 32.66200 0.460 14.43594 318 MET A CA 1
ATOM 2522 C C A MET A 1 321 ? -8.66700 13.32200 31.61300 0.540 12.73047 318 MET A C 1
ATOM 2523 C C B MET A 1 321 ? -8.66800 13.31500 31.62400 0.460 13.25948 318 MET A C 1
ATOM 2524 O O A MET A 1 321 ? -8.90900 13.10300 30.43200 0.540 14.40699 318 MET A O 1
ATOM 2525 O O B MET A 1 321 ? -8.86000 13.08500 30.43100 0.460 15.24920 318 MET A O 1
ATOM 2534 N N . GLU A 1 322 ? -8.45600 14.54100 32.08400 1.000 13.94378 319 GLU A N 1
ATOM 2535 C CA . GLU A 1 322 ? -8.42300 15.68500 31.20800 1.000 15.14392 319 GLU A CA 1
ATOM 2536 C C . GLU A 1 322 ? -7.30900 15.49000 30.14400 1.000 13.05420 319 GLU A C 1
ATOM 2537 O O . GLU A 1 322 ? -7.49500 15.70800 28.91500 1.000 13.79639 319 GLU A O 1
ATOM 2543 N N . TYR A 1 323 ? -6.15100 14.99500 30.61000 1.000 12.95945 320 TYR A N 1
ATOM 2544 C CA . TYR A 1 323 ? -5.03200 14.75900 29.68600 1.000 12.46728 320 TYR A CA 1
ATOM 2545 C C . TYR A 1 323 ? -5.27100 13.59000 28.72200 1.000 9.95383 320 TYR A C 1
ATOM 2546 O O . TYR A 1 323 ? -5.02300 13.65800 27.48400 1.000 10.85656 320 TYR A O 1
ATOM 2555 N N . ILE A 1 324 ? -5.87700 12.52100 29.24300 1.000 11.78299 321 ILE A N 1
ATOM 2556 C CA . ILE A 1 324 ? -6.29200 11.41300 28.40100 1.000 11.69614 321 ILE A CA 1
ATOM 2557 C C . ILE A 1 324 ? -7.26100 11.86000 27.32500 1.000 11.26188 321 ILE A C 1
ATOM 2558 O O . ILE A 1 324 ? -7.12600 11.60900 26.08500 1.000 12.16725 321 ILE A O 1
ATOM 2563 N N . ASP A 1 325 ? -8.29600 12.63500 27.74800 1.000 11.73035 322 ASP A N 1
ATOM 2564 C CA . ASP A 1 325 ? -9.29100 13.10800 26.79600 1.000 14.84915 322 ASP A CA 1
ATOM 2565 C C . ASP A 1 325 ? -8.76800 14.08600 25.75400 1.000 11.80405 322 ASP A C 1
ATOM 2566 O O . ASP A 1 325 ? -9.07500 14.02800 24.57500 1.000 13.95430 322 ASP A O 1
ATOM 2571 N N . GLU A 1 326 ? -7.77500 14.90300 26.17400 1.000 12.18830 323 GLU A N 1
ATOM 2572 C CA . GLU A 1 326 ? -7.08600 15.80700 25.23500 1.000 13.39897 323 GLU A CA 1
ATOM 2573 C C . GLU A 1 326 ? -6.37500 15.03300 24.15000 1.000 11.41453 323 GLU A C 1
ATOM 2574 O O . GLU A 1 326 ? -6.42700 15.37700 22.96600 1.000 11.98828 323 GLU A O 1
ATOM 2580 N N . ALA A 1 327 ? -5.60900 14.00700 24.59800 1.000 11.16713 324 ALA A N 1
ATOM 2581 C CA . ALA A 1 327 ? -4.92100 13.16100 23.65100 1.000 10.86446 324 ALA A CA 1
ATOM 2582 C C . ALA A 1 327 ? -5.81300 12.44600 22.69100 1.000 9.67748 324 ALA A C 1
ATOM 2583 O O . ALA A 1 327 ? -5.55900 12.35900 21.47900 1.000 10.38809 324 ALA A O 1
ATOM 2585 N N . VAL A 1 328 ? -6.90900 11.87300 23.23700 1.000 10.72497 325 VAL A N 1
ATOM 2586 C CA . VAL A 1 328 ? -7.88000 11.17400 22.46700 1.000 12.38570 325 VAL A CA 1
ATOM 2587 C C . VAL A 1 328 ? -8.48800 12.10400 21.40600 1.000 11.68298 325 VAL A C 1
ATOM 2588 O O . VAL A 1 328 ? -8.57300 11.75100 20.20200 1.000 11.83037 325 VAL A O 1
ATOM 2592 N N A ASN A 1 329 ? -8.92100 13.29100 21.83500 0.540 12.62257 326 ASN A N 1
ATOM 2593 N N B ASN A 1 329 ? -8.89200 13.31300 21.81400 0.460 13.23053 326 ASN A N 1
ATOM 2594 C CA A ASN A 1 329 ? -9.52800 14.22100 20.90100 0.540 12.20409 326 ASN A CA 1
ATOM 2595 C CA B ASN A 1 329 ? -9.52800 14.24000 20.88300 0.460 13.62269 326 ASN A CA 1
ATOM 2596 C C A ASN A 1 329 ? -8.54500 14.68400 19.82100 0.540 12.24094 326 ASN A C 1
ATOM 2597 C C B ASN A 1 329 ? -8.54700 14.67100 19.80400 0.460 12.99893 326 ASN A C 1
ATOM 2598 O O A ASN A 1 329 ? -8.88200 14.75300 18.61100 0.540 13.79376 326 ASN A O 1
ATOM 2599 O O B ASN A 1 329 ? -8.90900 14.73000 18.58800 0.460 13.19632 326 ASN A O 1
ATOM 2608 N N . ALA A 1 330 ? -7.27800 14.92000 20.20200 1.000 11.40137 327 ALA A N 1
ATOM 2609 C CA . ALA A 1 330 ? -6.26800 15.26200 19.18700 1.000 10.86972 327 ALA A CA 1
ATOM 2610 C C . ALA A 1 330 ? -6.00000 14.18600 18.05600 1.000 12.76732 327 ALA A C 1
ATOM 2611 O O . ALA A 1 330 ? -5.91000 14.38300 16.93500 1.000 17.30734 327 ALA A O 1
ATOM 2613 N N . MET A 1 331 ? -5.91600 12.93000 18.65100 1.000 12.44097 328 MET A N 1
ATOM 2614 C CA . MET A 1 331 ? -5.69600 11.79000 17.77900 1.000 11.54349 328 MET A CA 1
ATOM 2615 C C . MET A 1 331 ? -6.83500 11.57900 16.82400 1.000 12.50939 328 MET A C 1
ATOM 2616 O O . MET A 1 331 ? -6.62700 11.34800 15.60900 1.000 13.84113 328 MET A O 1
ATOM 2621 N N . LYS A 1 332 ? -8.08500 11.72900 17.35300 1.000 11.97775 329 LYS A N 1
ATOM 2622 C CA . LYS A 1 332 ? -9.19700 11.63600 16.43000 1.000 15.15708 329 LYS A CA 1
ATOM 2623 C C . LYS A 1 332 ? -9.16400 12.71300 15.33200 1.000 14.50437 329 LYS A C 1
ATOM 2624 O O . LYS A 1 332 ? -9.39500 12.44300 14.14800 1.000 16.26248 329 LYS A O 1
ATOM 2630 N N . GLY A 1 333 ? -8.73400 13.91300 15.70800 1.000 13.91483 330 GLY A N 1
ATOM 2631 C CA . GLY A 1 333 ? -8.58400 14.90500 14.70800 1.000 14.35698 330 GLY A CA 1
ATOM 2632 C C . GLY A 1 333 ? -7.52900 14.60700 13.64400 1.000 12.76206 330 GLY A C 1
ATOM 2633 O O . GLY A 1 333 ? -7.66200 14.85900 12.43000 1.000 14.90179 330 GLY A O 1
ATOM 2634 N N . ALA A 1 334 ? -6.38700 14.04500 14.12600 1.000 13.56215 331 ALA A N 1
ATOM 2635 C CA . ALA A 1 334 ? -5.32700 13.64200 13.19600 1.000 14.51753 331 ALA A CA 1
ATOM 2636 C C . ALA A 1 334 ? -5.68200 12.48900 12.21700 1.000 12.82522 331 ALA A C 1
ATOM 2637 O O . ALA A 1 334 ? -5.44700 12.56000 10.99500 1.000 15.93086 331 ALA A O 1
ATOM 2639 N N . ILE A 1 335 ? -6.49300 11.54300 12.75000 1.000 13.90956 332 ILE A N 1
ATOM 2640 C CA . ILE A 1 335 ? -7.03500 10.45000 11.94400 1.000 16.59409 332 ILE A CA 1
ATOM 2641 C C . ILE A 1 335 ? -7.89500 10.98800 10.77300 1.000 17.04941 332 ILE A C 1
ATOM 2642 O O . ILE A 1 335 ? -7.84200 10.50700 9.61200 1.000 20.16821 332 ILE A O 1
ATOM 2647 N N . ASN A 1 336 ? -8.69500 12.03300 11.11900 1.000 17.89162 333 ASN A N 1
ATOM 2648 C CA . ASN A 1 336 ? -9.60600 12.62300 10.16700 1.000 21.56838 333 ASN A CA 1
ATOM 2649 C C . ASN A 1 336 ? -8.87200 13.54900 9.15600 1.000 22.86327 333 ASN A C 1
ATOM 2650 O O . ASN A 1 336 ? -9.26700 13.66600 7.95600 1.000 27.63226 333 ASN A O 1
ATOM 2655 N N . ARG A 1 337 ? -7.81300 14.19800 9.61600 1.000 20.20505 334 ARG A N 1
ATOM 2656 C CA . ARG A 1 337 ? -7.10100 15.17200 8.82000 1.000 21.58417 334 ARG A CA 1
ATOM 2657 C C . ARG A 1 337 ? -6.00700 14.59500 7.94100 1.000 18.04953 334 ARG A C 1
ATOM 2658 O O . ARG A 1 337 ? -5.96700 14.95700 6.72000 1.000 21.75787 334 ARG A O 1
ATOM 2666 N N . LEU A 1 338 ? -5.17300 13.72300 8.51000 1.000 18.06532 335 LEU A N 1
ATOM 2667 C CA . LEU A 1 338 ? -4.07700 13.10100 7.74300 1.000 17.73371 335 LEU A CA 1
ATOM 2668 C C . LEU A 1 338 ? -3.17500 14.10000 6.96600 1.000 16.16510 335 LEU A C 1
ATOM 2669 O O . LEU A 1 338 ? -2.90400 13.95800 5.72500 1.000 20.11557 335 LEU A O 1
ATOM 2674 N N . ARG A 1 339 ? -2.84600 15.19100 7.65600 1.000 16.88097 336 ARG A N 1
ATOM 2675 C CA . ARG A 1 339 ? -2.16000 16.27000 7.03000 1.000 21.19991 336 ARG A CA 1
ATOM 2676 C C . ARG A 1 339 ? -0.73100 15.82200 6.56400 1.000 19.65762 336 ARG A C 1
ATOM 2677 O O . ARG A 1 339 ? 0.11200 15.33500 7.32900 1.000 19.70763 336 ARG A O 1
ATOM 2685 N N . ASP A 1 340 ? -0.51600 16.03700 5.28400 1.000 20.72354 337 ASP A N 1
ATOM 2686 C CA . ASP A 1 340 ? 0.69900 15.61300 4.59600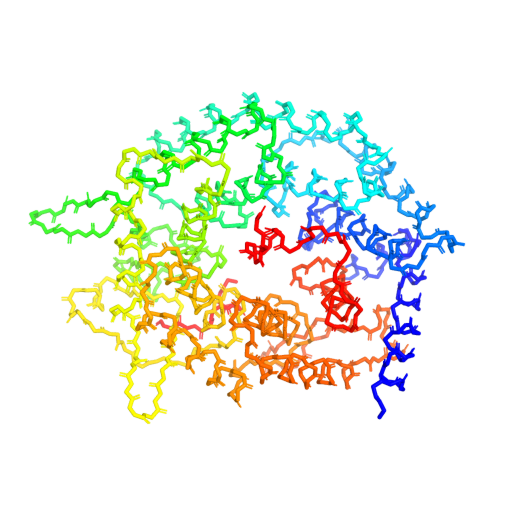 1.000 26.90586 337 ASP A CA 1
ATOM 2687 C C . ASP A 1 340 ? 1.11100 14.15100 4.80800 1.000 20.29454 337 ASP A C 1
ATOM 2688 O O . ASP A 1 340 ? 2.34100 13.83500 4.87800 1.000 27.52172 337 ASP A O 1
ATOM 2693 N N . ILE A 1 341 ? 0.12700 13.26000 4.82200 1.000 23.48439 338 ILE A N 1
ATOM 2694 C CA . ILE A 1 341 ? 0.37100 11.83700 4.94000 1.000 20.91040 338 ILE A CA 1
ATOM 2695 C C . ILE A 1 341 ? -0.04600 11.22700 3.62600 1.000 24.88193 338 ILE A C 1
ATOM 2696 O O . ILE A 1 341 ? -1.17700 11.31700 3.19300 1.000 29.77989 338 ILE A O 1
ATOM 2701 N N . TYR A 1 342 ? 0.89900 10.64700 2.92000 1.000 21.89473 339 TYR A N 1
ATOM 2702 C CA . TYR A 1 342 ? 0.58300 10.02900 1.62100 1.000 27.44013 339 TYR A CA 1
ATOM 2703 C C . TYR A 1 342 ? 1.36200 8.72800 1.29700 1.000 24.36345 339 TYR A C 1
ATOM 2704 O O . TYR A 1 342 ? 0.91400 7.95100 0.50600 1.000 28.17443 339 TYR A O 1
ATOM 2713 N N . SER A 1 343 ? 2.49800 8.49600 1.97300 1.000 22.91591 340 SER A N 1
ATOM 2714 C CA . SER A 1 343 ? 3.31800 7.31400 1.79000 1.000 21.64207 340 SER A CA 1
ATOM 2715 C C . SER A 1 343 ? 2.66100 6.20800 2.65400 1.000 20.19453 340 SER A C 1
ATOM 2716 O O . SER A 1 343 ? 2.16000 6.48700 3.77300 1.000 21.20254 340 SER A O 1
ATOM 2719 N N . PRO A 1 344 ? 2.82600 4.94200 2.22000 1.000 20.91303 341 PRO A N 1
ATOM 2720 C CA . PRO A 1 344 ? 2.36800 3.87000 3.08900 1.000 21.29992 341 PRO A CA 1
ATOM 2721 C C . PRO A 1 344 ? 3.27300 3.51900 4.31300 1.000 20.37086 341 PRO A C 1
ATOM 2722 O O . PRO A 1 344 ? 2.81500 2.79600 5.24000 1.000 18.69698 341 PRO A O 1
ATOM 2726 N N . THR A 1 345 ? 4.52100 4.07600 4.34500 1.000 19.50234 342 THR A N 1
ATOM 2727 C CA . THR A 1 345 ? 5.47200 3.62500 5.32000 1.000 19.12861 342 THR A CA 1
ATOM 2728 C C . THR A 1 345 ? 5.24800 4.21500 6.70200 1.000 17.94162 342 THR A C 1
ATOM 2729 O O . THR A 1 345 ? 4.33500 5.01600 6.92600 1.000 18.78120 342 THR A O 1
ATOM 2733 N N . PHE A 1 346 ? 6.10000 3.84300 7.64100 1.000 16.20984 343 PHE A N 1
ATOM 2734 C CA . PHE A 1 346 ? 5.82300 4.07400 9.03400 1.000 13.12789 343 PHE A CA 1
ATOM 2735 C C . PHE A 1 346 ? 6.10800 5.50800 9.50000 1.000 14.20433 343 PHE A C 1
ATOM 2736 O O . PHE A 1 346 ? 5.24800 6.18000 10.11100 1.000 14.65439 343 PHE A O 1
ATOM 2744 N N . CYS A 1 347 ? 7.35200 5.98200 9.31200 1.000 14.04905 344 CYS A N 1
ATOM 2745 C CA . CYS A 1 347 ? 7.82200 7.19700 9.91600 1.000 14.38067 344 CYS A CA 1
ATOM 2746 C C . CYS A 1 347 ? 6.82800 8.36400 9.86600 1.000 12.81469 344 CYS A C 1
ATOM 2747 O O . CYS A 1 347 ? 6.55200 8.98400 10.93200 1.000 13.56742 344 CYS A O 1
ATOM 2750 N N . HIS A 1 348 ? 6.41400 8.70300 8.63500 1.000 14.95442 345 HIS A N 1
ATOM 2751 C CA . HIS A 1 348 ? 5.49100 9.77300 8.44800 1.000 15.79926 345 HIS A CA 1
ATOM 2752 C C . HIS A 1 348 ? 4.55400 9.44700 7.28800 1.000 15.67556 345 HIS A C 1
ATOM 2753 O O . HIS A 1 348 ? 4.19700 10.32500 6.47600 1.000 18.72593 345 HIS A O 1
ATOM 2760 N N . GLY A 1 349 ? 4.19300 8.15900 7.26700 1.000 16.19142 346 GLY A N 1
ATOM 2761 C CA . GLY A 1 349 ? 3.16700 7.68800 6.42400 1.000 17.36787 346 GLY A CA 1
ATOM 2762 C C . GLY A 1 349 ? 2.00400 7.01100 7.11800 1.000 16.77043 346 GLY A C 1
ATOM 2763 O O . GLY A 1 349 ? 1.87900 7.07300 8.36000 1.000 14.43331 346 GLY A O 1
ATOM 2764 N N . PHE A 1 350 ? 1.17000 6.34100 6.31000 1.000 17.24154 347 PHE A N 1
ATOM 2765 C CA . PHE A 1 350 ? -0.08600 5.77600 6.89300 1.000 17.55210 347 PHE A CA 1
ATOM 2766 C C . PHE A 1 350 ? 0.19000 4.74300 7.92800 1.000 16.04140 347 PHE A C 1
ATOM 2767 O O . PHE A 1 350 ? -0.62100 4.53400 8.85000 1.000 15.83085 347 PHE A O 1
ATOM 2775 N N . SER A 1 351 ? 1.28000 3.93700 7.77700 1.000 16.51514 348 SER A N 1
ATOM 2776 C CA . SER A 1 351 ? 1.45100 2.86600 8.76600 1.000 13.93851 348 SER A CA 1
ATOM 2777 C C . SER A 1 351 ? 1.63400 3.36100 10.18300 1.000 13.54636 348 SER A C 1
ATOM 2778 O O . SER A 1 351 ? 1.19000 2.75300 11.16400 1.000 14.05432 348 SER A O 1
ATOM 2781 N N . GLY A 1 352 ? 2.35200 4.48700 10.33300 1.000 14.05168 349 GLY A N 1
ATOM 2782 C CA . GLY A 1 352 ? 2.61900 4.96800 11.71000 1.000 13.44635 349 GLY A CA 1
ATOM 2783 C C . GLY A 1 352 ? 1.29500 5.43000 12.34900 1.000 12.01197 349 GLY A C 1
ATOM 2784 O O . GLY A 1 352 ? 1.06300 5.07300 13.53700 1.000 11.53296 349 GLY A O 1
ATOM 2785 N N . ILE A 1 353 ? 0.51600 6.23700 11.63500 1.000 13.23843 350 ILE A N 1
ATOM 2786 C CA . ILE A 1 353 ? -0.74300 6.68700 12.24000 1.000 13.27264 350 ILE A CA 1
ATOM 2787 C C . ILE A 1 353 ? -1.73800 5.52800 12.43900 1.000 12.93313 350 ILE A C 1
ATOM 2788 O O . ILE A 1 353 ? -2.43300 5.48300 13.50400 1.000 12.90681 350 ILE A O 1
ATOM 2793 N N . ALA A 1 354 ? -1.71600 4.56000 11.56400 1.000 13.20948 351 ALA A N 1
ATOM 2794 C CA . ALA A 1 354 ? -2.57200 3.37200 11.72400 1.000 12.93050 351 ALA A CA 1
ATOM 2795 C C . ALA A 1 354 ? -2.21100 2.65500 12.97500 1.000 12.39886 351 ALA A C 1
ATOM 2796 O O . ALA A 1 354 ? -3.03900 2.23200 13.79400 1.000 11.86195 351 ALA A O 1
ATOM 2798 N N . TYR A 1 355 ? -0.88600 2.40900 13.16300 1.000 11.23293 352 TYR A N 1
ATOM 2799 C CA . TYR A 1 355 ? -0.47700 1.68000 14.36500 1.000 11.05396 352 TYR A CA 1
ATOM 2800 C C . TYR A 1 355 ? -0.75000 2.41800 15.61900 1.000 9.66695 352 TYR A C 1
ATOM 2801 O O . TYR A 1 355 ? -1.17200 1.85900 16.63700 1.000 10.33282 352 TYR A O 1
ATOM 2810 N N . ILE A 1 356 ? -0.48300 3.73900 15.64700 1.000 9.95383 353 ILE A N 1
ATOM 2811 C CA . ILE A 1 356 ? -0.76600 4.51400 16.78100 1.000 10.78550 353 ILE A CA 1
ATOM 2812 C C . ILE A 1 356 ? -2.32000 4.45900 17.13100 1.000 9.86960 353 ILE A C 1
ATOM 2813 O O . ILE A 1 356 ? -2.66300 4.38000 18.27000 1.000 10.54600 353 ILE A O 1
ATOM 2818 N N . SER A 1 357 ? -3.13100 4.49000 16.10100 1.000 10.25912 354 SER A N 1
ATOM 2819 C CA A SER A 1 357 ? -4.60600 4.29900 16.32300 0.710 10.74603 354 SER A CA 1
ATOM 2820 C CA B SER A 1 357 ? -4.60000 4.29100 16.27100 0.290 10.56706 354 SER A CA 1
ATOM 2821 C C . SER A 1 357 ? -4.90400 2.98000 16.99900 1.000 10.79603 354 SER A C 1
ATOM 2822 O O . SER A 1 357 ? -5.65900 2.92600 17.96800 1.000 11.31451 354 SER A O 1
ATOM 2827 N N . ASN A 1 358 ? -4.21500 1.91500 16.57000 1.000 11.13818 355 ASN A N 1
ATOM 2828 C CA . ASN A 1 358 ? -4.34500 0.62600 17.18100 1.000 11.48822 355 ASN A CA 1
ATOM 2829 C C . ASN A 1 358 ? -3.97700 0.65200 18.62700 1.000 10.26176 355 ASN A C 1
ATOM 2830 O O . ASN A 1 358 ? -4.61400 0.07100 19.52400 1.000 10.30913 355 ASN A O 1
ATOM 2835 N N . ARG A 1 359 ? -2.81800 1.34000 18.91800 1.000 9.50903 356 ARG A N 1
ATOM 2836 C CA . ARG A 1 359 ? -2.48700 1.51600 20.34000 1.000 8.58787 356 ARG A CA 1
ATOM 2837 C C . ARG A 1 359 ? -3.45100 2.32300 21.16600 1.000 7.98517 356 ARG A C 1
ATOM 2838 O O . ARG A 1 359 ? -3.69100 2.03100 22.35300 1.000 9.04056 356 ARG A O 1
ATOM 2846 N N . PHE A 1 360 ? -3.99900 3.38900 20.58700 1.000 9.04845 357 PHE A N 1
ATOM 2847 C CA . PHE A 1 360 ? -5.06200 4.14500 21.27600 1.000 9.62221 357 PHE A CA 1
ATOM 2848 C C . PHE A 1 360 ? -6.28100 3.22900 21.60100 1.000 9.38007 357 PHE A C 1
ATOM 2849 O O . PHE A 1 360 ? -6.80900 3.33300 22.74200 1.000 11.93038 357 PHE A O 1
ATOM 2857 N N . TYR A 1 361 ? -6.58300 2.32600 20.73000 1.000 9.69327 358 TYR A N 1
ATOM 2858 C CA . TYR A 1 361 ? -7.60500 1.32500 20.99100 1.000 11.04606 358 TYR A CA 1
ATOM 2859 C C . TYR A 1 361 ? -7.27100 0.46100 22.20300 1.000 10.43809 358 TYR A C 1
ATOM 2860 O O . TYR A 1 361 ? -8.01100 0.20700 23.16500 1.000 12.29884 358 TYR A O 1
ATOM 2869 N N . GLU A 1 362 ? -6.00700 -0.07700 22.14400 1.000 9.90908 359 GLU A N 1
ATOM 2870 C CA . GLU A 1 362 ? -5.58800 -0.94700 23.19500 1.000 10.71707 359 GLU A CA 1
ATOM 2871 C C . GLU A 1 362 ? -5.58700 -0.28300 24.56000 1.000 10.04857 359 GLU A C 1
ATOM 2872 O O . GLU A 1 362 ? -5.85300 -0.89100 25.59400 1.000 12.51203 359 GLU A O 1
ATOM 2878 N N . VAL A 1 363 ? -5.13600 0.99500 24.58900 1.000 9.74591 360 VAL A N 1
ATOM 2879 C CA . VAL A 1 363 ? -4.99700 1.65800 25.86800 1.000 10.30913 360 VAL A CA 1
ATOM 2880 C C . VAL A 1 363 ? -6.38400 2.14900 26.37300 1.000 10.02225 360 VAL A C 1
ATOM 2881 O O . VAL A 1 363 ? -6.62400 2.05900 27.59800 1.000 10.81182 360 VAL A O 1
ATOM 2885 N N . THR A 1 364 ? -7.12600 2.81000 25.49400 1.000 10.96710 361 THR A N 1
ATOM 2886 C CA . THR A 1 364 ? -8.42000 3.42800 25.91200 1.000 11.03290 361 THR A CA 1
ATOM 2887 C C . THR A 1 364 ? -9.61800 2.48900 25.95100 1.000 11.94880 361 THR A C 1
ATOM 2888 O O . THR A 1 364 ? -10.64600 2.82100 26.51400 1.000 13.48583 361 THR A O 1
ATOM 2892 N N . LYS A 1 365 ? -9.49500 1.42600 25.14200 1.000 11.24872 362 LYS A N 1
ATOM 2893 C CA A LYS A 1 365 ? -10.57800 0.46900 24.86900 0.490 11.53559 362 LYS A CA 1
ATOM 2894 C CA B LYS A 1 365 ? -10.58000 0.47400 24.86900 0.510 11.76457 362 LYS A CA 1
ATOM 2895 C C . LYS A 1 365 ? -11.68300 1.04100 23.95300 1.000 11.75141 362 LYS A C 1
ATOM 2896 O O . LYS A 1 365 ? -12.70300 0.36500 23.80500 1.000 12.98050 362 LYS A O 1
ATOM 2907 N N . GLN A 1 366 ? -11.49000 2.20800 23.39800 1.000 11.08554 363 GLN A N 1
ATOM 2908 C CA . GLN A 1 366 ? -12.51900 2.82100 22.56100 1.000 11.35399 363 GLN A CA 1
ATOM 2909 C C . GLN A 1 366 ? -12.53300 2.19400 21.21700 1.000 12.70152 363 GLN A C 1
ATOM 2910 O O . GLN A 1 366 ? -11.54800 2.34200 20.44100 1.000 14.25697 363 GLN A O 1
ATOM 2916 N N . GLN A 1 367 ? -13.61500 1.45400 20.91600 1.000 13.48056 364 GLN A N 1
ATOM 2917 C CA . GLN A 1 367 ? -13.67700 0.75000 19.66300 1.000 14.49384 364 GLN A CA 1
ATOM 2918 C C . GLN A 1 367 ? -13.50400 1.59500 18.44400 1.000 14.52279 364 GLN A C 1
ATOM 2919 O O . GLN A 1 367 ? -13.02900 1.10200 17.41600 1.000 15.94928 364 GLN A O 1
ATOM 2925 N N . ASP A 1 368 ? -13.88000 2.88600 18.46700 1.000 15.36500 365 ASP A N 1
ATOM 2926 C CA . ASP A 1 368 ? -13.69700 3.71600 17.28700 1.000 15.53344 365 ASP A CA 1
ATOM 2927 C C . ASP A 1 368 ? -12.18900 3.78500 16.81900 1.000 14.22802 365 ASP A C 1
ATOM 2928 O O . ASP A 1 368 ? -11.93900 4.00400 15.59700 1.000 15.39395 365 ASP A O 1
ATOM 2933 N N . PHE A 1 369 ? -11.23200 3.61400 17.77000 1.000 13.44372 366 PHE A N 1
ATOM 2934 C CA . PHE A 1 369 ? -9.83700 3.57100 17.36100 1.000 11.23293 366 PHE A CA 1
ATOM 2935 C C . PHE A 1 369 ? -9.47500 2.33700 16.60800 1.000 13.33844 366 PHE A C 1
ATOM 2936 O O . PHE A 1 369 ? -8.57900 2.37000 15.72600 1.000 15.10707 366 PHE A O 1
ATOM 2944 N N . LYS A 1 370 ? -10.13600 1.21200 16.91300 1.000 12.55677 367 LYS A N 1
ATOM 2945 C CA . LYS A 1 370 ? -9.93500 0.02600 16.10000 1.000 13.40424 367 LYS A CA 1
ATOM 2946 C C . LYS A 1 370 ? -10.49000 0.21700 14.73300 1.000 14.49647 367 LYS A C 1
ATOM 2947 O O . LYS A 1 370 ? -9.89100 -0.16500 13.74500 1.000 16.52830 367 LYS A O 1
ATOM 2953 N N . LYS A 1 371 ? -11.72800 0.77600 14.67300 1.000 15.63345 368 LYS A N 1
ATOM 2954 C CA . LYS A 1 371 ? -12.27900 0.99500 13.36000 1.000 18.41273 368 LYS A CA 1
ATOM 2955 C C . LYS A 1 371 ? -11.39200 1.95400 12.52500 1.000 15.94665 368 LYS A C 1
ATOM 2956 O O . LYS A 1 371 ? -11.18000 1.70700 11.34300 1.000 18.31799 368 LYS A O 1
ATOM 2962 N N . ALA A 1 372 ? -10.83200 2.95400 13.18700 1.000 16.19405 369 ALA A N 1
ATOM 2963 C CA . ALA A 1 372 ? -9.93200 3.86500 12.47100 1.000 18.08638 369 ALA A CA 1
ATOM 2964 C C . ALA A 1 372 ? -8.62700 3.14500 11.99700 1.000 15.37816 369 ALA A C 1
ATOM 2965 O O . ALA A 1 372 ? -8.19400 3.35800 10.86300 1.000 16.33617 369 ALA A O 1
ATOM 2967 N N . ALA A 1 373 ? -8.10600 2.27800 12.87200 1.000 15.39921 370 ALA A N 1
ATOM 2968 C CA . ALA A 1 373 ? -6.91800 1.49900 12.43200 1.000 14.44647 370 ALA A CA 1
ATOM 2969 C C . ALA A 1 373 ? -7.16800 0.63000 11.23200 1.000 17.89162 370 ALA A C 1
ATOM 2970 O O . ALA A 1 373 ? -6.37300 0.54500 10.31000 1.000 17.06257 370 ALA A O 1
ATOM 2972 N N . ILE A 1 374 ? -8.38100 0.01700 11.18800 1.000 16.84676 371 ILE A N 1
ATOM 2973 C CA . ILE A 1 374 ? -8.75600 -0.79700 10.04500 1.000 16.96782 371 ILE A CA 1
ATOM 2974 C C . ILE A 1 374 ? -8.92600 0.07000 8.80600 1.000 17.34418 371 ILE A C 1
ATOM 2975 O O . ILE A 1 374 ? -8.54900 -0.31200 7.73300 1.000 20.25506 371 ILE A O 1
ATOM 2980 N N . ASP A 1 375 ? -9.61800 1.20900 8.95000 1.000 18.32062 372 ASP A N 1
ATOM 2981 C CA . ASP A 1 375 ? -9.79300 2.08100 7.77200 1.000 21.01305 372 ASP A CA 1
ATOM 2982 C C . ASP A 1 375 ? -8.39900 2.59500 7.23400 1.000 16.81781 372 ASP A C 1
ATOM 2983 O O . ASP A 1 375 ? -8.22300 2.64600 5.95400 1.000 25.27935 372 ASP A O 1
ATOM 2988 N N . LEU A 1 376 ? -7.47600 2.87500 8.14000 1.000 20.29454 373 LEU A N 1
ATOM 2989 C CA . LEU A 1 376 ? -6.17800 3.24200 7.68200 1.000 19.73131 373 LEU A CA 1
ATOM 2990 C C . LEU A 1 376 ? -5.42000 2.10400 7.00200 1.000 23.54756 373 LEU A C 1
ATOM 2991 O O . LEU A 1 376 ? -4.67200 2.34300 6.00100 1.000 23.48176 373 LEU A O 1
ATOM 2996 N N . THR A 1 377 ? -5.62600 0.86600 7.47100 1.000 22.67640 374 THR A N 1
ATOM 2997 C CA . THR A 1 377 ? -5.07200 -0.23500 6.74000 1.000 23.99235 374 THR A CA 1
ATOM 2998 C C . THR A 1 377 ? -5.57100 -0.33300 5.31400 1.000 25.01616 374 THR A C 1
ATOM 2999 O O . THR A 1 377 ? -4.87100 -0.74200 4.41400 1.000 24.17921 374 THR A O 1
ATOM 3003 N N . ASP A 1 378 ? -6.85300 -0.07300 5.14800 1.000 26.80321 375 ASP A N 1
ATOM 3004 C CA . ASP A 1 378 ? -7.38800 -0.03700 3.81000 1.000 28.82188 375 ASP A CA 1
ATOM 3005 C C . ASP A 1 378 ? -6.65800 0.96200 2.88900 1.000 28.35866 375 ASP A C 1
ATOM 3006 O O . ASP A 1 378 ? -6.43500 0.70800 1.71700 1.000 32.12227 375 ASP A O 1
ATOM 3011 N N . LYS A 1 379 ? -6.34300 2.12200 3.42900 1.000 30.35627 376 LYS A N 1
ATOM 3012 C CA . LYS A 1 379 ? -5.59100 3.11000 2.67500 1.000 34.18305 376 LYS A CA 1
ATOM 3013 C C . LYS A 1 379 ? -4.20800 2.57400 2.30300 1.000 26.73215 376 LYS A C 1
ATOM 3014 O O . LYS A 1 379 ? -3.76800 2.75000 1.16800 1.000 36.32541 376 LYS A O 1
ATOM 3020 N N . ILE A 1 380 ? -3.55400 1.89000 3.25500 1.000 24.61874 377 ILE A N 1
ATOM 3021 C CA . ILE A 1 380 ? -2.32600 1.22000 2.95400 1.000 24.43451 377 ILE A CA 1
ATOM 3022 C C . ILE A 1 380 ? -2.42200 0.17700 1.87300 1.000 29.10875 377 ILE A C 1
ATOM 3023 O O . ILE A 1 380 ? -1.62600 0.16500 0.91900 1.000 30.96687 377 ILE A O 1
ATOM 3028 N N . LEU A 1 381 ? -3.44400 -0.67400 2.00400 1.000 30.11677 378 LEU A N 1
ATOM 3029 C CA . LEU A 1 381 ? -3.63900 -1.69600 0.98100 1.000 30.96950 378 LEU A CA 1
ATOM 3030 C C . LEU A 1 381 ? -3.90700 -1.10300 -0.44300 1.000 29.62460 378 LEU A C 1
ATOM 3031 O O . LEU A 1 381 ? -3.46800 -1.67800 -1.46700 1.000 35.13842 378 LEU A O 1
ATOM 3036 N N . GLU A 1 382 ? -4.58800 0.04400 -0.52400 1.000 33.72246 379 GLU A N 1
ATOM 3037 C CA . GLU A 1 382 ? -4.87500 0.69600 -1.83700 1.000 34.13830 379 GLU A CA 1
ATOM 3038 C C . GLU A 1 382 ? -3.56600 1.07200 -2.47900 1.000 32.52495 379 GLU A C 1
ATOM 3039 O O . GLU A 1 382 ? -3.56500 1.27000 -3.69500 1.000 38.94677 379 GLU A O 1
ATOM 3045 N N . LEU A 1 383 ? -2.46800 1.18400 -1.67800 1.000 36.86495 380 LEU A N 1
ATOM 3046 C CA . LEU A 1 383 ? -1.12100 1.48900 -2.22000 1.000 32.73814 380 LEU A CA 1
ATOM 3047 C C . LEU A 1 383 ? -0.24800 0.31700 -2.57700 1.000 34.30411 380 LEU A C 1
ATOM 3048 O O . LEU A 1 383 ? 0.79800 0.50700 -3.19300 1.000 33.98039 380 LEU A O 1
ATOM 3053 N N . TYR A 1 384 ? -0.65900 -0.89100 -2.25300 1.000 33.82248 381 TYR A N 1
ATOM 3054 C CA . TYR A 1 384 ? 0.03200 -2.08300 -2.75700 1.000 33.53823 381 TYR A CA 1
ATOM 3055 C C . TYR A 1 384 ? 0.02800 -2.13700 -4.25100 1.000 37.50976 381 TYR A C 1
ATOM 3056 O O . TYR A 1 384 ? -0.95900 -1.88600 -4.86500 1.000 48.17157 381 TYR A O 1
ATOM 3065 N N . ASP A 1 385 ? 1.18400 -2.45000 -4.81900 1.000 37.71768 382 ASP A N 1
ATOM 3066 C CA . ASP A 1 385 ? 1.41300 -2.54800 -6.26300 1.000 41.88923 382 ASP A CA 1
ATOM 3067 C C . ASP A 1 385 ? 2.18000 -3.85300 -6.49900 1.000 44.52639 382 ASP A C 1
ATOM 3068 O O . ASP A 1 385 ? 3.42400 -3.93000 -6.20100 1.000 44.59219 382 ASP A O 1
ATOM 3073 N N . GLU A 1 386 ? 1.46500 -4.86900 -7.02900 1.000 44.96855 383 GLU A N 1
ATOM 3074 C CA . GLU A 1 386 ? 2.07300 -6.17000 -7.44800 1.000 44.77379 383 GLU A CA 1
ATOM 3075 C C . GLU A 1 386 ? 3.32200 -5.96100 -8.38800 1.000 54.70393 383 GLU A C 1
ATOM 3076 O O . GLU A 1 386 ? 4.24700 -6.76300 -8.36200 1.000 58.17276 383 GLU A O 1
ATOM 3078 N N . LYS A 1 387 ? 3.36700 -4.85900 -9.15900 1.000 51.90886 384 LYS A N 1
ATOM 3079 C CA . LYS A 1 387 ? 4.51600 -4.53500 -10.01900 1.000 51.44564 384 LYS A CA 1
ATOM 3080 C C . LYS A 1 387 ? 5.71300 -3.90900 -9.21400 1.000 54.86974 384 LYS A C 1
ATOM 3081 O O . LYS A 1 387 ? 6.83800 -4.03900 -9.71000 1.000 58.28857 384 LYS A O 1
ATOM 3083 N N . ALA A 1 388 ? 5.53700 -3.32500 -7.98000 1.000 42.10242 385 ALA A N 1
ATOM 3084 C CA . ALA A 1 388 ? 6.72200 -2.79600 -7.21700 1.000 39.81004 385 ALA A CA 1
ATOM 3085 C C . ALA A 1 388 ? 7.68000 -3.92800 -6.79500 1.000 41.93134 385 ALA A C 1
ATOM 3086 O O . ALA A 1 388 ? 7.24100 -4.97200 -6.29600 1.000 47.89258 385 ALA A O 1
ATOM 3088 N N . PRO A 1 389 ? 8.98900 -3.69300 -6.89600 1.000 43.04727 386 PRO A N 1
ATOM 3089 C CA . PRO A 1 389 ? 9.96500 -4.68100 -6.42900 1.000 41.05755 386 PRO A CA 1
ATOM 3090 C C . PRO A 1 389 ? 9.65600 -5.28700 -5.03900 1.000 38.77833 386 PRO A C 1
ATOM 3091 O O . PRO A 1 389 ? 9.67900 -6.55200 -4.90300 1.000 43.56049 386 PRO A O 1
ATOM 3095 N N . PHE A 1 390 ? 9.33500 -4.43400 -4.06400 1.000 37.45449 387 PHE A N 1
ATOM 3096 C CA . PHE A 1 390 ? 8.97800 -4.87600 -2.72100 1.000 28.59817 387 PHE A CA 1
ATOM 3097 C C . PHE A 1 390 ? 7.47900 -4.77900 -2.32500 1.000 40.01006 387 PHE A C 1
ATOM 3098 O O . PHE A 1 390 ? 7.14700 -4.78500 -1.11200 1.000 32.65655 387 PHE A O 1
ATOM 3106 N N . GLY A 1 391 ? 6.58400 -4.75500 -3.32500 1.000 32.54338 388 GLY A N 1
ATOM 3107 C CA . GLY A 1 391 ? 5.15500 -4.59400 -3.13700 1.000 34.24095 388 GLY A CA 1
ATOM 3108 C C . GLY A 1 391 ? 4.64800 -3.17700 -2.76700 1.000 30.98003 388 GLY A C 1
ATOM 3109 O O . GLY A 1 391 ? 3.52400 -2.82300 -3.14200 1.000 33.41190 388 GLY A O 1
ATOM 3110 N N . PHE A 1 392 ? 5.46600 -2.38000 -2.05900 1.000 31.42482 389 PHE A N 1
ATOM 3111 C CA . PHE A 1 392 ? 5.16600 -1.01200 -1.72000 1.000 29.26930 389 PHE A CA 1
ATOM 3112 C C . PHE A 1 392 ? 6.39400 -0.12500 -2.00700 1.000 36.16749 389 PHE A C 1
ATOM 3113 O O . PHE A 1 392 ? 7.58500 -0.58100 -1.93000 1.000 34.37781 389 PHE A O 1
ATOM 3121 N N . TYR A 1 393 ? 6.06600 1.16200 -2.22300 1.000 27.11904 390 TYR A N 1
ATOM 3122 C CA . TYR A 1 393 ? 7.06100 2.23200 -2.34200 1.000 30.12203 390 TYR A CA 1
ATOM 3123 C C . TYR A 1 393 ? 7.01500 3.14300 -1.13300 1.000 27.04535 390 TYR A C 1
ATOM 3124 O O . TYR A 1 393 ? 5.91800 3.44900 -0.62500 1.000 27.66911 390 TYR A O 1
ATOM 3133 N N . ASN A 1 394 ? 8.22200 3.58400 -0.66200 1.000 28.27707 391 ASN A N 1
ATOM 3134 C CA . ASN A 1 394 ? 8.31100 4.70000 0.21300 1.000 26.14261 391 ASN A CA 1
ATOM 3135 C C . ASN A 1 394 ? 8.16800 5.93900 -0.72900 1.000 30.22204 391 ASN A C 1
ATOM 3136 O O . ASN A 1 394 ? 8.90300 6.07900 -1.68300 1.000 35.18317 391 ASN A O 1
ATOM 3141 N N . MET A 1 395 ? 7.15000 6.76600 -0.48300 1.000 24.86351 392 MET A N 1
ATOM 3142 C CA . MET A 1 395 ? 6.82600 7.87100 -1.34800 1.000 26.54266 392 MET A CA 1
ATOM 3143 C C . MET A 1 395 ? 7.33100 9.16600 -0.68500 1.000 29.38510 392 MET A C 1
ATOM 3144 O O . MET A 1 395 ? 6.98200 9.47500 0.49000 1.000 27.92177 392 MET A O 1
ATOM 3149 N N . GLU A 1 396 ? 8.08100 9.93900 -1.44600 1.000 33.90670 393 GLU A N 1
ATOM 3150 C CA . GLU A 1 396 ? 8.49100 11.27700 -1.02300 1.000 34.08567 393 GLU A CA 1
ATOM 3151 C C . GLU A 1 396 ? 8.26200 12.27100 -2.16600 1.000 37.26499 393 GLU A C 1
ATOM 3152 O O . GLU A 1 396 ? 8.79000 12.08000 -3.25100 1.000 39.33366 393 GLU A O 1
ATOM 3158 N N . LYS A 1 397 ? 7.47800 13.32500 -1.89100 1.000 37.99403 394 LYS A N 1
ATOM 3159 C CA . LYS A 1 397 ? 7.34200 14.45400 -2.80300 1.000 37.12814 394 LYS A CA 1
ATOM 3160 C C . LYS A 1 397 ? 8.67700 15.16100 -3.03400 1.000 42.50246 394 LYS A C 1
ATOM 3161 O O . LYS A 1 397 ? 9.48300 15.30300 -2.13400 1.000 55.78564 394 LYS A O 1
ATOM 3167 N N . SER A 1 398 ? 8.92400 15.53500 -4.27600 1.000 53.76171 395 SER A N 1
ATOM 3168 C CA . SER A 1 398 ? 10.07200 16.42200 -4.65700 1.000 55.60667 395 SER A CA 1
ATOM 3169 C C . SER A 1 398 ? 9.50900 17.65200 -5.38400 1.000 73.82727 395 SER A C 1
ATOM 3170 O O . SER A 1 398 ? 8.26700 17.77800 -5.51900 1.000 71.36119 395 SER A O 1
ATOM 3173 N N . GLU A 1 399 ? 10.42000 18.54900 -5.81900 1.000 82.05721 396 GLU A N 1
ATOM 3174 C CA . GLU A 1 399 ? 10.12200 19.71800 -6.66200 1.000 82.10195 396 GLU A CA 1
ATOM 3175 C C . GLU A 1 399 ? 9.64800 19.26600 -8.07800 1.000 98.08544 396 GLU A C 1
ATOM 3176 O O . GLU A 1 399 ? 8.70300 19.87400 -8.62800 1.000 94.52712 396 GLU A O 1
ATOM 3178 N N . GLU A 1 400 ? 10.26000 18.19400 -8.62900 1.000 84.13904 397 GLU A N 1
ATOM 3179 C CA . GLU A 1 400 ? 9.84600 17.59400 -9.92800 1.000 81.00708 397 GLU A CA 1
ATOM 3180 C C . GLU A 1 400 ? 8.45600 16.87500 -9.83800 1.000 76.67498 397 GLU A C 1
ATOM 3181 O O . GLU A 1 400 ? 7.71300 16.84200 -10.81300 1.000 94.49028 397 GLU A O 1
ATOM 3183 N N . GLY A 1 401 ? 8.10500 16.33300 -8.66200 1.000 65.98423 398 GLY A N 1
ATOM 3184 C CA . GLY A 1 401 ? 6.86700 15.49600 -8.44900 1.000 53.96963 398 GLY A CA 1
ATOM 3185 C C . GLY A 1 401 ? 6.94800 14.55500 -7.23800 1.000 51.42459 398 GLY A C 1
ATOM 3186 O O . GLY A 1 401 ? 7.08500 14.98200 -6.10000 1.000 63.55762 398 GLY A O 1
ATOM 3187 N N . MET A 1 402 ? 6.82800 13.25600 -7.48900 1.000 50.34551 399 MET A N 1
ATOM 3188 C CA . MET A 1 402 ? 6.82000 12.18900 -6.43400 1.000 44.04475 399 MET A CA 1
ATOM 3189 C C . MET A 1 402 ? 7.86500 11.15300 -6.68300 1.000 35.38845 399 MET A C 1
ATOM 3190 O O . MET A 1 402 ? 7.91400 10.57100 -7.79000 1.000 49.49804 399 MET A O 1
ATOM 3195 N N . ASP A 1 403 ? 8.67900 10.88300 -5.67400 1.000 41.48655 400 ASP A N 1
ATOM 3196 C CA . ASP A 1 403 ? 9.64900 9.78300 -5.74700 1.000 38.51778 400 ASP A CA 1
ATOM 3197 C C . ASP A 1 403 ? 9.06600 8.53400 -5.11100 1.000 37.05971 400 ASP A C 1
ATOM 3198 O O . ASP A 1 403 ? 8.37300 8.61500 -4.08000 1.000 36.88337 400 ASP A O 1
ATOM 3203 N N . TYR A 1 404 ? 9.36000 7.40900 -5.76000 1.000 33.50402 401 TYR A N 1
ATOM 3204 C CA . TYR A 1 404 ? 8.94700 6.10100 -5.32200 1.000 41.38391 401 TYR A CA 1
ATOM 3205 C C . TYR A 1 404 ? 10.19100 5.28200 -5.06500 1.000 41.62868 401 TYR A C 1
ATOM 3206 O O . TYR A 1 404 ? 10.85200 4.80700 -6.01000 1.000 46.11079 401 TYR A O 1
ATOM 3215 N N . LEU A 1 405 ? 10.47000 5.07400 -3.77500 1.000 36.63334 402 LEU A N 1
ATOM 3216 C CA . LEU A 1 405 ? 11.67400 4.40300 -3.29700 1.000 33.48823 402 LEU A CA 1
ATOM 3217 C C . LEU A 1 405 ? 11.40100 2.96700 -2.81500 1.000 27.82965 402 LEU A C 1
ATOM 3218 O O . LEU A 1 405 ? 10.37200 2.65900 -2.20700 1.000 35.82798 402 LEU A O 1
ATOM 3223 N N . ASP A 1 406 ? 12.36200 2.08700 -3.18800 1.000 36.18065 403 ASP A N 1
ATOM 3224 C CA . ASP A 1 406 ? 12.34200 0.65200 -2.85400 1.000 33.59613 403 ASP A CA 1
ATOM 3225 C C . ASP A 1 406 ? 13.20300 0.47500 -1.59800 1.000 37.15182 403 ASP A C 1
ATOM 3226 O O . ASP A 1 406 ? 14.41800 0.27900 -1.68400 1.000 37.75189 403 ASP A O 1
ATOM 3231 N N . TYR A 1 407 ? 12.57000 0.65500 -0.43800 1.000 31.72749 404 TYR A N 1
ATOM 3232 C CA . TYR A 1 407 ? 13.21200 0.55700 0.87900 1.000 30.39049 404 TYR A CA 1
ATOM 3233 C C . TYR A 1 407 ? 12.66400 -0.66400 1.64500 1.000 27.67700 404 TYR A C 1
ATOM 3234 O O . TYR A 1 407 ? 11.46100 -1.00800 1.55000 1.000 29.41932 404 TYR A O 1
ATOM 3243 N N . ILE A 1 408 ? 13.53100 -1.27200 2.44500 1.000 28.79029 405 ILE A N 1
ATOM 3244 C CA . ILE A 1 408 ? 13.18400 -2.50300 3.19900 1.000 25.75309 405 ILE A CA 1
ATOM 3245 C C . ILE A 1 408 ? 13.01000 -2.33200 4.67800 1.000 23.99235 405 ILE A C 1
ATOM 3246 O O . ILE A 1 408 ? 12.37700 -3.16800 5.33700 1.000 26.03470 405 ILE A O 1
ATOM 3251 N N . GLY A 1 409 ? 13.49900 -1.20400 5.21000 1.000 22.67114 406 GLY A N 1
ATOM 3252 C CA . GLY A 1 409 ? 13.66900 -1.06600 6.65200 1.000 22.22372 406 GLY A CA 1
ATOM 3253 C C . GLY A 1 409 ? 12.41600 -0.78800 7.40600 1.000 20.52878 406 GLY A C 1
ATOM 3254 O O . GLY A 1 409 ? 11.29300 -0.59200 6.82300 1.000 21.59733 406 GLY A O 1
ATOM 3255 N N . ILE A 1 410 ? 12.57000 -0.80700 8.73500 1.000 18.64960 407 ILE A N 1
ATOM 3256 C CA . ILE A 1 410 ? 11.40400 -0.69900 9.57400 1.000 17.56790 407 ILE A CA 1
ATOM 3257 C C . ILE A 1 410 ? 10.85100 0.70200 9.52100 1.000 16.08351 407 ILE A C 1
ATOM 3258 O O . ILE A 1 410 ? 9.62400 0.89800 9.60600 1.000 17.15469 407 ILE A O 1
ATOM 3263 N N . ILE A 1 411 ? 11.71600 1.74700 9.42000 1.000 16.17299 408 ILE A N 1
ATOM 3264 C CA . ILE A 1 411 ? 11.27400 3.10500 9.69600 1.000 17.65475 408 ILE A CA 1
ATOM 3265 C C . ILE A 1 411 ? 10.66700 3.67900 8.44000 1.000 15.10444 408 ILE A C 1
ATOM 3266 O O . ILE A 1 411 ? 9.64000 4.38900 8.49400 1.000 19.66025 408 ILE A O 1
ATOM 3271 N N . ASP A 1 412 ? 11.27400 3.43200 7.27400 1.000 18.62065 409 ASP A N 1
ATOM 3272 C CA . ASP A 1 412 ? 10.83100 4.06200 6.05200 1.000 21.47363 409 ASP A CA 1
ATOM 3273 C C . ASP A 1 412 ? 10.60500 3.05700 4.89200 1.000 22.84748 409 ASP A C 1
ATOM 3274 O O . ASP A 1 412 ? 10.47600 3.45700 3.76100 1.000 25.57149 409 ASP A O 1
ATOM 3279 N N . GLY A 1 413 ? 10.55100 1.76600 5.20700 1.000 21.02884 410 GLY A N 1
ATOM 3280 C CA . GLY A 1 413 ? 10.50400 0.74700 4.19400 1.000 22.62903 410 GLY A CA 1
ATOM 3281 C C . GLY A 1 413 ? 9.42500 -0.28500 4.41900 1.000 19.93397 410 GLY A C 1
ATOM 3282 O O . GLY A 1 413 ? 8.51200 -0.08700 5.28600 1.000 21.19728 410 GLY A O 1
ATOM 3283 N N . VAL A 1 414 ? 9.48200 -1.38800 3.64100 1.000 21.13938 411 VAL A N 1
ATOM 3284 C CA . VAL A 1 414 ? 8.31900 -2.28800 3.60200 1.000 20.81302 411 VAL A CA 1
ATOM 3285 C C . VAL A 1 414 ? 8.18700 -3.07500 4.86000 1.000 18.88384 411 VAL A C 1
ATOM 3286 O O . VAL A 1 414 ? 7.03300 -3.48400 5.18100 1.000 20.27875 411 VAL A O 1
ATOM 3290 N N . THR A 1 415 ? 9.25900 -3.32400 5.61200 1.000 20.33402 412 THR A N 1
ATOM 3291 C CA A THR A 1 415 ? 9.09700 -4.04800 6.84500 0.700 17.35734 412 THR A CA 1
ATOM 3292 C CA B THR A 1 415 ? 9.06800 -4.09100 6.83500 0.300 17.06257 412 THR A CA 1
ATOM 3293 C C . THR A 1 415 ? 8.09100 -3.43200 7.80700 1.000 17.57316 412 THR A C 1
ATOM 3294 O O . THR A 1 415 ? 7.26900 -4.12600 8.42100 1.000 17.44946 412 THR A O 1
ATOM 3301 N N . GLY A 1 416 ? 8.19600 -2.10000 7.95000 1.000 17.28365 413 GLY A N 1
ATOM 3302 C CA . GLY A 1 416 ? 7.30100 -1.40700 8.85400 1.000 19.06808 413 GLY A CA 1
ATOM 3303 C C . GLY A 1 416 ? 5.80900 -1.54500 8.44300 1.000 14.10432 413 GLY A C 1
ATOM 3304 O O . GLY A 1 416 ? 4.89600 -1.61900 9.32400 1.000 16.42829 413 GLY A O 1
ATOM 3305 N N . ILE A 1 417 ? 5.61300 -1.54700 7.12500 1.000 17.01783 414 ILE A N 1
ATOM 3306 C CA . ILE A 1 417 ? 4.27300 -1.71100 6.55900 1.000 17.78634 414 ILE A CA 1
ATOM 3307 C C . ILE A 1 417 ? 3.67200 -3.08000 6.93100 1.000 16.54935 414 ILE A C 1
ATOM 3308 O O . ILE A 1 417 ? 2.56800 -3.21600 7.51800 1.000 16.90203 414 ILE A O 1
ATOM 3313 N N . ILE A 1 418 ? 4.47700 -4.12200 6.65200 1.000 18.31535 415 ILE A N 1
ATOM 3314 C CA . ILE A 1 418 ? 4.07500 -5.50800 6.89500 1.000 16.75990 415 ILE A CA 1
ATOM 3315 C C . ILE A 1 418 ? 3.76500 -5.73700 8.38800 1.000 15.77821 415 ILE A C 1
ATOM 3316 O O . ILE A 1 418 ? 2.71500 -6.32200 8.73900 1.000 18.13112 415 ILE A O 1
ATOM 3321 N N . LEU A 1 419 ? 4.61900 -5.24700 9.26800 1.000 15.49659 416 LEU A N 1
ATOM 3322 C CA . LEU A 1 419 ? 4.43800 -5.42000 10.67000 1.000 13.18579 416 LEU A CA 1
ATOM 3323 C C . LEU A 1 419 ? 3.11400 -4.77900 11.12600 1.000 13.81481 416 LEU A C 1
ATOM 3324 O O . LEU A 1 419 ? 2.43200 -5.33200 11.98400 1.000 15.93086 416 LEU A O 1
ATOM 3329 N N . THR A 1 420 ? 2.89000 -3.54600 10.64400 1.000 13.57531 417 THR A N 1
ATOM 3330 C CA . THR A 1 420 ? 1.71800 -2.79200 11.03000 1.000 14.44384 417 THR A CA 1
ATOM 3331 C C . THR A 1 420 ? 0.42500 -3.51600 10.54600 1.000 15.11760 417 THR A C 1
ATOM 3332 O O . THR A 1 420 ? -0.53900 -3.65100 11.31900 1.000 15.90717 417 THR A O 1
ATOM 3336 N N . LEU A 1 421 ? 0.42400 -3.92300 9.25100 1.000 14.79125 418 LEU A N 1
ATOM 3337 C CA . LEU A 1 421 ? -0.74200 -4.67300 8.72300 1.000 15.55976 418 LEU A CA 1
ATOM 3338 C C . LEU A 1 421 ? -1.04300 -5.91600 9.56600 1.000 17.02309 418 LEU A C 1
ATOM 3339 O O . LEU A 1 421 ? -2.21800 -6.18100 9.95300 1.000 18.26272 418 LEU A O 1
ATOM 3344 N N . LEU A 1 422 ? -0.03900 -6.69400 9.83400 1.000 16.84149 419 LEU A N 1
ATOM 3345 C CA . LEU A 1 422 ? -0.19900 -7.90200 10.61900 1.000 15.70451 419 LEU A CA 1
ATOM 3346 C C . LEU A 1 422 ? -0.65800 -7.61900 12.04400 1.000 15.40185 419 LEU A C 1
ATOM 3347 O O . LEU A 1 422 ? -1.51300 -8.34400 12.54600 1.000 17.82845 419 LEU A O 1
ATOM 3352 N N . ALA A 1 423 ? -0.18800 -6.55200 12.67800 1.000 13.48846 420 ALA A N 1
ATOM 3353 C CA . ALA A 1 423 ? -0.57500 -6.27900 14.04400 1.000 13.04104 420 ALA A CA 1
ATOM 3354 C C . ALA A 1 423 ? -2.08800 -5.94800 14.05000 1.000 15.48080 420 ALA A C 1
ATOM 3355 O O . ALA A 1 423 ? -2.80500 -6.41400 14.88200 1.000 16.62831 420 ALA A O 1
ATOM 3357 N N . ILE A 1 424 ? -2.51100 -5.08100 13.16500 1.000 15.29920 421 ILE A N 1
ATOM 3358 C CA . ILE A 1 424 ? -3.92500 -4.58300 13.13400 1.000 15.29131 421 ILE A CA 1
ATOM 3359 C C . ILE A 1 424 ? -4.85300 -5.71800 12.74400 1.000 16.91782 421 ILE A C 1
ATOM 3360 O O . ILE A 1 424 ? -5.94800 -5.86800 13.39000 1.000 17.88109 421 ILE A O 1
ATOM 3365 N N . GLU A 1 425 ? -4.47500 -6.53200 11.74500 1.000 18.40747 422 GLU A N 1
ATOM 3366 C CA . GLU A 1 425 ? -5.36700 -7.61800 11.27700 1.000 21.96053 422 GLU A CA 1
ATOM 3367 C C . GLU A 1 425 ? -5.41500 -8.77400 12.26800 1.000 22.57639 422 GLU A C 1
ATOM 3368 O O . GLU A 1 425 ? -6.51500 -9.34600 12.54300 1.000 23.45808 422 GLU A O 1
ATOM 3374 N N . ASN A 1 426 ? -4.23600 -9.22900 12.78200 1.000 20.01819 423 ASN A N 1
ATOM 3375 C CA . ASN A 1 426 ? -4.12200 -10.50300 13.50200 1.000 20.71827 423 ASN A CA 1
ATOM 3376 C C . ASN A 1 426 ? -3.77100 -10.39900 14.94300 1.000 18.02058 423 ASN A C 1
ATOM 3377 O O . ASN A 1 426 ? -3.83700 -11.35900 15.72500 1.000 21.07095 423 ASN A O 1
ATOM 3382 N N . GLY A 1 427 ? -3.23500 -9.24200 15.30700 1.000 19.47602 424 GLY A N 1
ATOM 3383 C CA . GLY A 1 427 ? -2.61900 -9.08100 16.57000 1.000 18.74962 424 GLY A CA 1
ATOM 3384 C C . GLY A 1 427 ? -1.10700 -9.24300 16.46300 1.000 16.46776 424 GLY A C 1
ATOM 3385 O O . GLY A 1 427 ? -0.62900 -10.18600 15.82100 1.000 19.88396 424 GLY A O 1
ATOM 3386 N N . LYS A 1 428 ? -0.37500 -8.32900 17.02700 1.000 15.94139 425 LYS A N 1
ATOM 3387 C CA . LYS A 1 428 ? 1.10000 -8.38600 16.96600 1.000 16.24668 425 LYS A CA 1
ATOM 3388 C C . LYS A 1 428 ? 1.61700 -9.58200 17.69200 1.000 15.69662 425 LYS A C 1
ATOM 3389 O O . LYS A 1 428 ? 1.19200 -9.87500 18.83700 1.000 15.30973 425 LYS A O 1
ATOM 3395 N N . LYS A 1 429 ? 2.70500 -10.18000 17.16000 1.000 14.75703 426 LYS A N 1
ATOM 3396 C CA . LYS A 1 429 ? 3.33400 -11.35100 17.83200 1.000 14.40962 426 LYS A CA 1
ATOM 3397 C C . LYS A 1 429 ? 4.65800 -10.96200 18.54800 1.000 13.99115 426 LYS A C 1
ATOM 3398 O O . LYS A 1 429 ? 4.94000 -11.51800 19.59400 1.000 19.78658 426 LYS A O 1
ATOM 3404 N N . THR A 1 430 ? 5.45900 -10.07000 17.97500 1.000 12.76206 427 THR A N 1
ATOM 3405 C CA . THR A 1 430 ? 6.80000 -9.76900 18.45800 1.000 13.06999 427 THR A CA 1
ATOM 3406 C C . THR A 1 430 ? 6.78400 -8.33100 18.92200 1.000 12.25410 427 THR A C 1
ATOM 3407 O O . THR A 1 430 ? 5.99000 -7.51000 18.53400 1.000 13.82271 427 THR A O 1
ATOM 3411 N N . PRO A 1 431 ? 7.80600 -8.00100 19.76600 1.000 12.59098 428 PRO A N 1
ATOM 3412 C CA . PRO A 1 431 ? 7.82600 -6.68100 20.36300 1.000 12.77522 428 PRO A CA 1
ATOM 3413 C C . PRO A 1 431 ? 8.46500 -5.55300 19.53000 1.000 10.47757 428 PRO A C 1
ATOM 3414 O O . PRO A 1 431 ? 9.15300 -4.63700 20.06300 1.000 13.08578 428 PRO A O 1
ATOM 3418 N N . TRP A 1 432 ? 8.24300 -5.57400 18.23300 1.000 10.83551 429 TRP A N 1
ATOM 3419 C CA . TRP A 1 432 ? 8.93500 -4.63100 17.34300 1.000 12.42254 429 TRP A CA 1
ATOM 3420 C C . TRP A 1 432 ? 8.58600 -3.17200 17.59600 1.000 11.26714 429 TRP A C 1
ATOM 3421 O O . TRP A 1 432 ? 9.36400 -2.29600 17.27000 1.000 11.89353 429 TRP A O 1
ATOM 3432 N N . ASP A 1 433 ? 7.38100 -2.93800 18.13100 1.000 10.35387 430 ASP A N 1
ATOM 3433 C CA . ASP A 1 433 ? 6.92600 -1.58800 18.38200 1.000 9.93803 430 ASP A CA 1
ATOM 3434 C C . ASP A 1 433 ? 7.70800 -0.81800 19.40600 1.000 9.38534 430 ASP A C 1
ATOM 3435 O O . ASP A 1 433 ? 7.62500 0.40100 19.47500 1.000 10.10384 430 ASP A O 1
ATOM 3440 N N . CYS A 1 434 ? 8.55200 -1.54300 20.21100 1.000 10.08542 431 CYS A N 1
ATOM 3441 C CA A CYS A 1 434 ? 9.54300 -0.89200 21.08200 0.480 10.62496 431 CYS A CA 1
ATOM 3442 C CA B CYS A 1 434 ? 9.41500 -0.76300 21.13600 0.520 10.68812 431 CYS A CA 1
ATOM 3443 C C . CYS A 1 434 ? 10.44900 0.08600 20.34900 1.000 9.74064 431 CYS A C 1
ATOM 3444 O O . CYS A 1 434 ? 10.87300 1.10700 20.86000 1.000 10.11437 431 CYS A O 1
ATOM 3449 N N . ALA A 1 435 ? 10.70800 -0.27800 19.08600 1.000 10.23544 432 ALA A N 1
ATOM 3450 C CA . ALA A 1 435 ? 11.60700 0.57700 18.26500 1.000 11.02501 432 ALA A CA 1
ATOM 3451 C C . ALA A 1 435 ? 11.09100 1.98800 18.17600 1.000 9.77749 432 ALA A C 1
ATOM 3452 O O . ALA A 1 435 ? 11.84300 2.96600 18.21900 1.000 10.60127 432 ALA A O 1
ATOM 3454 N N . PHE A 1 436 ? 9.74700 2.12300 18.06700 1.000 9.01950 433 PHE A N 1
ATOM 3455 C CA . PHE A 1 436 ? 9.13100 3.41400 17.88400 1.000 9.20374 433 PHE A CA 1
ATOM 3456 C C . PHE A 1 436 ? 8.68000 4.02200 19.21500 1.000 8.05623 433 PHE A C 1
ATOM 3457 O O . PHE A 1 436 ? 7.97100 5.10800 19.20000 1.000 9.42218 433 PHE A O 1
ATOM 3465 N N . SER A 1 437 ? 8.96000 3.41400 20.34700 1.000 8.13519 434 SER A N 1
ATOM 3466 C CA . SER A 1 437 ? 8.57100 3.86100 21.66300 1.000 7.63513 434 SER A CA 1
ATOM 3467 C C . SER A 1 437 ? 6.96800 3.69400 21.85100 1.000 8.34047 434 SER A C 1
ATOM 3468 O O . SER A 1 437 ? 6.46400 4.29900 22.77900 1.000 8.80895 434 SER A O 1
ATOM 3471 N N . LEU A 1 438 ? 6.39300 2.81700 21.02100 1.000 8.78790 435 LEU A N 1
ATOM 3472 C CA . LEU A 1 438 ? 4.90100 2.64900 21.02300 1.000 8.37995 435 LEU A CA 1
ATOM 3473 C C . LEU A 1 438 ? 4.48000 1.40500 21.70100 1.000 9.19058 435 LEU A C 1
ATOM 3474 O O . LEU A 1 438 ? 3.29800 0.99800 21.51600 1.000 11.13291 435 LEU A O 1
ATOM 3479 N N . GLN A 1 439 ? 5.34300 0.78600 22.47900 1.000 9.25374 436 GLN A N 1
ATOM 3480 C CA . GLN A 1 439 ? 5.00100 -0.51100 23.07300 1.000 9.00108 436 GLN A CA 1
ATOM 3481 C C . GLN A 1 439 ? 4.23000 -0.40500 24.36800 1.000 8.46680 436 GLN A C 1
ATOM 3482 O O . GLN A 1 439 ? 4.33800 0.54300 25.13600 1.000 10.09068 436 GLN A O 1
ATOM 3488 N N . GLU A 1 440 ? 3.42400 -1.46000 24.59700 1.000 10.16701 437 GLU A N 1
ATOM 3489 C CA . GLU A 1 440 ? 2.90200 -1.73000 25.92200 1.000 12.33569 437 GLU A CA 1
ATOM 3490 C C . GLU A 1 440 ? 4.03700 -2.40700 26.74200 1.000 14.78072 437 GLU A C 1
ATOM 3491 O O . GLU A 1 440 ? 4.35400 -3.56000 26.41000 1.000 16.15720 437 GLU A O 1
ATOM 3497 N N A VAL A 1 441 ? 4.51700 -1.81000 27.81400 0.500 17.04678 438 VAL A N 1
ATOM 3498 N N B VAL A 1 441 ? 4.48600 -1.84900 27.85200 0.500 17.30997 438 VAL A N 1
ATOM 3499 C CA A VAL A 1 441 ? 5.62400 -2.46700 28.56500 0.500 20.00503 438 VAL A CA 1
ATOM 3500 C CA B VAL A 1 441 ? 5.60000 -2.52100 28.61500 0.500 21.31835 438 VAL A CA 1
ATOM 3501 C C A VAL A 1 441 ? 5.12800 -3.52700 29.55900 0.500 25.32672 438 VAL A C 1
ATOM 3502 C C B VAL A 1 441 ? 5.20400 -3.67500 29.60000 0.500 29.74567 438 VAL A C 1
ATOM 3503 O O A VAL A 1 441 ? 4.05300 -3.46700 30.08000 0.500 15.55713 438 VAL A O 1
ATOM 3504 O O B VAL A 1 441 ? 6.04700 -4.61300 29.86300 0.500 23.07908 438 VAL A O 1
ATOM 3511 N N . ALA A 1 442 ? 15.74100 15.65600 7.13000 1.000 55.73563 498 ALA A N 1
ATOM 3512 C CA . ALA A 1 442 ? 15.53400 16.38000 8.42800 1.000 61.48632 498 ALA A CA 1
ATOM 3513 C C . ALA A 1 442 ? 14.24500 17.31100 8.35900 1.000 47.38463 498 ALA A C 1
ATOM 3514 O O . ALA A 1 442 ? 13.11300 16.99200 8.94400 1.000 37.41238 498 ALA A O 1
ATOM 3516 N N . ALA A 1 443 ? 14.36100 18.38800 7.56700 1.000 61.27050 499 ALA A N 1
ATOM 3517 C CA . ALA A 1 443 ? 13.19800 19.17700 7.13500 1.000 50.18496 499 ALA A CA 1
ATOM 3518 C C . ALA A 1 443 ? 12.18600 18.26800 6.36700 1.000 46.83456 499 ALA A C 1
ATOM 3519 O O . ALA A 1 443 ? 10.93400 18.43400 6.53900 1.000 69.06881 499 ALA A O 1
ATOM 3521 N N . ALA A 1 444 ? 12.69500 17.32000 5.55000 1.000 68.03447 500 ALA A N 1
ATOM 3522 C CA . ALA A 1 444 ? 11.83500 16.26100 4.91200 1.000 55.47244 500 ALA A CA 1
ATOM 3523 C C . ALA A 1 444 ? 10.90900 15.49700 5.94200 1.000 53.61169 500 ALA A C 1
ATOM 3524 O O . ALA A 1 444 ? 9.87700 14.94600 5.51300 1.000 50.20076 500 ALA A O 1
ATOM 3526 N N . HIS A 1 445 ? 11.24700 15.46700 7.26000 1.000 46.82404 501 HIS A N 1
ATOM 3527 C CA . HIS A 1 445 ? 10.36400 14.90000 8.28200 1.000 31.37481 501 HIS A CA 1
ATOM 3528 C C . HIS A 1 445 ? 9.37700 15.84800 8.85600 1.000 32.03542 501 HIS A C 1
ATOM 3529 O O . HIS A 1 445 ? 8.17500 15.52100 8.84700 1.000 37.47818 501 HIS A O 1
ATOM 3536 N N . HIS A 1 446 ? 9.86400 16.98600 9.38900 1.000 31.89067 502 HIS A N 1
ATOM 3537 C CA . HIS A 1 446 ? 8.99600 17.96700 10.04900 1.000 35.83324 502 HIS A CA 1
ATOM 3538 C C . HIS A 1 446 ? 8.34300 18.90400 9.09300 1.000 41.56814 502 HIS A C 1
ATOM 3539 O O . HIS A 1 446 ? 7.16800 19.23000 9.30800 1.000 60.34408 502 HIS A O 1
ATOM 3546 N N . ALA A 1 447 ? 9.07000 19.37800 8.07000 1.000 50.78504 503 ALA A N 1
ATOM 3547 C CA . ALA A 1 447 ? 8.52500 20.43200 7.14700 1.000 57.24371 503 ALA A CA 1
ATOM 3548 C C . ALA A 1 447 ? 7.75300 21.58100 7.85300 1.000 55.63562 503 ALA A C 1
ATOM 3549 O O . ALA A 1 447 ? 6.73500 22.03200 7.31100 1.000 109.55261 503 ALA A O 1
ATOM 3551 N N . ALA A 1 448 ? 8.25700 22.13100 8.97300 1.000 69.29252 504 ALA A N 1
ATOM 3552 C CA . ALA A 1 448 ? 7.42100 22.81500 10.04600 1.000 76.34863 504 ALA A CA 1
ATOM 3553 C C . ALA A 1 448 ? 8.21400 23.82600 10.88300 1.000 87.41311 504 ALA A C 1
ATOM 3554 O O . ALA A 1 448 ? 9.30400 23.51600 11.38800 1.000 99.77512 504 ALA A O 1
ATOM 3556 N N . ALA A 1 449 ? 7.61900 25.02100 10.99900 1.000 88.54746 505 ALA A N 1
ATOM 3557 C CA . ALA A 1 449 ? 7.92700 26.07500 11.99100 1.000 66.32111 505 ALA A CA 1
ATOM 3558 C C . ALA A 1 449 ? 9.28000 26.82600 11.77100 1.000 82.28881 505 ALA A C 1
ATOM 3559 O O . ALA A 1 449 ? 9.32900 28.03000 11.40600 1.000 94.34552 505 ALA A O 1
#

CATH classification: 1.50.10.20

Solvent-accessible surface area: 17240 Å² total; per-residue (Å²): 103,84,69,52,57,50,125,49,2,77,78,16,0,85,50,0,0,114,68,0,40,80,5,109,42,0,51,70,54,20,76,162,124,66,27,64,40,5,2,1,14,36,0,0,0,0,0,0,0,0,0,2,0,0,12,22,22,28,78,163,112,27,18,33,98,41,0,78,80,0,11,98,70,0,26,98,76,30,155,159,72,34,30,113,33,16,2,0,2,30,0,1,0,0,0,0,0,0,0,5,0,6,1,45,113,130,78,95,45,49,128,33,17,64,54,16,11,44,65,0,46,131,54,1,65,33,56,13,111,113,15,138,109,74,182,59,24,45,4,43,9,2,1,0,24,60,0,0,0,0,1,0,0,0,2,19,17,19,71,152,44,133,102,0,46,76,2,2,80,59,0,0,22,8,0,9,79,23,1,97,83,83,96,81,143,70,125,82,11,14,9,7,38,0,21,11,141,25,20,87,25,153,88,3,71,174,70,4,95,76,1,0,0,1,0,0,1,3,33,1,0,0,1,0,0,0,0,0,5,14,0,15,153,32,41,2,116,55,154,49,2,68,88,4,0,56,74,0,0,65,14,0,40,122,4,19,29,57,89,130,173,71,21,19,0,11,3,7,3,22,29,93,7,52,132,118,31,56,32,91,90,34,100,6,12,0,0,1,1,7,1,0,0,0,0,0,0,0,0,0,21,0,0,90,65,46,139,45,141,132,33,24,65,34,0,7,85,0,0,68,25,0,24,129,74,32,97,59,13,33,2,1,3,0,5,12,0,19,0,0,0,0,3,0,0,5,6,0,64,70,27,22,157,65,106,85,1,42,124,14,0,48,86,4,4,45,76,0,32,141,58,58,60,77,93,0,49,0,0,0,53,9,22,39,117,55,122,114,38,58,62,119,56,37,49,3,0,0,19,24,1,2,0,0,0,0,0,0,1,0,2,6,49,57,33,73,89,2,33,0,2,2,0,0,0,0,8,138,44,63,38,69,58,4,69,12,60

Secondary structure (DSSP, 8-state):
-HHHHHHHHHHHHHHHHHHTS-HHHHHHHHT-----TT-TTTSHHHHHHHHHHHHHHSTTSSHHHHHHHHHHHHHHHHHHH------TTTSHHHHHHHHHHTSTTTTS-HHHHHHHHHHHHHHHHHHHHHHHH-SS--HHHHSSSSSHHHHHHHHTT-TT-HHHHHHHHHHHHHHHHHHS-EEETTEEE-TT-B-GGGSSSHHHHHH-TT-EEE-STTTSHHHHHHHHHHTTTTT---TTHHHHHHHHHHHHHHTSEESSS-EE--SEEEHHHHHHT-PPP------SSSSHHHHHHHHHHHHHHHT-HHHHHHHHHHHHHHHHH-TT---SSTTTSHHHHHHHHHHHHHHH--HHHHHHHHHHHHHHHHT--TTSTTSS-EEEE-SSSEEEE---STTTSHHHHHHHHHHHHH---S-GGGGGT-----HHHH---

Radius of gyration: 20.61 Å; Cα contacts (8 Å, |Δi|>4): 856; chains: 1; bounding box: 50×60×53 Å

Sequence (437 aa):
SHMMRNRSVRNIVWDIGEKLSDYEKVKEIVNNNPFNELSLSHGIPALCVLYGELNEQYPEQGWDVIGHEYMKRMGEYIEEKGITSLSMFSGVSGIGLSAVCLSNNRSRYGNFISSSSMNSSSFIIEENIIPGFIIEILRNKKESLNMSSDYDVIEGVCGIANYCMLFPNNEEEMKQALRLIVGYIIELCKDKTINGLVVLPGWYISAENQFSKVDQKLWPEGCFNIGLSHGVPGMMLLVLCNSTKCGIHLEDQDDDSINKKLVDFLIKFHISNDKENYWGSHISLEEYREGKVNSSTNSRRDAWCYGTPGAAYSVLIAGKYLNNMMEYIDEAVNNAMKGAINRLRDIYSPTFCHGFSGIAYISSNRFYEVTKKQQDFKKAAIDLTDKILELYDEKAPFGFYNMEKSEEGMDYLDYIGIIDGVTTGIILTLLAIENGKKTPWDCCAFSLQEVVAAAHHAAA

InterPro domains:
  IPR007822 Lanthionine synthetase C-like [PF05147] (44-433)
  IPR007822 Lanthionine synthetase C-like [PR01950] (46-64)
  IPR007822 Lanthionine synthetase C-like [PR01950] (151-166)
  IPR007822 Lanthionine synthetase C-like [PR01950] (223-239)
  IPR007822 Lanthionine synthetase C-like [PR01950] (294-314)
  IPR007822 Lanthionine synthetase C-like [PR01950] (341-354)
  IPR007822 Lanthionine synthetase C-like [PR01950] (404-421)
  IPR007822 Lanthionine synthetase C-like [SM01260] (43-434)
  IPR020452 Subtilin biosynthesis protein SpaC [PR01953] (26-44)
  IPR020452 Subtilin biosynthesis protein SpaC [PR01953] (63-80)
  IPR020452 Subtilin biosynthesis protein SpaC [PR01953] (118-143)
  IPR020452 Subtilin biosynthesis protein SpaC [PR01953] (180-204)
  IPR020452 Subtilin biosynthesis protein SpaC [PR01953] (207-223)
  IPR020452 Subtilin biosynthesis protein SpaC [PR01953] (259-283)
  IPR020452 Subtilin biosynthesis protein SpaC [PR01953] (313-341)
  IPR020452 Subtilin biosynthesis protein SpaC [PR01953] (380-398)
  IPR033889 Type I lantibiotic biosynthesis cyclase [cd04793] (48-432)

B-factor: mean 24.47, std 17.47, range [4.46, 140.24]

Nearest PDB structures (foldseek):
  8byk-assembly1_A  TM=1.002E+00  e=7.842E-66  Clostridium
  2g0d-assembly1_A  TM=8.871E-01  e=1.449E-21  Lactococcus lactis subsp. lactis
  8d0v-assembly2_B  TM=7.501E-01  e=4.051E-10  Homo sapiens
  8car-assembly1_A  TM=7.330E-01  e=4.054E-09  Thermomonospora curvata
  8cav-assembly1_B  TM=7.268E-01  e=6.040E-09  Thermomonospora curvata

Foldseek 3Di:
DLVVLLVLLVVQLVVLLVLVLDVVSLCVAAVCPPDPQLFLFFHLLLLLLSLLQVCQLPPPPCSLVSSVVSVVVNVVCCVVPNDDALACGGGLLVSLQSCQSSCNVVPPDPVVNVVSVVVLLVCLVVLLVVCVPDPADALLCCALNRHDLVSLLSLLLCLVDVSSLVSLLSNLVSLLVLQDWDADPRDIDGSQWDALVRDPDPVSSVVAVGTWAFQANGRHLLSSLLSLLLSPVSPRDDVCSLVSNCSSLVVQVQEFDDDPPAQKDAGIGHVVCVVVSYDDDKLWALARGTMLLVNLLSQLSSCVSVVPVVSNVSSVVNLVVCLVCRRPEDFLAHGRHLLVSLQSLVLNCVSVVDCVSLVSSVVSLVSSVVQQDPPDSSRGFQWAADPVGIDTGATPHCNRHVSVNSQSSCCSSPNGDGQPCSSSSSDDSHCSRRVMD